Protein AF-0000000081153612 (afdb_homodimer)

pLDDT: mean 81.1, std 19.35, range [25.28, 98.75]

Sequence (464 aa):
MSATGSVAGFRDFDDLTKGTRGYSHRLLNLYNTCTENKDTRHNISFEEAVSRLISGVKSTIRDIEIQGNTVKEFIIGKSFVKQKIGVRFRPDKPTTWTLSNGINGRWRYYNSIDYSGLVALACVERDMIPDSIKQNIRFTFTDEDDDHKKKQEFVVDQQLYTLALEQRLIQHFMLIEPDERLRNHSLDTGRKSEGQYKGGIIYLAFKMGSSDEKDEKDQVGWVIKRMIKRNNMSATGSVAGFRDFDDLTKGTRGYSHRLLNLYNTCTENKDTRHNISFEEAVSRLISGVKSTIRDIEIQGNTVKEFIIGKSFVKQKIGVRFRPDKPTTWTLSNGINGRWRYYNSIDYSGLVALACVERDMIPDSIKQNIRFTFTDEDDDHKKKQEFVVDQQLYTLALEQRLIQHFMLIEPDERLRNHSLDTGRKSEGQYKGGIIYLAFKMGSSDEKDEKDQVGWVIKRMIKRNN

Organism: Pinctada imbricata (NCBI:txid66713)

Solvent-accessible surface area (backbone atoms only — not comparable to full-atom values): 25449 Å² total; per-residue (Å²): 129,82,79,68,73,67,34,94,80,46,44,62,52,70,48,42,39,73,66,42,70,50,36,24,63,59,70,51,75,61,46,42,64,40,87,90,42,73,85,44,72,37,56,47,54,57,66,54,42,48,51,52,49,52,50,48,54,52,51,52,53,48,56,29,32,73,66,64,36,30,75,60,32,33,34,75,40,69,44,38,28,34,60,27,85,98,46,77,69,43,68,91,37,68,77,23,44,34,45,78,84,19,54,53,48,51,43,55,53,41,49,72,72,67,35,35,33,34,33,35,37,30,44,34,34,57,84,41,49,41,62,82,41,43,66,45,72,26,52,28,73,44,79,59,61,96,89,51,75,44,80,39,79,45,57,58,43,28,63,56,51,40,47,50,48,42,44,51,51,51,44,36,35,52,59,71,56,65,43,77,36,46,32,68,83,65,74,58,60,66,81,74,71,90,62,94,61,58,26,20,29,37,31,41,34,32,24,70,42,67,64,75,61,62,61,57,62,58,47,50,52,50,48,51,57,53,53,57,55,67,74,99,132,83,79,70,72,68,35,92,80,49,43,60,53,70,47,43,38,72,66,43,70,49,35,25,65,58,70,51,76,60,45,43,65,40,87,90,40,74,85,44,72,36,57,46,54,57,68,55,42,47,50,51,47,53,51,47,54,52,50,52,54,48,57,30,32,73,65,64,36,29,75,59,32,33,35,74,42,71,44,39,28,35,59,28,87,96,45,77,69,43,67,89,36,67,76,22,45,32,46,78,84,18,54,53,48,51,44,55,52,40,49,73,71,67,35,35,33,32,34,36,37,31,44,34,34,56,83,43,48,41,61,82,41,44,66,43,70,27,51,28,72,45,82,57,63,96,89,52,76,45,79,39,79,46,58,59,40,29,62,56,51,41,44,51,49,41,42,52,50,52,44,37,35,54,59,70,57,65,42,79,36,47,32,67,83,63,73,53,60,67,80,76,71,89,62,92,59,59,25,19,29,36,31,40,35,31,24,69,41,68,65,74,60,60,60,58,59,57,48,51,53,50,47,50,56,52,52,56,55,67,73,99

Foldseek 3Di:
DPPLPPLVFADDLVCLLLQAAGEHEDEDDQWDADPVHNVDTHADDLVVSLVQVLVLVVVSQVSSVVSQWHWQAKEKDKWFWAADPPDDDDFVRCSRTDPPPTPNVVSVVCVVVQFSYKYWYTKFFFVNDDCVQQVPKDWDFDPDPPVDRDIDIDGDGQLNSLLVSSLSNLCCCVPVVPDPRYDDPDSDSPDRDPDDGGIMIIMMITHIDRPVVPPPVVVVVVVVVVVVVVVD/DPPLPPLVFADDLVCLLLQAAGEHEDEDDQWDADPVHNVDTHADDLVVSLVRVLVLVVVSQVSSVVSQWHWQAKEKAKWFWAADPPDDDDFVRCSRTDPPPTPNVVSVVCVVVQFSYKYWYTKFFFVNDDCVQQVDKDWDFDPDPPPDRDIDIDGDGQLNSLLVSSLSSLCCCVPVVPDPRYDDPDSDSPDGDPDDGGIMIIMMITHIDRPVVVPPVVVVVVVVVVVVVVVD

Nearest PDB structures (foldseek):
  4p8b-assembly1_A  TM=2.021E-01  e=4.646E+00  Cupriavidus necator H16
  6wxf-assembly1_3  TM=1.479E-01  e=5.557E+00  Simian rotavirus A strain RRV
  4p8b-assembly1_A  TM=1.883E-01  e=6.711E+00  Cupriavidus necator H16

Structure (mmCIF, N/CA/C/O backbone):
data_AF-0000000081153612-model_v1
#
loop_
_entity.id
_entity.type
_entity.pdbx_description
1 polymer 'Uncharacterized protein'
#
loop_
_atom_site.group_PDB
_atom_site.id
_atom_site.type_symbol
_atom_site.label_atom_id
_atom_site.label_alt_id
_atom_site.label_comp_id
_atom_site.label_asym_id
_atom_site.label_entity_id
_atom_site.label_seq_id
_atom_site.pdbx_PDB_ins_code
_atom_site.Cartn_x
_atom_site.Cartn_y
_atom_site.Cartn_z
_atom_site.occupancy
_atom_site.B_iso_or_equiv
_atom_site.auth_seq_id
_atom_site.auth_comp_id
_atom_site.auth_asym_id
_atom_site.auth_atom_id
_atom_site.pdbx_PDB_model_num
ATOM 1 N N . MET A 1 1 ? -4.934 40.188 9.156 1 25.28 1 MET A N 1
ATOM 2 C CA . MET A 1 1 ? -4.805 39.188 10.188 1 25.28 1 MET A CA 1
ATOM 3 C C . MET A 1 1 ? -5.801 38.031 9.969 1 25.28 1 MET A C 1
ATOM 5 O O . MET A 1 1 ? -7.012 38.25 10.094 1 25.28 1 MET A O 1
ATOM 9 N N . SER A 1 2 ? -5.668 37.156 8.969 1 29.58 2 SER A N 1
ATOM 10 C CA . SER A 1 2 ? -6.695 36.188 8.602 1 29.58 2 SER A CA 1
ATOM 11 C C . SER A 1 2 ? -7.094 35.312 9.797 1 29.58 2 SER A C 1
ATOM 13 O O . SER A 1 2 ? -6.234 34.875 10.562 1 29.58 2 SER A O 1
ATOM 15 N N . ALA A 1 3 ? -8.227 35.469 10.391 1 35.56 3 ALA A N 1
ATOM 16 C CA . ALA A 1 3 ? -8.875 34.875 11.562 1 35.56 3 ALA A CA 1
ATOM 17 C C . ALA A 1 3 ? -8.82 33.344 11.508 1 35.56 3 ALA A C 1
ATOM 19 O O . ALA A 1 3 ? -9.781 32.719 11.102 1 35.56 3 ALA A O 1
ATOM 20 N N . THR A 1 4 ? -7.887 32.781 10.805 1 38.78 4 THR A N 1
ATOM 21 C CA . THR A 1 4 ? -7.879 31.328 10.93 1 38.78 4 THR A CA 1
ATOM 22 C C . THR A 1 4 ? -7.844 30.906 12.398 1 38.78 4 THR A C 1
ATOM 24 O O . THR A 1 4 ? -6.887 31.203 13.109 1 38.78 4 THR A O 1
ATOM 27 N N . GLY A 1 5 ? -8.922 30.938 13.086 1 37.56 5 GLY A N 1
ATOM 28 C CA . GLY A 1 5 ? -9.078 30.516 14.469 1 37.56 5 GLY A CA 1
ATOM 29 C C . GLY A 1 5 ? -8.195 29.344 14.852 1 37.56 5 GLY A C 1
ATOM 30 O O . GLY A 1 5 ? -8.125 28.359 14.117 1 37.56 5 GLY A O 1
ATOM 31 N N . SER A 1 6 ? -7.105 29.641 15.594 1 45 6 SER A N 1
ATOM 32 C CA . SER A 1 6 ? -6.195 28.672 16.172 1 45 6 SER A CA 1
ATOM 33 C C . SER A 1 6 ? -6.965 27.531 16.844 1 45 6 SER A C 1
ATOM 35 O O . SER A 1 6 ? -7.863 27.766 17.656 1 45 6 SER A O 1
ATOM 37 N N . VAL A 1 7 ? -7.488 26.547 16.016 1 54.41 7 VAL A N 1
ATOM 38 C CA . VAL A 1 7 ? -7.938 25.344 16.703 1 54.41 7 VAL A CA 1
ATOM 39 C C . VAL A 1 7 ? -6.93 24.953 17.797 1 54.41 7 VAL A C 1
ATOM 41 O O . VAL A 1 7 ? -5.719 24.984 17.562 1 54.41 7 VAL A O 1
ATOM 44 N N . ALA A 1 8 ? -7.316 24.953 19.016 1 64.06 8 ALA A N 1
ATOM 45 C CA . ALA A 1 8 ? -6.438 24.625 20.141 1 64.06 8 ALA A CA 1
ATOM 46 C C . ALA A 1 8 ? -5.488 23.484 19.766 1 64.06 8 ALA A C 1
ATOM 48 O O . ALA A 1 8 ? -5.93 22.422 19.359 1 64.06 8 ALA A O 1
ATOM 49 N N . GLY A 1 9 ? -4.207 23.859 19.422 1 81.56 9 GLY A N 1
ATOM 50 C CA . GLY A 1 9 ? -3.098 22.953 19.203 1 81.56 9 GLY A CA 1
ATOM 51 C C . GLY A 1 9 ? -2.375 23.188 17.891 1 81.56 9 GLY A C 1
ATOM 52 O O . GLY A 1 9 ? -1.143 23.234 17.859 1 81.56 9 GLY A O 1
ATOM 53 N N . PHE A 1 10 ? -3.236 23.562 16.797 1 90.25 10 PHE A N 1
ATOM 54 C CA . PHE A 1 10 ? -2.588 23.797 15.516 1 90.25 10 PHE A CA 1
ATOM 55 C C . PHE A 1 10 ? -1.933 25.172 15.477 1 90.25 10 PHE A C 1
ATOM 57 O O . PHE A 1 10 ? -2.535 26.156 15.898 1 90.25 10 PHE A O 1
ATOM 64 N N . ARG A 1 11 ? -0.805 25.234 14.906 1 92.19 11 ARG A N 1
ATOM 65 C CA . ARG A 1 11 ? -0.132 26.484 14.578 1 92.19 11 ARG A CA 1
ATOM 66 C C . ARG A 1 11 ? -0.39 26.875 13.125 1 92.19 11 ARG A C 1
ATOM 68 O O . ARG A 1 11 ? -0.813 26.047 12.32 1 92.19 11 ARG A O 1
ATOM 75 N N . ASP A 1 12 ? -0.212 28.156 12.883 1 94 12 ASP A N 1
ATOM 76 C CA . ASP A 1 12 ? -0.239 28.594 11.492 1 94 12 ASP A CA 1
ATOM 77 C C . ASP A 1 12 ? 0.916 27.984 10.703 1 94 12 ASP A C 1
ATOM 79 O O . ASP A 1 12 ? 2.043 27.906 11.195 1 94 12 ASP A O 1
ATOM 83 N N . PHE A 1 13 ? 0.629 27.625 9.516 1 94.94 13 PHE A N 1
ATOM 84 C CA . 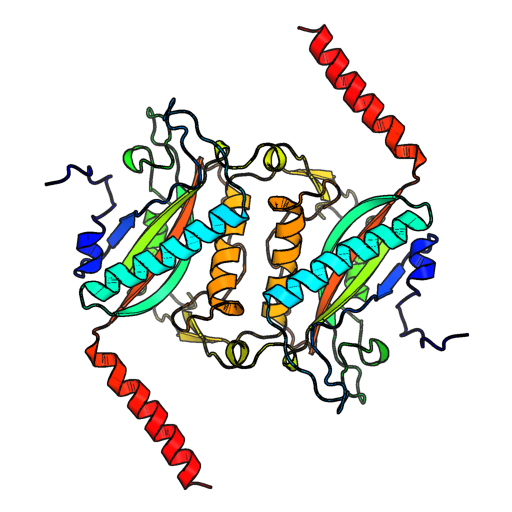PHE A 1 13 ? 1.646 26.984 8.688 1 94.94 13 PHE A CA 1
ATOM 85 C C . PHE A 1 13 ? 2.807 27.938 8.422 1 94.94 13 PHE A C 1
ATOM 87 O O . PHE A 1 13 ? 3.967 27.516 8.391 1 94.94 13 PHE A O 1
ATOM 94 N N . ASP A 1 14 ? 2.52 29.156 8.227 1 93.44 14 ASP A N 1
ATOM 95 C CA . ASP A 1 14 ? 3.557 30.156 7.992 1 93.44 14 ASP A CA 1
ATOM 96 C C . ASP A 1 14 ? 4.543 30.203 9.156 1 93.44 14 ASP A C 1
ATOM 98 O O . ASP A 1 14 ? 5.738 30.422 8.953 1 93.44 14 ASP A O 1
ATOM 102 N N . ASP A 1 15 ? 4.062 30.047 10.305 1 93.5 15 ASP A N 1
ATOM 103 C CA . ASP A 1 15 ? 4.93 30.031 11.477 1 93.5 15 ASP A CA 1
ATOM 104 C C . ASP A 1 15 ? 5.883 28.828 11.438 1 93.5 15 ASP A C 1
ATOM 106 O O . ASP A 1 15 ? 7.047 28.938 11.82 1 93.5 15 ASP A O 1
ATOM 110 N N . LEU A 1 16 ? 5.344 27.672 11.008 1 93.69 16 LEU A N 1
ATOM 111 C CA . LEU A 1 16 ? 6.188 26.484 10.883 1 93.69 16 LEU A CA 1
ATOM 112 C C . LEU A 1 16 ? 7.305 26.719 9.867 1 93.69 16 LEU A C 1
ATOM 114 O O . LEU A 1 16 ? 8.453 26.328 10.102 1 93.69 16 LEU A O 1
ATOM 118 N N . THR A 1 17 ? 6.969 27.391 8.773 1 92.5 17 THR A N 1
ATOM 119 C CA . THR A 1 17 ? 7.949 27.609 7.719 1 92.5 17 THR A CA 1
ATOM 120 C C . THR A 1 17 ? 9.031 28.578 8.188 1 92.5 17 THR A C 1
ATOM 122 O O . THR A 1 17 ? 10.133 28.609 7.633 1 92.5 17 THR A O 1
ATOM 125 N N . LYS A 1 18 ? 8.75 29.391 9.164 1 90.25 18 LYS A N 1
ATOM 126 C CA . LYS A 1 18 ? 9.695 30.375 9.68 1 90.25 18 LYS A CA 1
ATOM 127 C C . LYS A 1 18 ? 10.516 29.781 10.828 1 90.25 18 LYS A C 1
ATOM 129 O O . LYS A 1 18 ? 11.336 30.484 11.43 1 90.25 18 LYS A O 1
ATOM 134 N N . GLY A 1 19 ? 10.242 28.562 11.148 1 87.56 19 GLY A N 1
ATOM 135 C CA . GLY A 1 19 ? 11.117 27.906 12.094 1 87.56 19 GLY A CA 1
ATOM 136 C C . GLY A 1 19 ? 10.43 27.547 13.398 1 87.56 19 GLY A C 1
ATOM 137 O O . GLY A 1 19 ? 11.016 26.891 14.258 1 87.56 19 GLY A O 1
ATOM 138 N N . THR A 1 20 ? 9.227 28 13.586 1 91.56 20 THR A N 1
ATOM 139 C CA . THR A 1 20 ? 8.492 27.625 14.797 1 91.56 20 THR A CA 1
ATOM 140 C C . THR A 1 20 ? 8.133 26.141 14.773 1 91.56 20 THR A C 1
ATOM 142 O O . THR A 1 20 ? 7.586 25.641 13.789 1 91.56 20 THR A O 1
ATOM 145 N N . ARG A 1 21 ? 8.406 25.438 15.859 1 94.12 21 ARG A N 1
ATOM 146 C CA . ARG A 1 21 ? 8.062 24.016 15.945 1 94.12 21 ARG A CA 1
ATOM 147 C C . ARG A 1 21 ? 6.598 23.828 16.297 1 94.12 21 ARG A C 1
ATOM 149 O O . ARG A 1 21 ? 6.047 24.562 17.109 1 94.12 21 ARG A O 1
ATOM 156 N N . GLY A 1 22 ? 6.02 22.859 15.695 1 94.94 22 GLY A N 1
ATOM 157 C CA . GLY A 1 22 ? 4.617 22.578 15.961 1 94.94 22 GLY A CA 1
ATOM 158 C C . GLY A 1 22 ? 3.941 21.812 14.844 1 94.94 22 GLY A C 1
ATOM 159 O O . GLY A 1 22 ? 4.609 21.234 13.984 1 94.94 22 GLY A O 1
ATOM 160 N N . TYR A 1 23 ? 2.68 21.672 14.977 1 94.44 23 TYR A N 1
ATOM 161 C CA . TYR A 1 23 ? 1.91 21.047 13.906 1 94.44 23 TYR A CA 1
ATOM 162 C C . TYR A 1 23 ? 0.844 22 13.375 1 94.44 23 TYR A C 1
ATOM 164 O O . TYR A 1 23 ? 0.373 22.875 14.102 1 94.44 23 TYR A O 1
ATOM 172 N N . SER A 1 24 ? 0.592 21.891 12.133 1 96.62 24 SER A N 1
ATOM 173 C CA . SER A 1 24 ? -0.349 22.734 11.398 1 96.62 24 SER A CA 1
ATOM 174 C C . SER A 1 24 ? -1.181 21.906 10.422 1 96.62 24 SER A C 1
ATOM 176 O O . SER A 1 24 ? -1.181 20.672 10.484 1 96.62 24 SER A O 1
ATOM 178 N N . HIS A 1 25 ? -2.029 22.578 9.641 1 96.06 25 HIS A N 1
ATOM 179 C CA . HIS A 1 25 ? -2.791 21.906 8.602 1 96.06 25 HIS A CA 1
ATOM 180 C C . HIS A 1 25 ? -2.783 22.703 7.297 1 96.06 25 HIS A C 1
ATOM 182 O O . HIS A 1 25 ? -2.734 23.922 7.32 1 96.06 25 HIS A O 1
ATOM 188 N N . ARG A 1 26 ? -2.684 22.031 6.23 1 96.31 26 ARG A N 1
ATOM 189 C CA . ARG A 1 26 ? -2.887 22.469 4.855 1 96.31 26 ARG A CA 1
ATOM 190 C C . ARG A 1 26 ? -3.781 21.5 4.094 1 96.31 26 ARG A C 1
ATOM 192 O O . ARG A 1 26 ? -3.301 20.719 3.273 1 96.31 26 ARG A O 1
ATOM 199 N N . LEU A 1 27 ? -5.023 21.656 4.371 1 96.5 27 LEU A N 1
ATOM 200 C CA . LEU A 1 27 ? -5.953 20.594 3.99 1 96.5 27 LEU A CA 1
ATOM 201 C C . LEU A 1 27 ? -6.32 20.703 2.514 1 96.5 27 LEU A C 1
ATOM 203 O O . LEU A 1 27 ? -6.746 21.766 2.047 1 96.5 27 LEU A O 1
ATOM 207 N N . LEU A 1 28 ? -6.203 19.625 1.875 1 95.12 28 LEU A N 1
ATOM 208 C CA . LEU A 1 28 ? -6.664 19.453 0.501 1 95.12 28 LEU A CA 1
ATOM 209 C C . LEU A 1 28 ? -8.086 18.906 0.469 1 95.12 28 LEU A C 1
ATOM 211 O O . LEU A 1 28 ? -8.453 18.062 1.294 1 95.12 28 LEU A O 1
ATOM 215 N N . ASN A 1 29 ? -8.758 19.375 -0.48 1 89 29 ASN A N 1
ATOM 216 C CA . ASN A 1 29 ? -10.07 18.797 -0.711 1 89 29 ASN A CA 1
ATOM 217 C C . ASN A 1 29 ? -9.977 17.516 -1.536 1 89 29 ASN A C 1
ATOM 219 O O . ASN A 1 29 ? -9.57 17.547 -2.697 1 89 29 ASN A O 1
ATOM 223 N N . LEU A 1 30 ? -10.375 16.453 -0.904 1 93 30 LEU A N 1
ATOM 224 C CA . LEU A 1 30 ? -10.391 15.203 -1.65 1 93 30 LEU A CA 1
ATOM 225 C C . LEU A 1 30 ? -11.781 14.914 -2.203 1 93 30 LEU A C 1
ATOM 227 O O . LEU A 1 30 ? -12.227 13.766 -2.215 1 93 30 LEU A O 1
ATOM 231 N N . TYR A 1 31 ? -12.469 15.977 -2.473 1 88 31 TYR A N 1
ATOM 232 C CA . TYR A 1 31 ? -13.75 15.984 -3.156 1 88 31 TYR A CA 1
ATOM 233 C C . TYR A 1 31 ? -13.883 17.203 -4.055 1 88 31 TYR A C 1
ATOM 235 O O . TYR A 1 31 ? -13.102 18.156 -3.941 1 88 31 TYR A O 1
ATOM 243 N N . ASN A 1 32 ? -14.797 17.047 -4.949 1 85.81 32 ASN A N 1
ATOM 244 C CA . ASN A 1 32 ? -15.141 18.219 -5.754 1 85.81 32 ASN A CA 1
ATOM 245 C C . ASN A 1 32 ? -16.406 18.891 -5.246 1 85.81 32 ASN A C 1
ATOM 247 O O . ASN A 1 32 ? -17.312 18.234 -4.734 1 85.81 32 ASN A O 1
ATOM 251 N N . THR A 1 33 ? -16.344 20.172 -5.117 1 77.94 33 THR A N 1
ATOM 252 C CA . THR A 1 33 ? -17.531 20.922 -4.711 1 77.94 33 THR A CA 1
ATOM 253 C C . THR A 1 33 ? -18.281 21.469 -5.93 1 77.94 33 THR A C 1
ATOM 255 O O . THR A 1 33 ? -17.656 21.812 -6.941 1 77.94 33 THR A O 1
ATOM 258 N N . CYS A 1 34 ? -19.594 21.188 -5.863 1 69.06 34 CYS A N 1
ATOM 259 C CA . CYS A 1 34 ? -20.422 21.766 -6.914 1 69.06 34 CYS A CA 1
ATOM 260 C C . CYS A 1 34 ? -20.547 23.281 -6.738 1 69.06 34 CYS A C 1
ATOM 262 O O . CYS A 1 34 ? -20.656 23.766 -5.617 1 69.06 34 CYS A O 1
ATOM 264 N N . THR A 1 35 ? -20.344 23.969 -7.738 1 67.19 35 THR A N 1
ATOM 265 C CA . THR A 1 35 ? -20.406 25.422 -7.758 1 67.19 35 THR A CA 1
ATOM 266 C C . THR A 1 35 ? -21.781 25.906 -7.293 1 67.19 35 THR A C 1
ATOM 268 O O . THR A 1 35 ? -21.875 26.938 -6.629 1 67.19 35 THR A O 1
ATOM 271 N N . GLU A 1 36 ? -22.812 25.203 -7.66 1 67.75 36 GLU A N 1
ATOM 272 C CA . GLU A 1 36 ? -24.172 25.656 -7.379 1 67.75 36 GLU A CA 1
ATOM 273 C C . GLU A 1 36 ? -24.531 25.438 -5.914 1 67.75 36 GLU A C 1
ATOM 275 O O . GLU A 1 36 ? -25.266 26.234 -5.32 1 67.75 36 GLU A O 1
ATOM 280 N N . ASN A 1 37 ? -24.078 24.281 -5.375 1 65.12 37 ASN A N 1
ATOM 281 C CA . ASN A 1 37 ? -24.328 23.953 -3.977 1 65.12 37 ASN A CA 1
ATOM 282 C C . ASN A 1 37 ? -23.062 23.516 -3.26 1 65.12 37 ASN A C 1
ATOM 284 O O . ASN A 1 37 ? -22.656 22.359 -3.346 1 65.12 37 ASN A O 1
ATOM 288 N N . LYS A 1 38 ? -22.469 24.406 -2.633 1 61.69 38 LYS A N 1
ATOM 289 C CA . LYS A 1 38 ? -21.172 24.203 -2.006 1 61.69 38 LYS A CA 1
ATOM 290 C C . LYS A 1 38 ? -21.234 23.078 -0.964 1 61.69 38 LYS A C 1
ATOM 292 O O . LYS A 1 38 ? -20.203 22.547 -0.553 1 61.69 38 LYS A O 1
ATOM 297 N N . ASP A 1 39 ? -22.469 22.766 -0.699 1 65.94 39 ASP A N 1
ATOM 298 C CA . ASP A 1 39 ? -22.609 21.766 0.34 1 65.94 39 ASP A CA 1
ATOM 299 C C . ASP A 1 39 ? -22.656 20.359 -0.262 1 65.94 39 ASP A C 1
ATOM 301 O O . ASP A 1 39 ? -22.531 19.359 0.458 1 65.94 39 ASP A O 1
ATOM 305 N N . THR A 1 40 ? -22.781 20.453 -1.63 1 73.31 40 THR A N 1
ATOM 306 C CA . THR A 1 40 ? -22.812 19.156 -2.293 1 73.31 40 THR A CA 1
ATOM 307 C C . THR A 1 40 ? -21.391 18.719 -2.66 1 73.31 40 THR A C 1
ATOM 309 O O . THR A 1 40 ? -20.688 19.422 -3.373 1 73.31 40 THR A O 1
ATOM 312 N N . ARG A 1 41 ? -21 17.656 -2.113 1 78.06 41 ARG A N 1
ATOM 313 C CA . ARG A 1 41 ? -19.672 17.094 -2.35 1 78.06 41 ARG A CA 1
ATOM 314 C C . ARG A 1 41 ? -19.75 15.906 -3.312 1 78.06 41 ARG A C 1
ATOM 316 O O . ARG A 1 41 ? -20.625 15.055 -3.184 1 78.06 41 ARG A O 1
ATOM 323 N N . HIS A 1 42 ? -18.906 16.094 -4.316 1 87.06 42 HIS A N 1
ATOM 324 C CA . HIS A 1 42 ? -18.781 14.969 -5.242 1 87.06 42 HIS A CA 1
ATOM 325 C C . HIS A 1 42 ? -17.469 14.211 -5.027 1 87.06 42 HIS A C 1
ATOM 327 O O . HIS A 1 42 ? -16.406 14.82 -4.965 1 87.06 42 HIS A O 1
ATOM 333 N N . ASN A 1 43 ? -17.688 12.969 -4.941 1 89.69 43 ASN A N 1
ATOM 334 C CA . ASN A 1 43 ? -16.516 12.133 -4.73 1 89.69 43 ASN A CA 1
ATOM 335 C C . ASN A 1 43 ? -15.594 12.148 -5.945 1 89.69 43 ASN A C 1
ATOM 337 O O . ASN A 1 43 ? -16.047 12.289 -7.082 1 89.69 43 ASN A O 1
ATOM 341 N N . ILE A 1 44 ? -14.375 12.062 -5.699 1 93.31 44 ILE A N 1
ATOM 342 C CA . ILE A 1 44 ? -13.375 11.906 -6.754 1 93.31 44 ILE A CA 1
ATOM 343 C C . ILE A 1 44 ? -12.836 10.477 -6.742 1 93.31 44 ILE A C 1
ATOM 345 O O . ILE A 1 44 ? -13.078 9.719 -5.797 1 93.31 44 ILE A O 1
ATOM 349 N N . SER A 1 45 ? -12.18 10.148 -7.848 1 94.69 45 SER A N 1
ATOM 350 C CA . SER A 1 45 ? -11.578 8.82 -7.906 1 94.69 45 SER A CA 1
ATOM 351 C C . SER A 1 45 ? -10.422 8.688 -6.922 1 94.69 45 SER A C 1
ATOM 353 O O . SER A 1 45 ? -9.844 9.695 -6.5 1 94.69 45 SER A O 1
ATOM 355 N N . PHE A 1 46 ? -10.078 7.504 -6.594 1 96.31 46 PHE A N 1
ATOM 356 C CA . PHE A 1 46 ? -8.93 7.234 -5.727 1 96.31 46 PHE A CA 1
ATOM 357 C C . PHE A 1 46 ? -7.648 7.781 -6.34 1 96.31 46 PHE A C 1
ATOM 359 O O . PHE A 1 46 ? -6.828 8.383 -5.641 1 96.31 46 PHE A O 1
ATOM 366 N N . GLU A 1 47 ? -7.477 7.645 -7.617 1 96.88 47 GLU A N 1
ATOM 367 C CA . GLU A 1 47 ? -6.285 8.117 -8.312 1 96.88 47 GLU A CA 1
ATOM 368 C C . GLU A 1 47 ? -6.176 9.641 -8.258 1 96.88 47 GLU A C 1
ATOM 370 O O . GLU A 1 47 ? -5.086 10.188 -8.094 1 96.88 47 GLU A O 1
ATOM 375 N N . GLU A 1 48 ? -7.293 10.242 -8.391 1 97.06 48 GLU A N 1
ATOM 376 C CA . GLU A 1 48 ? -7.289 11.695 -8.289 1 97.06 48 GLU A CA 1
ATOM 377 C C . GLU A 1 48 ? -6.922 12.148 -6.875 1 97.06 48 GLU A C 1
ATOM 379 O O . GLU A 1 48 ? -6.176 13.109 -6.699 1 97.06 48 GLU A O 1
ATOM 384 N N . ALA A 1 49 ? -7.512 11.5 -5.887 1 97.38 49 ALA A N 1
ATOM 385 C CA . ALA A 1 49 ? -7.164 11.805 -4.504 1 97.38 49 ALA A CA 1
ATOM 386 C C . ALA A 1 49 ? -5.66 11.672 -4.273 1 97.38 49 ALA A C 1
ATOM 388 O O . ALA A 1 49 ? -5.043 12.547 -3.658 1 97.38 49 ALA A O 1
ATOM 389 N N . VAL A 1 50 ? -5.082 10.617 -4.816 1 98.19 50 VAL A N 1
ATOM 390 C CA . VAL A 1 50 ? -3.648 10.383 -4.691 1 98.19 50 VAL A CA 1
ATOM 391 C C . VAL A 1 50 ? -2.875 11.508 -5.367 1 98.19 50 VAL A C 1
ATOM 393 O O . VAL A 1 50 ? -1.917 12.039 -4.801 1 98.19 50 VAL A O 1
ATOM 396 N N . SER A 1 51 ? -3.297 11.867 -6.504 1 98.25 51 SER A N 1
ATOM 397 C CA . SER A 1 51 ? -2.635 12.922 -7.266 1 98.25 51 SER A CA 1
ATOM 398 C C . SER A 1 51 ? -2.646 14.242 -6.504 1 98.25 51 SER A C 1
ATOM 400 O O . SER A 1 51 ? -1.632 14.938 -6.441 1 98.25 51 SER A O 1
ATOM 402 N N . ARG A 1 52 ? -3.744 14.539 -5.93 1 98.06 52 ARG A N 1
ATOM 403 C CA . ARG A 1 52 ? -3.848 15.758 -5.145 1 98.06 52 ARG A CA 1
ATOM 404 C C . ARG A 1 52 ? -2.916 15.719 -3.938 1 98.06 52 ARG A C 1
ATOM 406 O O . ARG A 1 52 ? -2.26 16.719 -3.617 1 98.06 52 ARG A O 1
ATOM 413 N N . LEU A 1 53 ? -2.867 14.594 -3.369 1 98.62 53 LEU A N 1
ATOM 414 C CA . LEU A 1 53 ? -2.035 14.438 -2.18 1 98.62 53 LEU A CA 1
ATOM 415 C C . LEU A 1 53 ? -0.555 14.531 -2.537 1 98.62 53 LEU A C 1
ATOM 417 O O . LEU A 1 53 ? 0.232 15.125 -1.796 1 98.62 53 LEU A O 1
ATOM 421 N N . ILE A 1 54 ? -0.18 13.906 -3.645 1 98.69 54 ILE A N 1
ATOM 422 C CA . ILE A 1 54 ? 1.198 14.008 -4.109 1 98.69 54 ILE A CA 1
ATOM 423 C C . ILE A 1 54 ? 1.562 15.477 -4.316 1 98.69 54 ILE A C 1
ATOM 425 O O . ILE A 1 54 ? 2.604 15.938 -3.846 1 98.69 54 ILE A O 1
ATOM 429 N N . SER A 1 55 ? 0.702 16.188 -4.984 1 98.5 55 SER A N 1
ATOM 430 C CA . SER A 1 55 ? 0.905 17.609 -5.195 1 98.5 55 SER A CA 1
ATOM 431 C C . SER A 1 55 ? 0.971 18.359 -3.871 1 98.5 55 SER A C 1
ATOM 433 O O . SER A 1 55 ? 1.758 19.297 -3.721 1 98.5 55 SER A O 1
ATOM 435 N N . GLY A 1 56 ? 0.128 17.984 -2.955 1 98.44 56 GLY A N 1
ATOM 436 C CA . GLY A 1 56 ? 0.131 18.578 -1.633 1 98.44 56 GLY A CA 1
ATOM 437 C C . GLY A 1 56 ? 1.449 18.422 -0.902 1 98.44 56 GLY A C 1
ATOM 438 O O . GLY A 1 56 ? 1.952 19.359 -0.292 1 98.44 56 GLY A O 1
ATOM 439 N N . VAL A 1 57 ? 1.983 17.219 -0.938 1 98.69 57 VAL A N 1
ATOM 440 C CA . VAL A 1 57 ? 3.275 16.953 -0.315 1 98.69 57 VAL A CA 1
ATOM 441 C C . VAL A 1 57 ? 4.348 17.844 -0.952 1 98.69 57 VAL A C 1
ATOM 443 O O . VAL A 1 57 ? 5.078 18.547 -0.25 1 98.69 57 VAL A O 1
ATOM 446 N N . LYS A 1 58 ? 4.355 17.859 -2.254 1 98.44 58 LYS A N 1
ATOM 447 C CA . LYS A 1 58 ? 5.363 18.625 -2.988 1 98.44 58 LYS A CA 1
ATOM 448 C C . LYS A 1 58 ? 5.23 20.125 -2.711 1 98.44 58 LYS A C 1
ATOM 450 O O . LYS A 1 58 ? 6.23 20.797 -2.477 1 98.44 58 LYS A O 1
ATOM 455 N N . SER A 1 59 ? 4.02 20.609 -2.709 1 98.06 59 SER A N 1
ATOM 456 C CA . SER A 1 59 ? 3.783 22.031 -2.461 1 98.06 59 SER A CA 1
ATOM 457 C C . SER A 1 59 ? 4.176 22.406 -1.04 1 98.06 59 SER A C 1
ATOM 459 O O . SER A 1 59 ? 4.75 23.484 -0.818 1 98.06 59 SER A O 1
ATOM 461 N N . THR A 1 60 ? 3.842 21.594 -0.104 1 97.81 60 THR A N 1
ATOM 462 C CA . THR A 1 60 ? 4.191 21.859 1.287 1 97.81 60 THR A CA 1
ATOM 463 C C . THR A 1 60 ? 5.707 21.953 1.455 1 97.81 60 THR A C 1
ATOM 465 O O . THR A 1 60 ? 6.211 22.891 2.064 1 97.81 60 THR A O 1
ATOM 468 N N . ILE A 1 61 ? 6.426 21.016 0.915 1 97.75 61 ILE A N 1
ATOM 469 C CA . ILE A 1 61 ? 7.883 21 0.996 1 97.75 61 ILE A CA 1
ATOM 470 C C . ILE A 1 61 ? 8.445 22.25 0.304 1 97.75 61 ILE A C 1
ATOM 472 O O . ILE A 1 61 ? 9.32 22.922 0.848 1 97.75 61 ILE A O 1
ATOM 476 N N . ARG A 1 62 ? 7.918 22.531 -0.843 1 97.06 62 ARG A N 1
ATOM 477 C CA . ARG A 1 62 ? 8.367 23.688 -1.603 1 97.06 62 ARG A CA 1
ATOM 478 C C . ARG A 1 62 ? 8.156 24.969 -0.807 1 97.06 62 ARG A C 1
ATOM 480 O O . ARG A 1 62 ? 9.047 25.828 -0.759 1 97.06 62 ARG A O 1
ATOM 487 N N . ASP A 1 63 ? 7.027 25.125 -0.187 1 96.06 63 ASP A N 1
ATOM 488 C CA . ASP A 1 63 ? 6.703 26.328 0.551 1 96.06 63 ASP A CA 1
ATOM 489 C C . ASP A 1 63 ? 7.617 26.5 1.765 1 96.06 63 ASP A C 1
ATOM 491 O O . ASP A 1 63 ? 7.965 27.625 2.137 1 96.06 63 ASP A O 1
ATOM 495 N N . ILE A 1 64 ? 7.945 25.391 2.365 1 95 64 ILE A N 1
ATOM 496 C CA . ILE A 1 64 ? 8.898 25.438 3.471 1 95 64 ILE A CA 1
ATOM 497 C C . ILE A 1 64 ? 10.258 25.906 2.959 1 95 64 ILE A C 1
ATOM 499 O O . ILE A 1 64 ? 10.891 26.766 3.576 1 95 64 ILE A O 1
ATOM 503 N N . GLU A 1 65 ? 10.656 25.453 1.837 1 94.88 65 GLU A N 1
ATOM 504 C CA . GLU A 1 65 ? 11.992 25.703 1.309 1 94.88 65 GLU A CA 1
ATOM 505 C C . GLU A 1 65 ? 12.102 27.109 0.714 1 94.88 65 GLU A C 1
ATOM 507 O O . GLU A 1 65 ? 13.164 27.734 0.765 1 94.88 65 GLU A O 1
ATOM 512 N N . ILE A 1 66 ? 11.062 27.609 0.192 1 92.81 66 ILE A N 1
ATOM 513 C CA . ILE A 1 66 ? 11.055 28.953 -0.383 1 92.81 66 ILE A CA 1
ATOM 514 C C . ILE A 1 66 ? 11.336 29.984 0.708 1 92.81 66 ILE A C 1
ATOM 516 O O . ILE A 1 66 ? 11.836 31.062 0.426 1 92.81 66 ILE A O 1
ATOM 520 N N . GLN A 1 67 ? 11.031 29.672 1.975 1 90.06 67 GLN A N 1
ATOM 521 C CA . GLN A 1 67 ? 11.258 30.562 3.1 1 90.06 67 GLN A CA 1
ATOM 522 C C . GLN A 1 67 ? 12.703 30.5 3.574 1 90.06 67 GLN A C 1
ATOM 524 O O . GLN A 1 67 ? 13.062 31.109 4.59 1 90.06 67 GLN A O 1
ATOM 529 N N . GLY A 1 68 ? 13.555 29.766 2.867 1 85.69 68 GLY A N 1
ATOM 530 C CA . GLY A 1 68 ? 14.977 29.719 3.166 1 85.69 68 GLY A CA 1
ATOM 531 C C . GLY A 1 68 ? 15.383 28.5 3.979 1 85.69 68 GLY A C 1
ATOM 532 O O . GLY A 1 68 ? 16.531 28.391 4.395 1 85.69 68 GLY A O 1
ATOM 533 N N . ASN A 1 69 ? 14.445 27.672 4.23 1 89.75 69 ASN A N 1
ATOM 534 C CA . ASN A 1 69 ? 14.719 26.438 4.961 1 89.75 69 ASN A CA 1
ATOM 535 C C . ASN A 1 69 ? 14.906 25.25 4.016 1 89.75 69 ASN A C 1
ATOM 537 O O . ASN A 1 69 ? 14.523 25.328 2.846 1 89.75 69 ASN A O 1
ATOM 541 N N . THR A 1 70 ? 15.602 24.297 4.508 1 93.19 70 THR A N 1
ATOM 542 C CA . THR A 1 70 ? 15.742 23.047 3.771 1 93.19 70 THR A CA 1
ATOM 543 C C . THR A 1 70 ? 15.062 21.891 4.512 1 93.19 70 THR A C 1
ATOM 545 O O . THR A 1 70 ? 15.273 21.719 5.715 1 93.19 70 THR A O 1
ATOM 548 N N . VAL A 1 71 ? 14.227 21.203 3.771 1 96 71 VAL A N 1
ATOM 549 C CA . VAL A 1 71 ? 13.664 19.984 4.348 1 96 71 VAL A CA 1
ATOM 550 C C . VAL A 1 71 ? 14.656 18.844 4.207 1 96 71 VAL A C 1
ATOM 552 O O . VAL A 1 71 ? 14.914 18.375 3.098 1 96 71 VAL A O 1
ATOM 555 N N . LYS A 1 72 ? 15.141 18.359 5.293 1 93.38 72 LYS A N 1
ATOM 556 C CA . LYS A 1 72 ? 16.172 17.328 5.289 1 93.38 72 LYS A CA 1
ATOM 557 C C . LYS A 1 72 ? 15.539 15.938 5.25 1 93.38 72 LYS A C 1
ATOM 559 O O . LYS A 1 72 ? 16.094 15.016 4.645 1 93.38 72 LYS A O 1
ATOM 564 N N . GLU A 1 73 ? 14.438 15.883 5.977 1 93.44 73 GLU A N 1
ATOM 565 C CA . GLU A 1 73 ? 13.711 14.625 6.102 1 93.44 73 GLU A CA 1
ATOM 566 C C . GLU A 1 73 ? 12.195 14.852 6.125 1 93.44 73 GLU A C 1
ATOM 568 O O . GLU A 1 73 ? 11.734 15.891 6.602 1 93.44 73 GLU A O 1
ATOM 573 N N . PHE A 1 74 ? 11.57 13.914 5.602 1 94.88 74 PHE A N 1
ATOM 574 C CA . PHE A 1 74 ? 10.133 13.945 5.852 1 94.88 74 PHE A CA 1
ATOM 575 C C . PHE A 1 74 ? 9.57 12.539 5.973 1 94.88 74 PHE A C 1
ATOM 577 O O . PHE A 1 74 ? 10.195 11.57 5.52 1 94.88 74 PHE A O 1
ATOM 584 N N . ILE A 1 75 ? 8.453 12.414 6.641 1 94.75 75 ILE A N 1
ATOM 585 C CA . ILE A 1 75 ? 7.703 11.18 6.848 1 94.75 75 ILE A CA 1
ATOM 586 C C . ILE A 1 75 ? 6.234 11.398 6.496 1 94.75 75 ILE A C 1
ATOM 588 O O . ILE A 1 75 ? 5.652 12.422 6.848 1 94.75 75 ILE A O 1
ATOM 592 N N . ILE A 1 76 ? 5.746 10.469 5.715 1 95.69 76 ILE A N 1
ATOM 593 C CA . ILE A 1 76 ? 4.316 10.445 5.422 1 95.69 76 ILE A CA 1
ATOM 594 C C . ILE A 1 76 ? 3.613 9.477 6.367 1 95.69 76 ILE A C 1
ATOM 596 O O . ILE A 1 76 ? 4.059 8.344 6.551 1 95.69 76 ILE A O 1
ATOM 600 N N . GLY A 1 77 ? 2.557 9.961 6.961 1 93.94 77 GLY A N 1
ATOM 601 C CA . GLY A 1 77 ? 1.854 9.094 7.891 1 93.94 77 GLY A CA 1
ATOM 602 C C . GLY A 1 77 ? 0.355 9.32 7.906 1 93.94 77 GLY A C 1
ATOM 603 O O . GLY A 1 77 ? -0.167 10.109 7.109 1 93.94 77 GLY A O 1
ATOM 604 N N . LYS A 1 78 ? -0.255 8.523 8.703 1 92.88 78 LYS A N 1
ATOM 605 C CA . LYS A 1 78 ? -1.695 8.656 8.906 1 92.88 78 LYS A CA 1
ATOM 606 C C . LYS A 1 78 ? -2.037 8.758 10.383 1 92.88 78 LYS A C 1
ATOM 608 O O . LYS A 1 78 ? -1.26 8.328 11.242 1 92.88 78 LYS A O 1
ATOM 613 N N . SER A 1 79 ? -3.055 9.344 10.68 1 91.81 79 SER A N 1
ATOM 614 C CA . SER A 1 79 ? -3.645 9.453 12.016 1 91.81 79 SER A CA 1
ATOM 615 C C . SER A 1 79 ? -5.164 9.586 11.938 1 91.81 79 SER A C 1
ATOM 617 O O . SER A 1 79 ? -5.773 9.219 10.93 1 91.81 79 SER A O 1
ATOM 619 N N . PHE A 1 80 ? -5.746 9.898 13.078 1 91.25 80 PHE A N 1
ATOM 620 C CA . PHE A 1 80 ? -7.199 10 13.086 1 91.25 80 PHE A CA 1
ATOM 621 C C . PHE A 1 80 ? -7.648 11.234 13.859 1 91.25 80 PHE A C 1
ATOM 623 O O . PHE A 1 80 ? -6.855 11.844 14.586 1 91.25 80 PHE A O 1
ATOM 630 N N . VAL A 1 81 ? -8.836 11.617 13.617 1 92 81 VAL A N 1
ATOM 631 C CA . VAL A 1 81 ? -9.484 12.656 14.414 1 92 81 VAL A CA 1
ATOM 632 C C . VAL A 1 81 ? -10.914 12.227 14.75 1 92 81 VAL A C 1
ATOM 634 O O . VAL A 1 81 ? -11.523 11.445 14.016 1 92 81 VAL A O 1
ATOM 637 N N . LYS A 1 82 ? -11.281 12.711 15.875 1 90.69 82 LYS A N 1
ATOM 638 C CA . LYS A 1 82 ? -12.672 12.516 16.281 1 90.69 82 LYS A CA 1
ATOM 639 C C . LYS A 1 82 ? -13.469 13.812 16.141 1 90.69 82 LYS A C 1
ATOM 641 O O . LYS A 1 82 ? -12.891 14.875 15.922 1 90.69 82 LYS A O 1
ATOM 646 N N . GLN A 1 83 ? -14.711 13.562 16.188 1 91.38 83 GLN A N 1
ATOM 647 C CA . GLN A 1 83 ? -15.602 14.719 16.156 1 91.38 83 GLN A CA 1
ATOM 648 C C . GLN A 1 83 ? -15.656 15.406 17.516 1 91.38 83 GLN A C 1
ATOM 650 O O . GLN A 1 83 ? -15.781 14.734 18.547 1 91.38 83 GLN A O 1
ATOM 655 N N . LYS A 1 84 ? -15.586 16.734 17.516 1 91.12 84 LYS A N 1
ATOM 656 C CA . LYS A 1 84 ? -15.844 17.484 18.734 1 91.12 84 LYS A CA 1
ATOM 657 C C . LYS A 1 84 ? -17.297 17.359 19.172 1 91.12 84 LYS A C 1
ATOM 659 O O . LYS A 1 84 ? -18.203 17.391 18.328 1 91.12 84 LYS A O 1
ATOM 664 N N . ILE A 1 85 ? -17.438 17.266 20.406 1 90.88 85 ILE A N 1
ATOM 665 C CA . ILE A 1 85 ? -18.781 17.094 20.953 1 90.88 85 ILE A CA 1
ATOM 666 C C . ILE A 1 85 ? -19.641 18.312 20.609 1 90.88 85 ILE A C 1
ATOM 668 O O . ILE A 1 85 ? -19.188 19.453 20.75 1 90.88 85 ILE A O 1
ATOM 672 N N . GLY A 1 86 ? -20.844 18.094 20.141 1 92.62 86 GLY A N 1
ATOM 673 C CA . GLY A 1 86 ? -21.828 19.141 19.938 1 92.62 86 GLY A CA 1
ATOM 674 C C . GLY A 1 86 ? -21.672 19.844 18.609 1 92.62 86 GLY A C 1
ATOM 675 O O . GLY A 1 86 ? -22.406 20.797 18.312 1 92.62 86 GLY A O 1
ATOM 676 N N . VAL A 1 87 ? -20.672 19.531 17.875 1 93.12 87 VAL A N 1
ATOM 677 C CA . VAL A 1 87 ? -20.469 20.203 16.594 1 93.12 87 VAL A CA 1
ATOM 678 C C . VAL A 1 87 ? -20.531 19.188 15.461 1 93.12 87 VAL A C 1
ATOM 680 O O . VAL A 1 87 ? -20.125 18.031 15.633 1 93.12 87 VAL A O 1
ATOM 683 N N . ARG A 1 88 ? -21.016 19.641 14.383 1 92.62 88 ARG A N 1
ATOM 684 C CA . ARG A 1 88 ? -21.016 18.766 13.211 1 92.62 88 ARG A CA 1
ATOM 685 C C . ARG A 1 88 ? -19.609 18.625 12.633 1 92.62 88 ARG A C 1
ATOM 687 O O . ARG A 1 88 ? -18.922 19.609 12.398 1 92.62 88 ARG A O 1
ATOM 694 N N . PHE A 1 89 ? -19.266 17.453 12.312 1 92.62 89 PHE A N 1
ATOM 695 C CA . PHE A 1 89 ? -17.938 17.156 11.805 1 92.62 89 PHE A CA 1
ATOM 696 C C . PHE A 1 89 ? -17.781 17.656 10.367 1 92.62 89 PHE A C 1
ATOM 698 O O . PHE A 1 89 ? -18.672 17.453 9.539 1 92.62 89 PHE A O 1
ATOM 705 N N . ARG A 1 90 ? -16.641 18.312 10.164 1 91.19 90 ARG A N 1
ATOM 706 C CA . ARG A 1 90 ? -16.25 18.719 8.812 1 91.19 90 ARG A CA 1
ATOM 707 C C . ARG A 1 90 ? -14.781 18.406 8.562 1 91.19 90 ARG A C 1
ATOM 709 O O . ARG A 1 90 ? -13.906 18.891 9.289 1 91.19 90 ARG A O 1
ATOM 716 N N . PRO A 1 91 ? -14.547 17.625 7.504 1 91.88 91 PRO A N 1
ATOM 717 C CA . PRO A 1 91 ? -13.156 17.25 7.23 1 91.88 91 PRO A CA 1
ATOM 718 C C . PRO A 1 91 ? -12.281 18.453 6.852 1 91.88 91 PRO A C 1
ATOM 720 O O . PRO A 1 91 ? -11.07 18.406 7.043 1 91.88 91 PRO A O 1
ATOM 723 N N . ASP A 1 92 ? -12.898 19.531 6.367 1 90.19 92 ASP A N 1
ATOM 724 C CA . ASP A 1 92 ? -12.156 20.703 5.891 1 90.19 92 ASP A CA 1
ATOM 725 C C . ASP A 1 92 ? -12.023 21.75 6.984 1 90.19 92 ASP A C 1
ATOM 727 O O . ASP A 1 92 ? -11.469 22.828 6.75 1 90.19 92 ASP A O 1
ATOM 731 N N . LYS A 1 93 ? -12.57 21.469 8.18 1 92 93 LYS A N 1
ATOM 732 C CA . LYS A 1 93 ? -12.555 22.453 9.25 1 92 93 LYS A CA 1
ATOM 733 C C . LYS A 1 93 ? -12.039 21.844 10.555 1 92 93 LYS A C 1
ATOM 735 O O . LYS A 1 93 ? -12.828 21.375 11.383 1 92 93 LYS A O 1
ATOM 740 N N . PRO A 1 94 ? -10.812 22.016 10.812 1 93.88 94 PRO A N 1
ATOM 741 C CA . PRO A 1 94 ? -10.203 21.406 11.992 1 93.88 94 PRO A CA 1
ATOM 742 C C . PRO A 1 94 ? -10.844 21.875 13.297 1 93.88 94 PRO A C 1
ATOM 744 O O . PRO A 1 94 ? -10.672 21.234 14.336 1 93.88 94 PRO A O 1
ATOM 747 N N . THR A 1 95 ? -11.539 23.016 13.289 1 92.25 95 THR A N 1
ATOM 748 C CA . THR A 1 95 ? -12.219 23.5 14.484 1 92.25 95 THR A CA 1
ATOM 749 C C . THR A 1 95 ? -13.297 22.531 14.938 1 92.25 95 THR A C 1
ATOM 751 O O . THR A 1 95 ? -13.773 22.609 16.078 1 92.25 95 THR A O 1
ATOM 754 N N . THR A 1 96 ? -13.648 21.578 14.086 1 94.06 96 THR A N 1
ATOM 755 C CA . THR A 1 96 ? -14.68 20.594 14.406 1 94.06 96 THR A CA 1
ATOM 756 C C . THR A 1 96 ? -14.055 19.297 14.914 1 94.06 96 THR A C 1
ATOM 758 O O . THR A 1 96 ? -14.766 18.344 15.227 1 94.06 96 THR A O 1
ATOM 761 N N . TRP A 1 97 ? -12.711 19.266 14.977 1 93.31 97 TRP A N 1
ATOM 762 C CA . TRP A 1 97 ? -11.992 18.031 15.32 1 93.31 97 TRP A CA 1
ATOM 763 C C . TRP A 1 97 ? -11.578 18.047 16.781 1 93.31 97 TRP A C 1
ATOM 765 O O . TRP A 1 97 ? -11.297 19.094 17.359 1 93.31 97 TRP A O 1
ATOM 775 N N . THR A 1 98 ? -11.602 16.875 17.375 1 90.19 98 THR A N 1
ATOM 776 C CA . THR A 1 98 ? -10.82 16.625 18.578 1 90.19 98 THR A CA 1
ATOM 777 C C . THR A 1 98 ? -9.469 16.016 18.219 1 90.19 98 THR A C 1
ATOM 779 O O . THR A 1 98 ? -9.398 14.992 17.531 1 90.19 98 THR A O 1
ATOM 782 N N . LEU A 1 99 ? -8.461 16.578 18.703 1 86.56 99 LEU A N 1
ATOM 783 C CA . LEU A 1 99 ? -7.113 16.234 18.266 1 86.56 99 LEU A CA 1
ATOM 784 C C . LEU A 1 99 ? -6.461 15.25 19.234 1 86.56 99 LEU A C 1
ATOM 786 O O . LEU A 1 99 ? -5.441 14.633 18.906 1 86.56 99 LEU A O 1
ATOM 790 N N . SER A 1 100 ? -7.078 15.078 20.328 1 82.12 100 SER A N 1
ATOM 791 C CA . SER A 1 100 ? -6.488 14.273 21.406 1 82.12 100 SER A CA 1
ATOM 792 C C . SER A 1 100 ? -6.289 12.828 20.953 1 82.12 100 SER A C 1
ATOM 794 O O . SER A 1 100 ? -7.172 12.242 20.328 1 82.12 100 SER A O 1
ATOM 796 N N . ASN A 1 101 ? -5.156 12.328 21.203 1 78.19 101 ASN A N 1
ATOM 797 C CA . ASN A 1 101 ? -4.758 10.945 20.969 1 78.19 101 ASN A CA 1
ATOM 798 C C . ASN A 1 101 ? -4.605 10.664 19.469 1 78.19 101 ASN A C 1
ATOM 800 O O . ASN A 1 101 ? -4.418 9.508 19.078 1 78.19 101 ASN A O 1
ATOM 804 N N . GLY A 1 102 ? -4.734 11.625 18.688 1 87 102 GLY A N 1
ATOM 805 C CA . GLY A 1 102 ? -4.496 11.516 17.25 1 87 102 GLY A CA 1
ATOM 806 C C . GLY A 1 102 ? -3.307 12.328 16.781 1 87 102 GLY A C 1
ATOM 807 O O . GLY A 1 102 ? -2.158 11.992 17.078 1 87 102 GLY A O 1
ATOM 808 N N . ILE A 1 103 ? -3.648 13.375 16.156 1 87.44 103 ILE A N 1
ATOM 809 C CA . ILE A 1 103 ? -2.625 14.203 15.523 1 87.44 103 ILE A CA 1
ATOM 810 C C . ILE A 1 103 ? -1.713 14.797 16.594 1 87.44 103 ILE A C 1
ATOM 812 O O . ILE A 1 103 ? -0.5 14.906 16.391 1 87.44 103 ILE A O 1
ATOM 816 N N . ASN A 1 104 ? -2.281 15.172 17.719 1 89.06 104 ASN A N 1
ATOM 817 C CA . ASN A 1 104 ? -1.483 15.727 18.797 1 89.06 104 ASN A CA 1
ATOM 818 C C . ASN A 1 104 ? -0.484 14.711 19.344 1 89.06 104 ASN A C 1
ATOM 820 O O . ASN A 1 104 ? 0.661 15.055 19.641 1 89.06 104 ASN A O 1
ATOM 824 N N . GLY A 1 105 ? -0.978 13.516 19.531 1 87.81 105 GLY A N 1
ATOM 825 C CA . GLY A 1 105 ? -0.082 12.445 19.953 1 87.81 105 GLY A CA 1
ATOM 826 C C . GLY A 1 105 ? 1.033 12.18 18.953 1 87.81 105 GLY A C 1
ATOM 827 O O . GLY A 1 105 ? 2.186 11.984 19.344 1 87.81 105 GLY A O 1
ATOM 828 N N . ARG A 1 106 ? 0.771 12.273 17.719 1 90.25 106 ARG A N 1
ATOM 829 C CA . ARG A 1 106 ? 1.773 12.07 16.688 1 90.25 106 ARG A CA 1
ATOM 830 C C . ARG A 1 106 ? 2.836 13.164 16.719 1 90.25 106 ARG A C 1
ATOM 832 O O . ARG A 1 106 ? 4.031 12.883 16.625 1 90.25 106 ARG A O 1
ATOM 839 N N . TRP A 1 107 ? 2.338 14.305 16.922 1 92.88 107 TRP A N 1
ATOM 840 C CA . TRP A 1 107 ? 3.287 15.406 16.984 1 92.88 107 TRP A CA 1
ATOM 841 C C . TRP A 1 107 ? 4.219 15.258 18.188 1 92.88 107 TRP A C 1
ATOM 843 O O . TRP A 1 107 ? 5.422 15.5 18.078 1 92.88 107 TRP A O 1
ATOM 853 N N . ARG A 1 108 ? 3.623 14.938 19.297 1 90.62 108 ARG A N 1
ATOM 854 C CA . ARG A 1 108 ? 4.453 14.742 20.484 1 90.62 108 ARG A CA 1
ATOM 855 C C . ARG A 1 108 ? 5.59 13.766 20.219 1 90.62 108 ARG A C 1
ATOM 857 O O . ARG A 1 108 ? 6.727 14 20.625 1 90.62 108 ARG A O 1
ATOM 864 N N . TYR A 1 109 ? 5.246 12.789 19.5 1 86.94 109 TYR A N 1
ATOM 865 C CA . TYR A 1 109 ? 6.262 11.812 19.141 1 86.94 109 TYR A CA 1
ATOM 866 C C . TYR A 1 109 ? 7.336 12.43 18.25 1 86.94 109 TYR A C 1
ATOM 868 O O . TYR A 1 109 ? 8.523 12.383 18.578 1 86.94 109 TYR A O 1
ATOM 876 N N . TYR A 1 110 ? 6.973 13.078 17.219 1 91.31 110 TYR A N 1
ATOM 877 C CA . TYR A 1 110 ? 7.926 13.641 16.266 1 91.31 110 TYR A CA 1
ATOM 878 C C . TYR A 1 110 ? 8.742 14.758 16.906 1 91.31 110 TYR A C 1
ATOM 880 O O . TYR A 1 110 ? 9.938 14.906 16.625 1 91.31 110 TYR A O 1
ATOM 888 N N . ASN A 1 111 ? 8.055 15.469 17.734 1 91.44 111 ASN A N 1
ATOM 889 C CA . ASN A 1 111 ? 8.766 16.516 18.469 1 91.44 111 ASN A CA 1
ATOM 890 C C . ASN A 1 111 ? 9.875 15.938 19.328 1 91.44 111 ASN A C 1
ATOM 892 O O . ASN A 1 111 ? 10.953 16.516 19.438 1 91.44 111 ASN A O 1
ATOM 896 N N . SER A 1 112 ? 9.617 14.828 19.859 1 87.56 112 SER A N 1
ATOM 897 C CA . SER A 1 112 ? 10.562 14.188 20.766 1 87.56 112 SER A CA 1
ATOM 898 C C . SER A 1 112 ? 11.789 13.664 20.016 1 87.56 112 SER A C 1
ATOM 900 O O . SER A 1 112 ? 12.836 13.438 20.625 1 87.56 112 SER A O 1
ATOM 902 N N . ILE A 1 113 ? 11.641 13.5 18.703 1 86.62 113 ILE A N 1
ATOM 903 C CA . ILE A 1 113 ? 12.789 13.016 17.938 1 86.62 113 ILE A CA 1
ATOM 904 C C . ILE A 1 113 ? 13.273 14.102 16.984 1 86.62 113 ILE A C 1
ATOM 906 O O . ILE A 1 113 ? 13.711 13.812 15.875 1 86.62 113 ILE A O 1
ATOM 910 N N . ASP A 1 114 ? 12.984 15.352 17.312 1 89.5 114 ASP A N 1
ATOM 911 C CA . ASP A 1 114 ? 13.609 16.562 16.797 1 89.5 114 ASP A CA 1
ATOM 912 C C . ASP A 1 114 ? 13.078 16.906 15.406 1 89.5 114 ASP A C 1
ATOM 914 O O . ASP A 1 114 ? 13.805 17.438 14.562 1 89.5 114 ASP A O 1
ATOM 918 N N . TYR A 1 115 ? 11.859 16.469 15.117 1 93.06 115 TYR A N 1
ATOM 919 C CA . TYR A 1 115 ? 11.211 16.984 13.914 1 93.06 115 TYR A CA 1
ATOM 920 C C . TYR A 1 115 ? 10.742 18.422 14.117 1 93.06 115 TYR A C 1
ATOM 922 O O . TYR A 1 115 ? 10.438 18.828 15.234 1 93.06 115 TYR A O 1
ATOM 930 N N . SER A 1 116 ? 10.719 19.125 13.023 1 95.81 116 SER A N 1
ATOM 931 C CA . SER A 1 116 ? 10.438 20.562 13.078 1 95.81 116 SER A CA 1
ATOM 932 C C . SER A 1 116 ? 8.938 20.828 13.023 1 95.81 116 SER A C 1
ATOM 934 O O . SER A 1 116 ? 8.461 21.828 13.562 1 95.81 116 SER A O 1
ATOM 936 N N . GLY A 1 117 ? 8.312 19.969 12.328 1 96.75 117 GLY A N 1
ATOM 937 C CA . GLY A 1 117 ? 6.883 20.219 12.195 1 96.75 117 GLY A CA 1
ATOM 938 C C . GLY A 1 117 ? 6.117 19.031 11.633 1 96.75 117 GLY A C 1
ATOM 939 O O . GLY A 1 117 ? 6.719 18.062 11.172 1 96.75 117 GLY A O 1
ATOM 940 N N . LEU A 1 118 ? 4.809 19.094 11.758 1 97.12 118 LEU A N 1
ATOM 941 C CA . LEU A 1 118 ? 3.844 18.141 11.203 1 97.12 118 LEU A CA 1
ATOM 942 C C . LEU A 1 118 ? 2.682 18.875 10.539 1 97.12 118 LEU A C 1
ATOM 944 O O . LEU A 1 118 ? 2.109 19.797 11.133 1 97.12 118 LEU A O 1
ATOM 948 N N . VAL A 1 119 ? 2.393 18.531 9.312 1 98 119 VAL A N 1
ATOM 949 C CA . VAL A 1 119 ? 1.323 19.203 8.586 1 98 119 VAL A CA 1
ATOM 950 C C . VAL A 1 119 ? 0.25 18.188 8.188 1 98 119 VAL A C 1
ATOM 952 O O . VAL A 1 119 ? 0.519 17.25 7.434 1 98 119 VAL A O 1
ATOM 955 N N . ALA A 1 120 ? -0.937 18.344 8.727 1 97.62 120 ALA A N 1
ATOM 956 C CA . ALA A 1 120 ? -2.074 17.578 8.227 1 97.62 120 ALA A CA 1
ATOM 957 C C . ALA A 1 120 ? -2.43 18 6.801 1 97.62 120 ALA A C 1
ATOM 959 O O . ALA A 1 120 ? -2.676 19.172 6.539 1 97.62 120 ALA A O 1
ATOM 960 N N . LEU A 1 121 ? -2.533 17.047 5.883 1 98.06 121 LEU A N 1
ATOM 961 C CA . LEU A 1 121 ? -2.699 17.344 4.469 1 98.06 121 LEU A CA 1
ATOM 962 C C . LEU A 1 121 ? -4.137 17.109 4.023 1 98.06 121 LEU A C 1
ATOM 964 O O . LEU A 1 121 ? -4.617 17.734 3.082 1 98.06 121 LEU A O 1
ATOM 968 N N . ALA A 1 122 ? -4.738 16.141 4.625 1 97.62 122 ALA A N 1
ATOM 969 C CA . ALA A 1 122 ? -6.109 15.812 4.254 1 97.62 122 ALA A CA 1
ATOM 970 C C . ALA A 1 122 ? -6.824 15.086 5.395 1 97.62 122 ALA A C 1
ATOM 972 O O . ALA A 1 122 ? -6.188 14.43 6.215 1 97.62 122 ALA A O 1
ATOM 973 N N . CYS A 1 123 ? -8.031 15.242 5.434 1 96.19 123 CYS A N 1
ATOM 974 C CA . CYS A 1 123 ? -8.93 14.508 6.316 1 96.19 123 CYS A CA 1
ATOM 975 C C . CYS A 1 123 ? -9.953 13.719 5.512 1 96.19 123 CYS A C 1
ATOM 977 O O . CYS A 1 123 ? -10.727 14.297 4.742 1 96.19 123 CYS A O 1
ATOM 979 N N . VAL A 1 124 ? -9.938 12.414 5.754 1 94.94 124 VAL A N 1
ATOM 980 C CA . VAL A 1 124 ? -10.789 11.516 4.988 1 94.94 124 VAL A CA 1
ATOM 981 C C . VAL A 1 124 ? -11.992 11.102 5.836 1 94.94 124 VAL A C 1
ATOM 983 O O . VAL A 1 124 ? -11.836 10.5 6.898 1 94.94 124 VAL A O 1
ATOM 986 N N . GLU A 1 125 ? -13.125 11.438 5.391 1 93.19 125 GLU A N 1
ATOM 987 C CA . GLU A 1 125 ? -14.359 10.938 5.996 1 93.19 125 GLU A CA 1
ATOM 988 C C . GLU A 1 125 ? -15.047 9.922 5.098 1 93.19 125 GLU A C 1
ATOM 990 O O . GLU A 1 125 ? -14.727 9.812 3.91 1 93.19 125 GLU A O 1
ATOM 995 N N . ARG A 1 126 ? -15.961 9.188 5.699 1 90.25 126 ARG A N 1
ATOM 996 C CA . ARG A 1 126 ? -16.594 8.086 4.984 1 90.25 126 ARG A CA 1
ATOM 997 C C . ARG A 1 126 ? -17.297 8.578 3.723 1 90.25 126 ARG A C 1
ATOM 999 O O . ARG A 1 126 ? -17.266 7.91 2.688 1 90.25 126 ARG A O 1
ATOM 1006 N N . ASP A 1 127 ? -17.891 9.742 3.785 1 88.25 127 ASP A N 1
ATOM 1007 C CA . ASP A 1 127 ? -18.688 10.266 2.684 1 88.25 127 ASP A CA 1
ATOM 1008 C C . ASP A 1 127 ? -17.797 10.656 1.5 1 88.25 127 ASP A C 1
ATOM 1010 O O . ASP A 1 127 ? -18.297 10.883 0.396 1 88.25 127 ASP A O 1
ATOM 1014 N N . MET A 1 128 ? -16.547 10.68 1.694 1 88.69 128 MET A N 1
ATOM 1015 C CA . MET A 1 128 ? -15.609 11.016 0.625 1 88.69 128 MET A CA 1
ATOM 1016 C C . MET A 1 128 ? -15.297 9.789 -0.23 1 88.69 128 MET A C 1
ATOM 1018 O O . MET A 1 128 ? -14.758 9.914 -1.329 1 88.69 128 MET A O 1
ATOM 1022 N N . ILE A 1 129 ? -15.578 8.664 0.286 1 90.94 129 ILE A N 1
ATOM 1023 C CA . ILE A 1 129 ? -15.344 7.422 -0.436 1 90.94 129 ILE A CA 1
ATOM 1024 C C . ILE A 1 129 ? -16.484 7.176 -1.425 1 90.94 129 ILE A C 1
ATOM 1026 O O . ILE A 1 129 ? -17.656 7.211 -1.05 1 90.94 129 ILE A O 1
ATOM 1030 N N . PRO A 1 130 ? -16.125 6.977 -2.621 1 88.88 130 PRO A N 1
ATOM 1031 C CA . PRO A 1 130 ? -17.188 6.719 -3.602 1 88.88 130 PRO A CA 1
ATOM 1032 C C . PRO A 1 130 ? -18.125 5.602 -3.172 1 88.88 130 PRO A C 1
ATOM 1034 O O . PRO A 1 130 ? -17.688 4.598 -2.604 1 88.88 130 PRO A O 1
ATOM 1037 N N . ASP A 1 131 ? -19.406 5.703 -3.533 1 86.88 131 ASP A N 1
ATOM 1038 C CA . ASP A 1 131 ? -20.422 4.75 -3.115 1 86.88 131 ASP A CA 1
ATOM 1039 C C . ASP A 1 131 ? -20.156 3.367 -3.707 1 86.88 131 ASP A C 1
ATOM 1041 O O . ASP A 1 131 ? -20.391 2.35 -3.049 1 86.88 131 ASP A O 1
ATOM 1045 N N . SER A 1 132 ? -19.672 3.408 -4.902 1 84.81 132 SER A N 1
ATOM 1046 C CA . SER A 1 132 ? -19.375 2.143 -5.566 1 84.81 132 SER A CA 1
ATOM 1047 C C . SER A 1 132 ? -18.328 1.337 -4.789 1 84.81 132 SER A C 1
ATOM 1049 O O . SER A 1 132 ? -18.266 0.113 -4.918 1 84.81 132 SER A O 1
ATOM 1051 N N . ILE A 1 133 ? -17.547 1.992 -3.992 1 87.81 133 ILE A N 1
ATOM 1052 C CA . ILE A 1 133 ? -16.5 1.348 -3.209 1 87.81 133 ILE A CA 1
ATOM 1053 C C . ILE A 1 133 ? -17.031 0.992 -1.824 1 87.81 133 ILE A C 1
ATOM 1055 O O . ILE A 1 133 ? -16.906 -0.15 -1.376 1 87.81 133 ILE A O 1
ATOM 1059 N N . LYS A 1 134 ? -17.609 1.927 -1.183 1 85.19 134 LYS A N 1
ATOM 1060 C CA . LYS A 1 134 ? -17.969 1.73 0.22 1 85.19 134 LYS A CA 1
ATOM 1061 C C . LYS A 1 134 ? -19.156 0.784 0.361 1 85.19 134 LYS A C 1
ATOM 1063 O O . LYS A 1 134 ? -19.344 0.183 1.418 1 85.19 134 LYS A O 1
ATOM 1068 N N . GLN A 1 135 ? -19.969 0.627 -0.676 1 81.56 135 GLN A N 1
ATOM 1069 C CA . GLN A 1 135 ? -21.141 -0.231 -0.589 1 81.56 135 GLN A CA 1
ATOM 1070 C C . GLN A 1 135 ? -20.828 -1.653 -1.04 1 81.56 135 GLN A C 1
ATOM 1072 O O . GLN A 1 135 ? -21.641 -2.559 -0.889 1 81.56 135 GLN A O 1
ATOM 1077 N N . ASN A 1 136 ? -19.688 -1.727 -1.587 1 77.38 136 ASN A N 1
ATOM 1078 C CA . ASN A 1 136 ? -19.25 -3.062 -1.981 1 77.38 136 ASN A CA 1
ATOM 1079 C C . ASN A 1 136 ? -18.844 -3.898 -0.773 1 77.38 136 ASN A C 1
ATOM 1081 O O . ASN A 1 136 ? -17.766 -3.703 -0.216 1 77.38 136 ASN A O 1
ATOM 1085 N N . ILE A 1 137 ? -19.766 -4.781 -0.339 1 73.56 137 ILE A N 1
ATOM 1086 C CA . ILE A 1 137 ? -19.516 -5.633 0.819 1 73.56 137 ILE A CA 1
ATOM 1087 C C . ILE A 1 137 ? -18.562 -6.766 0.429 1 73.56 137 ILE A C 1
ATOM 1089 O O . ILE A 1 137 ? -18.781 -7.453 -0.569 1 73.56 137 ILE A O 1
ATOM 1093 N N . ARG A 1 138 ? -17.516 -6.82 1.192 1 77.5 138 ARG A N 1
ATOM 1094 C CA . ARG A 1 138 ? -16.5 -7.844 0.957 1 77.5 138 ARG A CA 1
ATOM 1095 C C . ARG A 1 138 ? -16.438 -8.828 2.121 1 77.5 138 ARG A C 1
ATOM 1097 O O . ARG A 1 138 ? -16.875 -8.508 3.23 1 77.5 138 ARG A O 1
ATOM 1104 N N . PHE A 1 139 ? -15.992 -10.039 1.747 1 71.19 139 PHE A N 1
ATOM 1105 C CA . PHE A 1 139 ? -15.945 -11.078 2.762 1 71.19 139 PHE A CA 1
ATOM 1106 C C . PHE A 1 139 ? -14.531 -11.641 2.889 1 71.19 139 PHE A C 1
ATOM 1108 O O . PHE A 1 139 ? -13.805 -11.75 1.896 1 71.19 139 PHE A O 1
ATOM 1115 N N . THR A 1 140 ? -14.133 -11.727 4.125 1 68.62 140 THR A N 1
ATOM 1116 C CA . THR A 1 140 ? -12.852 -12.383 4.375 1 68.62 140 THR A CA 1
ATOM 1117 C C . THR A 1 140 ? -13.023 -13.555 5.332 1 68.62 140 THR A C 1
ATOM 1119 O O . THR A 1 140 ? -14.008 -13.625 6.066 1 68.62 140 THR A O 1
ATOM 1122 N N . PHE A 1 141 ? -12.094 -14.531 5.086 1 61.84 141 PHE A N 1
ATOM 1123 C CA . PHE A 1 141 ? -12.086 -15.648 6.027 1 61.84 141 PHE A CA 1
ATOM 1124 C C . PHE A 1 141 ? -11.023 -15.43 7.105 1 61.84 141 PHE A C 1
ATOM 1126 O O . PHE A 1 141 ? -9.922 -14.969 6.816 1 61.84 141 PHE A O 1
ATOM 1133 N N . THR A 1 142 ? -11.367 -15.18 8.289 1 59.78 142 THR A N 1
ATOM 1134 C CA . THR A 1 142 ? -10.43 -15.047 9.398 1 59.78 142 THR A CA 1
ATOM 1135 C C . THR A 1 142 ? -10.125 -16.406 10.023 1 59.78 142 THR A C 1
ATOM 1137 O O . THR A 1 142 ? -10.977 -17.297 10.031 1 59.78 142 THR A O 1
ATOM 1140 N N . ASP A 1 143 ? -8.711 -16.75 9.969 1 54.19 143 ASP A N 1
ATOM 1141 C CA . ASP A 1 143 ? -8.273 -17.984 10.633 1 54.19 143 ASP A CA 1
ATOM 1142 C C . ASP A 1 143 ? -8.672 -17.984 12.102 1 54.19 143 ASP A C 1
ATOM 1144 O O . ASP A 1 143 ? -7.91 -18.438 12.953 1 54.19 143 ASP A O 1
ATOM 1148 N N . GLU A 1 144 ? -9.531 -17.25 12.586 1 48.72 144 GLU A N 1
ATOM 1149 C CA . GLU A 1 144 ? -9.609 -17.578 14.008 1 48.72 144 GLU A CA 1
ATOM 1150 C C . GLU A 1 144 ? -9.523 -19.078 14.234 1 48.72 144 GLU A C 1
ATOM 1152 O O . GLU A 1 144 ? -9.312 -19.844 13.289 1 48.72 144 GLU A O 1
ATOM 1157 N N . ASP A 1 145 ? -10.508 -19.828 15.102 1 42.75 145 ASP A N 1
ATOM 1158 C CA . ASP A 1 145 ? -10.305 -21.172 15.609 1 42.75 145 ASP A CA 1
ATOM 1159 C C . ASP A 1 145 ? -10.32 -22.203 14.477 1 42.75 145 ASP A C 1
ATOM 1161 O O . ASP A 1 145 ? -11.07 -22.047 13.508 1 42.75 145 ASP A O 1
ATOM 1165 N N . ASP A 1 146 ? -9.18 -23.094 14.375 1 43.91 146 ASP A N 1
ATOM 1166 C CA . ASP A 1 146 ? -8.898 -24.25 13.531 1 43.91 146 ASP A CA 1
ATOM 1167 C C . ASP A 1 146 ? -10.164 -24.75 12.836 1 43.91 146 ASP A C 1
ATOM 1169 O O . ASP A 1 146 ? -10.109 -25.203 11.695 1 43.91 146 ASP A O 1
ATOM 1173 N N . ASP A 1 147 ? -11.203 -24.891 13.578 1 49.81 147 ASP A N 1
ATOM 1174 C CA . ASP A 1 147 ? -12.344 -25.75 13.281 1 49.81 147 ASP A CA 1
ATOM 1175 C C . ASP A 1 147 ? -13.445 -24.969 12.562 1 49.81 147 ASP A C 1
ATOM 1177 O O . ASP A 1 147 ? -14.383 -25.547 12.031 1 49.81 147 ASP A O 1
ATOM 1181 N N . HIS A 1 148 ? -13.375 -23.469 12.711 1 52.5 148 HIS A N 1
ATOM 1182 C CA . HIS A 1 148 ? -14.523 -22.797 12.117 1 52.5 148 HIS A CA 1
ATOM 1183 C C . HIS A 1 148 ? -14.109 -21.531 11.375 1 52.5 148 HIS A C 1
ATOM 1185 O O . HIS A 1 148 ? -13.852 -20.5 12 1 52.5 148 HIS A O 1
ATOM 1191 N N . LYS A 1 149 ? -13.641 -21.672 10.117 1 57.41 149 LYS A N 1
ATOM 1192 C CA . LYS A 1 149 ? -13.453 -20.547 9.195 1 57.41 149 LYS A CA 1
ATOM 1193 C C . LYS A 1 149 ? -14.711 -19.703 9.102 1 57.41 149 LYS A C 1
ATOM 1195 O O . LYS A 1 149 ? -15.797 -20.219 8.828 1 57.41 149 LYS A O 1
ATOM 1200 N N . LYS A 1 150 ? -14.75 -18.516 9.883 1 62.16 150 LYS A N 1
ATOM 1201 C CA . LYS A 1 150 ? -15.914 -17.641 9.875 1 62.16 150 LYS A CA 1
ATOM 1202 C C . LYS A 1 150 ? -15.773 -16.562 8.797 1 62.16 150 LYS A C 1
ATOM 1204 O O . LYS A 1 150 ? -14.719 -15.945 8.664 1 62.16 150 LYS A O 1
ATOM 1209 N N . LYS A 1 151 ? -16.672 -16.562 7.949 1 68.25 151 LYS A N 1
ATOM 1210 C CA . LYS A 1 151 ? -16.844 -15.508 6.953 1 68.25 151 LYS A CA 1
ATOM 1211 C C . LYS A 1 151 ? -17.188 -14.18 7.617 1 68.25 151 LYS A C 1
ATOM 1213 O O . LYS A 1 151 ? -18.109 -14.094 8.422 1 68.25 151 LYS A O 1
ATOM 1218 N N . GLN A 1 152 ? -16.266 -13.172 7.484 1 74.75 152 GLN A N 1
ATOM 1219 C CA . GLN A 1 152 ? -16.5 -11.852 8.055 1 74.75 152 GLN A CA 1
ATOM 1220 C C . GLN A 1 152 ? -16.656 -10.797 6.961 1 74.75 152 GLN A C 1
ATOM 1222 O O . GLN A 1 152 ? -15.875 -10.75 6.016 1 74.75 152 GLN A O 1
ATOM 1227 N N . GLU A 1 153 ? -17.734 -10.125 7.152 1 76.88 153 GLU A N 1
ATOM 1228 C CA . GLU A 1 153 ? -17.969 -9.016 6.234 1 76.88 153 GLU A CA 1
ATOM 1229 C C . GLU A 1 153 ? -17.109 -7.805 6.594 1 76.88 153 GLU A C 1
ATOM 1231 O O . GLU A 1 153 ? -16.891 -7.523 7.773 1 76.88 153 GLU A O 1
ATOM 1236 N N . PHE A 1 154 ? -16.656 -7.23 5.465 1 78.5 154 PHE A N 1
ATOM 1237 C CA . PHE A 1 154 ? -16.016 -5.949 5.738 1 78.5 154 PHE A CA 1
ATOM 1238 C C . PHE A 1 154 ? -16.266 -4.965 4.602 1 78.5 154 PHE A C 1
ATOM 1240 O O . PHE A 1 154 ? -16.578 -5.367 3.482 1 78.5 154 PHE A O 1
ATOM 1247 N N . VAL A 1 155 ? -16.266 -3.707 4.949 1 82.12 155 VAL A N 1
ATOM 1248 C CA . VAL A 1 155 ? -16.438 -2.619 3.992 1 82.12 155 VAL A CA 1
ATOM 1249 C C . VAL A 1 155 ? -15.203 -1.723 4.004 1 82.12 155 VAL A C 1
ATOM 1251 O O . VAL A 1 155 ? -14.469 -1.672 4.996 1 82.12 155 VAL A O 1
ATOM 1254 N N . VAL A 1 156 ? -15.055 -1.157 2.865 1 87.19 156 VAL A N 1
ATOM 1255 C CA . VAL A 1 156 ? -14.016 -0.139 2.822 1 87.19 156 VAL A CA 1
ATOM 1256 C C . VAL A 1 156 ? -14.477 1.107 3.572 1 87.19 156 VAL A C 1
ATOM 1258 O O . VAL A 1 156 ? -15.414 1.788 3.145 1 87.19 156 VAL A O 1
ATOM 1261 N N . ASP A 1 157 ? -13.852 1.36 4.652 1 89.25 157 ASP A N 1
ATOM 1262 C CA . ASP A 1 157 ? -14.172 2.541 5.449 1 89.25 157 ASP A CA 1
ATOM 1263 C C . ASP A 1 157 ? -13.055 3.58 5.367 1 89.25 157 ASP A C 1
ATOM 1265 O O . ASP A 1 157 ? -12.125 3.436 4.57 1 89.25 157 ASP A O 1
ATOM 1269 N N . GLN A 1 158 ? -13.273 4.648 6.098 1 89.94 158 GLN A N 1
ATOM 1270 C CA . GLN A 1 158 ? -12.32 5.75 6.035 1 89.94 158 GLN A CA 1
ATOM 1271 C C . GLN A 1 158 ? -10.953 5.32 6.562 1 89.94 158 GLN A C 1
ATOM 1273 O O . GLN A 1 158 ? -9.922 5.832 6.117 1 89.94 158 GLN A O 1
ATOM 1278 N N . GLN A 1 159 ? -10.945 4.359 7.449 1 88.56 159 GLN A N 1
ATOM 1279 C CA . GLN A 1 159 ? -9.672 3.885 7.969 1 88.56 159 GLN A CA 1
ATOM 1280 C C . GLN A 1 159 ? -8.859 3.189 6.879 1 88.56 159 GLN A C 1
ATOM 1282 O O . GLN A 1 159 ? -7.684 3.508 6.676 1 88.56 159 GLN A O 1
ATOM 1287 N N . LEU A 1 160 ? -9.523 2.297 6.23 1 89.62 160 LEU A N 1
ATOM 1288 C CA . LEU A 1 160 ? -8.852 1.55 5.172 1 89.62 160 LEU A CA 1
ATOM 1289 C C . LEU A 1 160 ? -8.492 2.465 4.008 1 89.62 160 LEU A C 1
ATOM 1291 O O . LEU A 1 160 ? -7.414 2.336 3.42 1 89.62 160 LEU A O 1
ATOM 1295 N N . TYR A 1 161 ? -9.367 3.336 3.672 1 92.56 161 TYR A N 1
ATOM 1296 C CA . TYR A 1 161 ? -9.133 4.277 2.58 1 92.56 161 TYR A CA 1
ATOM 1297 C C . TYR A 1 161 ? -7.945 5.188 2.891 1 92.56 161 TYR A C 1
ATOM 1299 O O . TYR A 1 161 ? -7.098 5.426 2.027 1 92.56 161 TYR A O 1
ATOM 1307 N N . THR A 1 162 ? -7.852 5.641 4.098 1 93.5 162 THR A N 1
ATOM 1308 C CA . THR A 1 162 ? -6.746 6.488 4.531 1 93.5 162 THR A CA 1
ATOM 1309 C C . THR A 1 162 ? -5.426 5.727 4.484 1 93.5 162 THR A C 1
ATOM 1311 O O . THR A 1 162 ? -4.406 6.27 4.059 1 93.5 162 THR A O 1
ATOM 1314 N N . LEU A 1 163 ? -5.484 4.543 4.914 1 92.31 163 LEU A N 1
ATOM 1315 C CA . LEU A 1 163 ? -4.301 3.693 4.852 1 92.31 163 LEU A CA 1
ATOM 1316 C C . LEU A 1 163 ? -3.82 3.533 3.414 1 92.31 163 LEU A C 1
ATOM 1318 O O . LEU A 1 163 ? -2.619 3.615 3.145 1 92.31 163 LEU A O 1
ATOM 1322 N N . ALA A 1 164 ? -4.719 3.279 2.543 1 94.06 164 ALA A N 1
ATOM 1323 C CA . ALA A 1 164 ? -4.375 3.119 1.133 1 94.06 164 ALA A CA 1
ATOM 1324 C C . ALA A 1 164 ? -3.713 4.379 0.583 1 94.06 164 ALA A C 1
ATOM 1326 O O . ALA A 1 164 ? -2.725 4.301 -0.151 1 94.06 164 ALA A O 1
ATOM 1327 N N . LEU A 1 165 ? -4.27 5.473 0.923 1 95.75 165 LEU A N 1
ATOM 1328 C CA . LEU A 1 165 ? -3.707 6.742 0.471 1 95.75 165 LEU A CA 1
ATOM 1329 C C . LEU A 1 165 ? -2.289 6.93 1 1 95.75 165 LEU A C 1
ATOM 1331 O O . LEU A 1 165 ? -1.392 7.332 0.256 1 95.75 165 LEU A O 1
ATOM 1335 N N . GLU A 1 166 ? -2.115 6.664 2.256 1 95.44 166 GLU A N 1
ATOM 1336 C CA . GLU A 1 166 ? -0.789 6.746 2.863 1 95.44 166 GLU A CA 1
ATOM 1337 C C . GLU A 1 166 ? 0.214 5.871 2.113 1 95.44 166 GLU A C 1
ATOM 1339 O O . GLU A 1 166 ? 1.303 6.328 1.761 1 95.44 166 GLU A O 1
ATOM 1344 N N . GLN A 1 167 ? -0.183 4.688 1.88 1 94.44 167 GLN A N 1
ATOM 1345 C CA . GLN A 1 167 ? 0.684 3.73 1.201 1 94.44 167 GLN A CA 1
ATOM 1346 C C . GLN A 1 167 ? 1.044 4.215 -0.201 1 94.44 167 GLN A C 1
ATOM 1348 O O . GLN A 1 167 ? 2.199 4.113 -0.62 1 94.44 167 GLN A O 1
ATOM 1353 N N . ARG A 1 168 ? 0.101 4.746 -0.899 1 96.56 168 ARG A N 1
ATOM 1354 C CA . ARG A 1 168 ? 0.328 5.242 -2.252 1 96.56 168 ARG A CA 1
ATOM 1355 C C . ARG A 1 168 ? 1.339 6.387 -2.254 1 96.56 168 ARG A C 1
ATOM 1357 O O . ARG A 1 168 ? 2.191 6.465 -3.141 1 96.56 168 ARG A O 1
ATOM 1364 N N . LEU A 1 169 ? 1.19 7.172 -1.303 1 97.31 169 LEU A N 1
ATOM 1365 C CA . LEU A 1 169 ? 2.123 8.289 -1.212 1 97.31 169 LEU A CA 1
ATOM 1366 C C . LEU A 1 169 ? 3.537 7.797 -0.924 1 97.31 169 LEU A C 1
ATOM 1368 O O . LEU A 1 169 ? 4.492 8.219 -1.578 1 97.31 169 LEU A O 1
ATOM 1372 N N . ILE A 1 170 ? 3.65 6.934 0.036 1 95 170 ILE A N 1
ATOM 1373 C CA . ILE A 1 170 ? 4.961 6.391 0.372 1 95 170 ILE A CA 1
ATOM 1374 C C . ILE A 1 170 ? 5.562 5.695 -0.849 1 95 170 ILE A C 1
ATOM 1376 O O . ILE A 1 170 ? 6.727 5.914 -1.186 1 95 170 ILE A O 1
ATOM 1380 N N . GLN A 1 171 ? 4.777 4.934 -1.508 1 95.38 171 GLN A N 1
ATOM 1381 C CA . GLN A 1 171 ? 5.238 4.234 -2.701 1 95.38 171 GLN A CA 1
ATOM 1382 C C . GLN A 1 171 ? 5.68 5.219 -3.781 1 95.38 171 GLN A C 1
ATOM 1384 O O . GLN A 1 171 ? 6.656 4.973 -4.488 1 95.38 171 GLN A O 1
ATOM 1389 N N . HIS A 1 172 ? 4.973 6.277 -3.941 1 97.44 172 HIS A N 1
ATOM 1390 C CA . HIS A 1 172 ? 5.32 7.273 -4.945 1 97.44 172 HIS A CA 1
ATOM 1391 C C . HIS A 1 172 ? 6.715 7.844 -4.703 1 97.44 172 HIS A C 1
ATOM 1393 O O . HIS A 1 172 ? 7.562 7.824 -5.598 1 97.44 172 HIS A O 1
ATOM 1399 N N . PHE A 1 173 ? 6.988 8.188 -3.51 1 95.81 173 PHE A N 1
ATOM 1400 C CA . PHE A 1 173 ? 8.227 8.891 -3.205 1 95.81 173 PHE A CA 1
ATOM 1401 C C . PHE A 1 173 ? 9.359 7.898 -2.936 1 95.81 173 PHE A C 1
ATOM 1403 O O . PHE A 1 173 ? 10.516 8.297 -2.805 1 95.81 173 PHE A O 1
ATOM 1410 N N . MET A 1 174 ? 8.977 6.629 -2.871 1 94 174 MET A N 1
ATOM 1411 C CA . MET A 1 174 ? 9.992 5.605 -2.66 1 94 174 MET A CA 1
ATOM 1412 C C . MET A 1 174 ? 10.359 4.914 -3.971 1 94 174 MET A C 1
ATOM 1414 O O . MET A 1 174 ? 11.516 4.578 -4.199 1 94 174 MET A O 1
ATOM 1418 N N . LEU A 1 175 ? 9.312 4.766 -4.871 1 94.81 175 LEU A N 1
ATOM 1419 C CA . LEU A 1 175 ? 9.508 3.82 -5.965 1 94.81 175 LEU A CA 1
ATOM 1420 C C . LEU A 1 175 ? 9.242 4.48 -7.312 1 94.81 175 LEU A C 1
ATOM 1422 O O . LEU A 1 175 ? 9.656 3.973 -8.352 1 94.81 175 LEU A O 1
ATOM 1426 N N . ILE A 1 176 ? 8.547 5.516 -7.395 1 96.06 176 ILE A N 1
ATOM 1427 C CA . ILE A 1 176 ? 8.141 6.121 -8.656 1 96.06 176 ILE A CA 1
ATOM 1428 C C . ILE A 1 176 ? 8.953 7.391 -8.906 1 96.06 176 ILE A C 1
ATOM 1430 O O . ILE A 1 176 ? 9.617 7.516 -9.938 1 96.06 176 ILE A O 1
ATOM 1434 N N . GLU A 1 177 ? 8.891 8.328 -7.984 1 95.62 177 GLU A N 1
ATOM 1435 C CA . GLU A 1 177 ? 9.734 9.516 -7.918 1 95.62 177 GLU A CA 1
ATOM 1436 C C . GLU A 1 177 ? 10.508 9.578 -6.602 1 95.62 177 GLU A C 1
ATOM 1438 O O . GLU A 1 177 ? 10.156 10.352 -5.707 1 95.62 177 GLU A O 1
ATOM 1443 N N . PRO A 1 178 ? 11.57 8.781 -6.57 1 92.81 178 PRO A N 1
ATOM 1444 C CA . PRO A 1 178 ? 12.258 8.625 -5.281 1 92.81 178 PRO A CA 1
ATOM 1445 C C . PRO A 1 178 ? 12.805 9.945 -4.746 1 92.81 178 PRO A C 1
ATOM 1447 O O . PRO A 1 178 ? 13.453 10.695 -5.484 1 92.81 178 PRO A O 1
ATOM 1450 N N . ASP A 1 179 ? 12.492 10.211 -3.537 1 92.88 179 ASP A N 1
ATOM 1451 C CA . ASP A 1 179 ? 13.023 11.328 -2.77 1 92.88 179 ASP A CA 1
ATOM 1452 C C . ASP A 1 179 ? 13.859 10.844 -1.59 1 92.88 179 ASP A C 1
ATOM 1454 O O . ASP A 1 179 ? 13.344 10.195 -0.676 1 92.88 179 ASP A O 1
ATOM 1458 N N . GLU A 1 180 ? 15.117 11.133 -1.559 1 88.25 180 GLU A N 1
ATOM 1459 C CA . GLU A 1 180 ? 16.062 10.609 -0.577 1 88.25 180 GLU A CA 1
ATOM 1460 C C . GLU A 1 180 ? 15.734 11.109 0.827 1 88.25 180 GLU A C 1
ATOM 1462 O O . GLU A 1 180 ? 16.219 10.562 1.817 1 88.25 180 GLU A O 1
ATOM 1467 N N . ARG A 1 181 ? 14.953 12.102 0.851 1 92.19 181 ARG A N 1
ATOM 1468 C CA . ARG A 1 181 ? 14.625 12.688 2.146 1 92.19 181 ARG A CA 1
ATOM 1469 C C . ARG A 1 181 ? 13.555 11.867 2.861 1 92.19 181 ARG A C 1
ATOM 1471 O O . ARG A 1 181 ? 13.344 12.023 4.066 1 92.19 181 ARG A O 1
ATOM 1478 N N . LEU A 1 182 ? 12.797 11 2.129 1 93.75 182 LEU A N 1
ATOM 1479 C CA . LEU A 1 182 ? 11.758 10.18 2.734 1 93.75 182 LEU A CA 1
ATOM 1480 C C . LEU A 1 182 ? 12.352 9.227 3.764 1 93.75 182 LEU A C 1
ATOM 1482 O O . LEU A 1 182 ? 13.328 8.523 3.479 1 93.75 182 LEU A O 1
ATOM 1486 N N . ARG A 1 183 ? 11.68 9.117 4.926 1 90.31 183 ARG A N 1
ATOM 1487 C CA . ARG A 1 183 ? 12.234 8.297 5.992 1 90.31 183 ARG A CA 1
ATOM 1488 C C . ARG A 1 183 ? 11.305 7.133 6.328 1 90.31 183 ARG A C 1
ATOM 1490 O O . ARG A 1 183 ? 11.594 6.352 7.238 1 90.31 183 ARG A O 1
ATOM 1497 N N . ASN A 1 184 ? 10.188 7.027 5.648 1 87.75 184 ASN A N 1
ATOM 1498 C CA . ASN A 1 184 ? 9.367 5.836 5.824 1 87.75 184 ASN A CA 1
ATOM 1499 C C . ASN A 1 184 ? 10.156 4.562 5.531 1 87.75 184 ASN A C 1
ATOM 1501 O O . ASN A 1 184 ? 10.797 4.449 4.484 1 87.75 184 ASN A O 1
ATOM 1505 N N . HIS A 1 185 ? 10.148 3.625 6.457 1 76 185 HIS A N 1
ATOM 1506 C CA . HIS A 1 185 ? 10.906 2.395 6.258 1 76 185 HIS A CA 1
ATOM 1507 C C . HIS A 1 185 ? 9.977 1.204 6.043 1 76 185 HIS A C 1
ATOM 1509 O O . HIS A 1 185 ? 10.438 0.094 5.766 1 76 185 HIS A O 1
ATOM 1515 N N . SER A 1 186 ? 8.742 1.469 6.266 1 73.44 186 SER A N 1
ATOM 1516 C CA . SER A 1 186 ? 7.766 0.386 6.145 1 73.44 186 SER A CA 1
ATOM 1517 C C . SER A 1 186 ? 6.559 0.819 5.32 1 73.44 186 SER A C 1
ATOM 1519 O O . SER A 1 186 ? 6.25 2.01 5.242 1 73.44 186 SER A O 1
ATOM 1521 N N . LEU A 1 187 ? 6.129 -0.175 4.637 1 75.25 187 LEU A N 1
ATOM 1522 C CA . LEU A 1 187 ? 4.859 -0.007 3.939 1 75.25 187 LEU A CA 1
ATOM 1523 C C . LEU A 1 187 ? 3.703 -0.536 4.781 1 75.25 187 LEU A C 1
ATOM 1525 O O . LEU A 1 187 ? 2.564 -0.593 4.312 1 75.25 187 LEU A O 1
ATOM 1529 N N . ASP A 1 188 ? 4.141 -0.873 6.004 1 66.56 188 ASP A N 1
ATOM 1530 C CA . ASP A 1 188 ? 3.17 -1.491 6.902 1 66.56 188 ASP A CA 1
ATOM 1531 C C . ASP A 1 188 ? 2.074 -0.501 7.289 1 66.56 188 ASP A C 1
ATOM 1533 O O . ASP A 1 188 ? 2.307 0.708 7.332 1 66.56 188 ASP A O 1
ATOM 1537 N N . THR A 1 189 ? 0.948 -1.101 7.371 1 59.16 189 THR A N 1
ATOM 1538 C CA . THR A 1 189 ? -0.31 -0.413 7.641 1 59.16 189 THR A CA 1
ATOM 1539 C C . THR A 1 189 ? -0.273 0.267 9.008 1 59.16 189 THR A C 1
ATOM 1541 O O . THR A 1 189 ? -1.069 1.169 9.273 1 59.16 189 THR A O 1
ATOM 1544 N N . GLY A 1 190 ? 0.717 0.118 9.727 1 58.12 190 GLY A N 1
ATOM 1545 C CA . GLY A 1 190 ? 0.612 0.527 11.117 1 58.12 190 GLY A CA 1
ATOM 1546 C C . GLY A 1 190 ? -0.605 -0.046 11.812 1 58.12 190 GLY A C 1
ATOM 1547 O O . GLY A 1 190 ? -1.335 -0.857 11.242 1 58.12 190 GLY A O 1
ATOM 1548 N N . ARG A 1 191 ? -0.872 0.104 13.039 1 57.22 191 ARG A N 1
ATOM 1549 C CA . ARG A 1 191 ? -1.975 -0.415 13.836 1 57.22 191 ARG A CA 1
ATOM 1550 C C . ARG A 1 191 ? -3.289 0.262 13.469 1 57.22 191 ARG A C 1
ATOM 1552 O O . ARG A 1 191 ? -3.326 1.471 13.227 1 57.22 191 ARG A O 1
ATOM 1559 N N . LYS A 1 192 ? -4.281 -0.605 13.086 1 60.22 192 LYS A N 1
ATOM 1560 C CA . LYS A 1 192 ? -5.637 -0.071 12.977 1 60.22 192 LYS A CA 1
ATOM 1561 C C . LYS A 1 192 ? -6.125 0.46 14.32 1 60.22 192 LYS A C 1
ATOM 1563 O O . LYS A 1 192 ? -5.801 -0.099 15.375 1 60.22 192 LYS A O 1
ATOM 1568 N N . SER A 1 193 ? -6.598 1.657 14.133 1 58.38 193 SER A N 1
ATOM 1569 C CA . SER A 1 193 ? -7.199 2.154 15.367 1 58.38 193 SER A CA 1
ATOM 1570 C C . SER A 1 193 ? -8.375 1.288 15.797 1 58.38 193 SER A C 1
ATOM 1572 O O . SER A 1 193 ? -9.188 0.877 14.961 1 58.38 193 SER A O 1
ATOM 1574 N N . GLU A 1 194 ? -8.25 0.718 16.938 1 59.97 194 GLU A N 1
ATOM 1575 C CA . GLU A 1 194 ? -9.328 -0.101 17.5 1 59.97 194 GLU A CA 1
ATOM 1576 C C . GLU A 1 194 ? -10.633 0.688 17.594 1 59.97 194 GLU A C 1
ATOM 1578 O O . GLU A 1 194 ? -11.719 0.117 17.484 1 59.97 194 GLU A O 1
ATOM 1583 N N . GLY A 1 195 ? -10.531 2.004 17.75 1 61.09 195 GLY A N 1
ATOM 1584 C CA . GLY A 1 195 ? -11.75 2.766 17.969 1 61.09 195 GLY A CA 1
ATOM 1585 C C . GLY A 1 195 ? -12.25 3.479 16.719 1 61.09 195 GLY A C 1
ATOM 1586 O O . GLY A 1 195 ? -11.492 3.662 15.766 1 61.09 195 GLY A O 1
ATOM 1587 N N . GLN A 1 196 ? -13.617 3.6 16.641 1 65.75 196 GLN A N 1
ATOM 1588 C CA . GLN A 1 196 ? -14.289 4.328 15.57 1 65.75 196 GLN A CA 1
ATOM 1589 C C . GLN A 1 196 ? -13.812 5.777 15.508 1 65.75 196 GLN A C 1
ATOM 1591 O O . GLN A 1 196 ? -13.727 6.449 16.547 1 65.75 196 GLN A O 1
ATOM 1596 N N . TYR A 1 197 ? -13.102 6.152 14.516 1 79.38 197 TYR A N 1
ATOM 1597 C CA . TYR A 1 197 ? -12.836 7.574 14.328 1 79.38 197 TYR A CA 1
ATOM 1598 C C . TYR A 1 197 ? -13.602 8.117 13.125 1 79.38 197 TYR A C 1
ATOM 1600 O O . TYR A 1 197 ? -14.031 7.348 12.258 1 79.38 197 TYR A O 1
ATOM 1608 N N . LYS A 1 198 ? -13.844 9.406 13.234 1 89.81 198 LYS A N 1
ATOM 1609 C CA . LYS A 1 198 ? -14.688 10.062 12.234 1 89.81 198 LYS A CA 1
ATOM 1610 C C . LYS A 1 198 ? -13.883 10.406 10.984 1 89.81 198 LYS A C 1
ATOM 1612 O O . LYS A 1 198 ? -14.414 10.344 9.867 1 89.81 198 LYS A O 1
ATOM 1617 N N . GLY A 1 199 ? -12.656 10.789 11.242 1 93.56 199 GLY A N 1
ATOM 1618 C CA . GLY A 1 199 ? -11.812 11.188 10.117 1 93.56 199 GLY A CA 1
ATOM 1619 C C . GLY A 1 199 ? -10.43 10.562 10.164 1 93.56 199 GLY A C 1
ATOM 1620 O O . GLY A 1 199 ? -9.828 10.461 11.234 1 93.56 199 GLY A O 1
ATOM 1621 N N . GLY A 1 200 ? -10.008 10.039 9.008 1 94.25 200 GLY A N 1
ATOM 1622 C CA . GLY A 1 200 ? -8.609 9.672 8.836 1 94.25 200 GLY A CA 1
ATOM 1623 C C . GLY A 1 200 ? -7.75 10.805 8.328 1 94.25 200 GLY A C 1
ATOM 1624 O O . GLY A 1 200 ? -8.141 11.523 7.402 1 94.25 200 GLY A O 1
ATOM 1625 N N . ILE A 1 201 ? -6.602 10.969 8.953 1 95.69 201 ILE A N 1
ATOM 1626 C CA . ILE A 1 201 ? -5.73 12.086 8.602 1 95.69 201 ILE A CA 1
ATOM 1627 C C . ILE A 1 201 ? -4.504 11.57 7.859 1 95.69 201 ILE A C 1
ATOM 1629 O O . ILE A 1 201 ? -3.895 10.578 8.273 1 95.69 201 ILE A O 1
ATOM 1633 N N . ILE A 1 202 ? -4.219 12.219 6.766 1 96.94 202 ILE A N 1
ATOM 1634 C CA . ILE A 1 202 ? -2.916 12.086 6.129 1 96.94 202 ILE A CA 1
ATOM 1635 C C . ILE A 1 202 ? -2.029 13.266 6.52 1 96.94 202 ILE A C 1
ATOM 1637 O O . ILE A 1 202 ? -2.459 14.422 6.457 1 96.94 202 ILE A O 1
ATOM 1641 N N . TYR A 1 203 ? -0.825 12.969 6.949 1 97.06 203 TYR A N 1
ATOM 1642 C CA . TYR A 1 203 ? 0.025 14.086 7.359 1 97.06 203 TYR A CA 1
ATOM 1643 C C . TYR A 1 203 ? 1.449 13.898 6.848 1 97.06 203 TYR A C 1
ATOM 1645 O O . TYR A 1 203 ? 1.818 12.805 6.402 1 97.06 203 TYR A O 1
ATOM 1653 N N . LEU A 1 204 ? 2.164 14.961 6.863 1 97.69 204 LEU A N 1
ATOM 1654 C CA . LEU A 1 204 ? 3.592 15.055 6.578 1 97.69 204 LEU A CA 1
ATOM 1655 C C . LEU A 1 204 ? 4.352 15.594 7.781 1 97.69 204 LEU A C 1
ATOM 1657 O O . LEU A 1 204 ? 4.055 16.688 8.266 1 97.69 204 LEU A O 1
ATOM 1661 N N . ALA A 1 205 ? 5.223 14.82 8.344 1 96.56 205 ALA A N 1
ATOM 1662 C CA . ALA A 1 205 ? 6.176 15.32 9.336 1 96.56 205 ALA A CA 1
ATOM 1663 C C . ALA A 1 205 ? 7.527 15.617 8.695 1 96.56 205 ALA A C 1
ATOM 1665 O O . ALA A 1 205 ? 7.977 14.891 7.805 1 96.56 205 ALA A O 1
ATOM 1666 N N . PHE A 1 206 ? 8.148 16.672 9.164 1 96.44 206 PHE A N 1
ATOM 1667 C CA . PHE A 1 206 ? 9.375 17.047 8.469 1 96.44 206 PHE A CA 1
ATOM 1668 C C . PHE A 1 206 ? 10.414 17.594 9.445 1 96.44 206 PHE A C 1
ATOM 1670 O O . PHE A 1 206 ? 10.062 18.062 10.523 1 96.44 206 PHE A O 1
ATOM 1677 N N . LYS A 1 207 ? 11.648 17.438 9.117 1 94.69 207 LYS A N 1
ATOM 1678 C CA . LYS A 1 207 ? 12.805 18.047 9.766 1 94.69 207 LYS A CA 1
ATOM 1679 C C . LYS A 1 207 ? 13.438 19.109 8.867 1 94.69 207 LYS A C 1
ATOM 1681 O O . LYS A 1 207 ? 13.641 18.875 7.668 1 94.69 207 LYS A O 1
ATOM 1686 N N . MET A 1 208 ? 13.664 20.219 9.547 1 93.25 208 MET A N 1
ATOM 1687 C CA . MET A 1 208 ? 14.328 21.297 8.812 1 93.25 208 MET A CA 1
ATOM 1688 C C . MET A 1 208 ? 15.805 21.375 9.188 1 93.25 208 MET A C 1
ATOM 1690 O O . MET A 1 208 ? 16.188 20.984 10.289 1 93.25 208 MET A O 1
ATOM 1694 N N . GLY A 1 209 ? 16.703 21.703 8.219 1 82.62 209 GLY A N 1
ATOM 1695 C CA . GLY A 1 209 ? 18.109 22.031 8.453 1 82.62 209 GLY A CA 1
ATOM 1696 C C . GLY A 1 209 ? 18.547 23.297 7.746 1 82.62 209 GLY A C 1
ATOM 1697 O O . GLY A 1 209 ? 17.797 23.844 6.922 1 82.62 209 GLY A O 1
ATOM 1698 N N . SER A 1 210 ? 19.625 23.969 8.336 1 68.69 210 SER A N 1
ATOM 1699 C CA . SER A 1 210 ? 20.156 25.172 7.695 1 68.69 210 SER A CA 1
ATOM 1700 C C . SER A 1 210 ? 20.734 24.844 6.32 1 68.69 210 SER A C 1
ATOM 1702 O O . SER A 1 210 ? 21.266 23.75 6.098 1 68.69 210 SER A O 1
ATOM 1704 N N . SER A 1 211 ? 20.25 25.547 5.246 1 57.22 211 SER A N 1
ATOM 1705 C CA . SER A 1 211 ? 20.781 25.422 3.896 1 57.22 211 SER A CA 1
ATOM 1706 C C . SER A 1 211 ? 22.297 25.25 3.914 1 57.22 211 SER A C 1
ATOM 1708 O O . SER A 1 211 ? 22.875 24.641 3 1 57.22 211 SER A O 1
ATOM 1710 N N . ASP A 1 212 ? 22.984 25.797 4.762 1 51.59 212 ASP A N 1
ATOM 1711 C CA . ASP A 1 212 ? 24.438 25.812 4.781 1 51.59 212 ASP A CA 1
ATOM 1712 C C . ASP A 1 212 ? 25 24.438 5.137 1 51.59 212 ASP A C 1
ATOM 1714 O O . ASP A 1 212 ? 26.188 24.172 4.953 1 51.59 212 ASP A O 1
ATOM 1718 N N . GLU A 1 213 ? 24.391 23.688 5.781 1 48.56 213 GLU A N 1
ATOM 1719 C CA . GLU A 1 213 ? 24.906 22.391 6.191 1 48.56 213 GLU A CA 1
ATOM 1720 C C . GLU A 1 213 ? 24.891 21.391 5.035 1 48.56 213 GLU A C 1
ATOM 1722 O O . GLU A 1 213 ? 25.203 20.219 5.215 1 48.56 213 GLU A O 1
ATOM 1727 N N . LYS A 1 214 ? 24.281 21.5 4.008 1 45.06 214 LYS A N 1
ATOM 1728 C CA . LYS A 1 214 ? 24.328 20.609 2.852 1 45.06 214 LYS A CA 1
ATOM 1729 C C . LYS A 1 214 ? 25.766 20.266 2.486 1 45.06 214 LYS A C 1
ATOM 1731 O O . LYS A 1 214 ? 26.031 19.266 1.823 1 45.06 214 LYS A O 1
ATOM 1736 N N . ASP A 1 215 ? 26.641 21.203 2.449 1 41.16 215 ASP A N 1
ATOM 1737 C CA . ASP A 1 215 ? 27.953 21.172 1.818 1 41.16 215 ASP A CA 1
ATOM 1738 C C . ASP A 1 215 ? 28.906 20.25 2.584 1 41.16 215 ASP A C 1
ATOM 1740 O O . ASP A 1 215 ? 29.953 19.875 2.064 1 41.16 215 ASP A O 1
ATOM 1744 N N . GLU A 1 216 ? 28.766 20.094 3.844 1 39.91 216 GLU A N 1
ATOM 1745 C CA . GLU A 1 216 ? 29.844 19.359 4.508 1 39.91 216 GLU A CA 1
ATOM 1746 C C . GLU A 1 216 ? 29.719 17.859 4.258 1 39.91 216 GLU A C 1
ATOM 1748 O O . GLU A 1 216 ? 30.719 17.141 4.207 1 39.91 216 GLU A O 1
ATOM 1753 N N . LYS A 1 217 ? 28.578 17.297 4.309 1 39.97 217 LYS A N 1
ATOM 1754 C CA . LYS A 1 217 ? 28.5 15.844 4.164 1 39.97 217 LYS A CA 1
ATOM 1755 C C . LYS A 1 217 ? 28.672 15.43 2.707 1 39.97 217 LYS A C 1
ATOM 1757 O O . LYS A 1 217 ? 28.969 14.266 2.422 1 39.97 217 LYS A O 1
ATOM 1762 N N . ASP A 1 218 ? 28.328 16.156 1.755 1 41.41 218 ASP A N 1
ATOM 1763 C CA . ASP A 1 218 ? 28.719 15.898 0.373 1 41.41 218 ASP A CA 1
ATOM 1764 C C . ASP A 1 218 ? 30.234 15.984 0.207 1 41.41 218 ASP A C 1
ATOM 1766 O O . ASP A 1 218 ? 30.797 15.414 -0.729 1 41.41 218 ASP A O 1
ATOM 1770 N N . GLN A 1 219 ? 30.875 16.781 1.015 1 39.09 219 GLN A N 1
ATOM 1771 C CA . GLN A 1 219 ? 32.344 16.844 1.013 1 39.09 219 GLN A CA 1
ATOM 1772 C C . GLN A 1 219 ? 32.938 15.586 1.633 1 39.09 219 GLN A C 1
ATOM 1774 O O . GLN A 1 219 ? 34 15.117 1.192 1 39.09 219 GLN A O 1
ATOM 1779 N N . VAL A 1 220 ? 32.344 15.07 2.588 1 40.69 220 VAL A N 1
ATOM 1780 C CA . VAL A 1 220 ? 32.875 13.852 3.189 1 40.69 220 VAL A CA 1
ATOM 1781 C C . VAL A 1 220 ? 32.562 12.656 2.289 1 40.69 220 VAL A C 1
ATOM 1783 O O . VAL A 1 220 ? 33.406 11.766 2.125 1 40.69 220 VAL A O 1
ATOM 1786 N N . GLY A 1 221 ? 31.516 12.625 1.664 1 37.44 221 GLY A N 1
ATOM 1787 C CA . GLY A 1 221 ? 31.234 11.578 0.693 1 37.44 221 GLY A CA 1
ATOM 1788 C C . GLY A 1 221 ? 32.125 11.641 -0.529 1 37.44 221 GLY A C 1
ATOM 1789 O O . GLY A 1 221 ? 32.5 10.609 -1.079 1 37.44 221 GLY A O 1
ATOM 1790 N N . TRP A 1 222 ? 32.406 12.828 -0.957 1 41.31 222 TRP A N 1
ATOM 1791 C CA . TRP A 1 222 ? 33.406 13.031 -2.012 1 41.31 222 TRP A CA 1
ATOM 1792 C C . TRP A 1 222 ? 34.781 12.656 -1.526 1 41.31 222 TRP A C 1
ATOM 1794 O O . TRP A 1 222 ? 35.594 12.078 -2.273 1 41.31 222 TRP A O 1
ATOM 1804 N N . VAL A 1 223 ? 35.156 12.898 -0.272 1 39.34 223 VAL A N 1
ATOM 1805 C CA . VAL A 1 223 ? 36.469 12.562 0.273 1 39.34 223 VAL A CA 1
ATOM 1806 C C . VAL A 1 223 ? 36.594 11.055 0.413 1 39.34 223 VAL A C 1
ATOM 1808 O O . VAL A 1 223 ? 37.625 10.477 0.064 1 39.34 223 VAL A O 1
ATOM 1811 N N . ILE A 1 224 ? 35.562 10.453 0.701 1 37.53 224 ILE A N 1
ATOM 1812 C CA . ILE A 1 224 ? 35.625 9.008 0.872 1 37.53 224 ILE A CA 1
ATOM 1813 C C . ILE A 1 224 ? 35.688 8.328 -0.495 1 37.53 224 ILE A C 1
ATOM 1815 O O . ILE A 1 224 ? 36.469 7.402 -0.701 1 37.53 224 ILE A O 1
ATOM 1819 N N . LYS A 1 225 ? 35.062 8.805 -1.469 1 39.66 225 LYS A N 1
ATOM 1820 C CA . LYS A 1 225 ? 35.219 8.281 -2.822 1 39.66 225 LYS A CA 1
ATOM 1821 C C . LYS A 1 225 ? 36.625 8.57 -3.373 1 39.66 225 LYS A C 1
ATOM 1823 O O . LYS A 1 225 ? 37.188 7.766 -4.113 1 39.66 225 LYS A O 1
ATOM 1828 N N . ARG A 1 226 ? 37.156 9.602 -2.994 1 38.69 226 ARG A N 1
ATOM 1829 C CA . ARG A 1 226 ? 38.5 9.977 -3.445 1 38.69 226 ARG A CA 1
ATOM 1830 C C . ARG A 1 226 ? 39.562 9.164 -2.713 1 38.69 226 ARG A C 1
ATOM 1832 O O . ARG A 1 226 ? 40.625 8.883 -3.268 1 38.69 226 ARG A O 1
ATOM 1839 N N . MET A 1 227 ? 39.312 8.75 -1.518 1 39.84 227 MET A N 1
ATOM 1840 C CA . MET A 1 227 ? 40.281 7.949 -0.778 1 39.84 227 MET A CA 1
ATOM 1841 C C . MET A 1 227 ? 40.25 6.492 -1.231 1 39.84 227 MET A C 1
ATOM 1843 O O . MET A 1 227 ? 41.281 5.82 -1.273 1 39.84 227 MET A O 1
ATOM 1847 N N . ILE A 1 228 ? 39.125 6.012 -1.626 1 40.59 228 ILE A N 1
ATOM 1848 C CA . ILE A 1 228 ? 39.031 4.629 -2.09 1 40.59 228 ILE A CA 1
ATOM 1849 C C . ILE A 1 228 ? 39.625 4.523 -3.494 1 40.59 228 ILE A C 1
ATOM 1851 O O . ILE A 1 228 ? 40.219 3.496 -3.852 1 40.59 228 ILE A O 1
ATOM 1855 N N . LYS A 1 229 ? 39.625 5.52 -4.285 1 41.84 229 LYS A N 1
ATOM 1856 C CA . LYS A 1 229 ? 40.281 5.441 -5.586 1 41.84 229 LYS A CA 1
ATOM 1857 C C . LYS A 1 229 ? 41.781 5.504 -5.43 1 41.84 229 LYS A C 1
ATOM 1859 O O . LYS A 1 229 ? 42.531 5.242 -6.383 1 41.84 229 LYS A O 1
ATOM 1864 N N . ARG A 1 230 ? 42.156 6.168 -4.34 1 40.81 230 ARG A N 1
ATOM 1865 C CA . ARG A 1 230 ? 43.594 6.289 -4.234 1 40.81 230 ARG A CA 1
ATOM 1866 C C . ARG A 1 230 ? 44.25 4.984 -3.762 1 40.81 230 ARG A C 1
ATOM 1868 O O . ARG A 1 230 ? 45.469 4.809 -3.84 1 40.81 230 ARG A O 1
ATOM 1875 N N . ASN A 1 231 ? 43.375 4.168 -3.141 1 38.78 231 ASN A N 1
ATOM 1876 C CA . ASN A 1 231 ? 44 2.953 -2.648 1 38.78 231 ASN A CA 1
ATOM 1877 C C . ASN A 1 231 ? 43.875 1.809 -3.65 1 38.78 231 ASN A C 1
ATOM 1879 O O . ASN A 1 231 ? 44.188 0.662 -3.332 1 38.78 231 ASN A O 1
ATOM 1883 N N . ASN A 1 232 ? 43.188 2.041 -4.828 1 32.66 232 ASN A N 1
ATOM 1884 C CA . ASN A 1 232 ? 43.5 1.122 -5.918 1 32.66 232 ASN A CA 1
ATOM 1885 C C . ASN A 1 232 ? 44.5 1.727 -6.895 1 32.66 232 ASN A C 1
ATOM 1887 O O . ASN A 1 232 ? 44.406 2.895 -7.27 1 32.66 232 ASN A O 1
ATOM 1891 N N . MET B 1 1 ? 4.652 -32.812 -26.797 1 25.36 1 MET B N 1
ATOM 1892 C CA . MET B 1 1 ? 4.652 -32.938 -25.344 1 25.36 1 MET B CA 1
ATOM 1893 C C . MET B 1 1 ? 5.578 -31.922 -24.688 1 25.36 1 MET B C 1
ATOM 1895 O O . MET B 1 1 ? 6.797 -31.984 -24.859 1 25.36 1 MET B O 1
ATOM 1899 N N . SER B 1 2 ? 5.254 -30.625 -24.609 1 29.91 2 SER B N 1
ATOM 1900 C CA . SER B 1 2 ? 6.172 -29.578 -24.156 1 29.91 2 SER B CA 1
ATOM 1901 C C . SER B 1 2 ? 6.73 -29.891 -22.781 1 29.91 2 SER B C 1
ATOM 1903 O O . SER B 1 2 ? 5.984 -30.266 -21.875 1 29.91 2 SER B O 1
ATOM 1905 N N . ALA B 1 3 ? 7.922 -30.312 -22.609 1 35.69 3 ALA B N 1
ATOM 1906 C CA . ALA B 1 3 ? 8.719 -30.719 -21.453 1 35.69 3 ALA B CA 1
ATOM 1907 C C . ALA B 1 3 ? 8.656 -29.688 -20.344 1 35.69 3 ALA B C 1
ATOM 1909 O O . ALA B 1 3 ? 9.523 -28.812 -20.25 1 35.69 3 ALA B O 1
ATOM 1910 N N . THR B 1 4 ? 7.57 -28.984 -20.188 1 38.91 4 THR B N 1
ATOM 1911 C CA . THR B 1 4 ? 7.551 -28.125 -19 1 38.91 4 THR B CA 1
ATOM 1912 C C . THR B 1 4 ? 7.895 -28.938 -17.75 1 38.91 4 THR B C 1
ATOM 1914 O O . THR B 1 4 ? 7.152 -29.844 -17.359 1 38.91 4 THR B O 1
ATOM 1917 N N . GLY B 1 5 ? 9.102 -29.281 -17.531 1 37.69 5 GLY B N 1
ATOM 1918 C CA . GLY B 1 5 ? 9.578 -29.984 -16.344 1 37.69 5 GLY B CA 1
ATOM 1919 C C . GLY B 1 5 ? 8.812 -29.625 -15.086 1 37.69 5 GLY B C 1
ATOM 1920 O O . GLY B 1 5 ? 8.648 -28.453 -14.766 1 37.69 5 GLY B O 1
ATOM 1921 N N . SER B 1 6 ? 7.863 -30.5 -14.688 1 45.06 6 SER B N 1
ATOM 1922 C CA . SER B 1 6 ? 7.094 -30.406 -13.453 1 45.06 6 SER B CA 1
ATOM 1923 C C . SER B 1 6 ? 7.996 -30.078 -12.266 1 45.06 6 SER B C 1
ATOM 1925 O O . SER B 1 6 ? 9 -30.766 -12.039 1 45.06 6 SER B O 1
ATOM 1927 N N . VAL B 1 7 ? 8.398 -28.781 -12.102 1 54.75 7 VAL B N 1
ATOM 1928 C CA . VAL B 1 7 ? 9 -28.469 -10.812 1 54.75 7 VAL B CA 1
ATOM 1929 C C . VAL B 1 7 ? 8.203 -29.141 -9.695 1 54.75 7 VAL B C 1
ATOM 1931 O O . VAL B 1 7 ? 6.977 -29.078 -9.68 1 54.75 7 VAL B O 1
ATOM 1934 N N . ALA B 1 8 ? 8.789 -30.062 -9.008 1 64.06 8 ALA B N 1
ATOM 1935 C CA . ALA B 1 8 ? 8.133 -30.797 -7.926 1 64.06 8 ALA B CA 1
ATOM 1936 C C . ALA B 1 8 ? 7.23 -29.859 -7.113 1 64.06 8 ALA B C 1
ATOM 1938 O O . ALA B 1 8 ? 7.68 -28.828 -6.629 1 64.06 8 ALA B O 1
ATOM 1939 N N . GLY B 1 9 ? 5.895 -29.953 -7.352 1 82 9 GLY B N 1
ATOM 1940 C CA . GLY B 1 9 ? 4.859 -29.281 -6.578 1 82 9 GLY B CA 1
ATOM 1941 C C . GLY B 1 9 ? 3.889 -28.5 -7.434 1 82 9 GLY B C 1
ATOM 1942 O O . GLY B 1 9 ? 2.672 -28.594 -7.258 1 82 9 GLY B O 1
ATOM 1943 N N . PHE B 1 10 ? 4.496 -27.828 -8.555 1 90.62 10 PHE B N 1
ATOM 1944 C CA . PHE B 1 10 ? 3.609 -27.031 -9.398 1 90.62 10 PHE B CA 1
ATOM 1945 C C . PHE B 1 10 ? 2.834 -27.922 -10.359 1 90.62 10 PHE B C 1
ATOM 1947 O O . PHE B 1 10 ? 3.406 -28.828 -10.984 1 90.62 10 PHE B O 1
ATOM 1954 N N . ARG B 1 11 ? 1.627 -27.625 -10.539 1 92.5 11 ARG B N 1
ATOM 1955 C CA . ARG B 1 11 ? 0.789 -28.219 -11.578 1 92.5 11 ARG B CA 1
ATOM 1956 C C . ARG B 1 11 ? 0.745 -27.328 -12.82 1 92.5 11 ARG B C 1
ATOM 1958 O O . ARG B 1 11 ? 1.098 -26.156 -12.758 1 92.5 11 ARG B O 1
ATOM 1965 N N . ASP B 1 12 ? 0.395 -27.984 -13.906 1 94.19 12 ASP B N 1
ATOM 1966 C CA . ASP B 1 12 ? 0.128 -27.203 -15.102 1 94.19 12 ASP B CA 1
ATOM 1967 C C . ASP B 1 12 ? -1.091 -26.297 -14.906 1 94.19 12 ASP B C 1
ATOM 1969 O O . ASP B 1 12 ? -2.098 -26.719 -14.336 1 94.19 12 ASP B O 1
ATOM 1973 N N . PHE B 1 13 ? -0.977 -25.125 -15.398 1 95.12 13 PHE B N 1
ATOM 1974 C CA . PHE B 1 13 ? -2.066 -24.172 -15.227 1 95.12 13 PHE B CA 1
ATOM 1975 C C . PHE B 1 13 ? -3.336 -24.672 -15.906 1 95.12 13 PHE B C 1
ATOM 1977 O O . PHE B 1 13 ? -4.438 -24.484 -15.391 1 95.12 13 PHE B O 1
ATOM 1984 N N . ASP B 1 14 ? -3.184 -25.266 -17.031 1 93.75 14 ASP B N 1
ATOM 1985 C CA . ASP B 1 14 ? -4.328 -25.812 -17.75 1 93.75 14 ASP B CA 1
ATOM 1986 C C . ASP B 1 14 ? -5.082 -26.828 -16.906 1 93.75 14 ASP B C 1
ATOM 1988 O O . ASP B 1 14 ? -6.312 -26.906 -16.969 1 93.75 14 ASP B O 1
ATOM 1992 N N . ASP B 1 15 ? -4.383 -27.578 -16.172 1 93.75 15 ASP B N 1
ATOM 1993 C CA . ASP B 1 15 ? -5.016 -28.547 -15.281 1 93.75 15 ASP B CA 1
ATOM 1994 C C . ASP B 1 15 ? -5.848 -27.844 -14.203 1 93.75 15 ASP B C 1
ATOM 1996 O O . ASP B 1 15 ? -6.93 -28.312 -13.844 1 93.75 15 ASP B O 1
ATOM 2000 N N . LEU B 1 16 ? -5.309 -26.734 -13.672 1 93.81 16 LEU B N 1
ATOM 2001 C CA . LEU B 1 16 ? -6.051 -25.953 -12.68 1 93.81 16 LEU B CA 1
ATOM 2002 C C . LEU B 1 16 ? -7.352 -25.422 -13.273 1 93.81 16 LEU B C 1
ATOM 2004 O O . LEU B 1 16 ? -8.398 -25.453 -12.617 1 93.81 16 LEU B O 1
ATOM 2008 N N . THR B 1 17 ? -7.285 -24.969 -14.516 1 92.62 17 THR B N 1
ATOM 2009 C CA . THR B 1 17 ? -8.461 -24.391 -15.156 1 92.62 17 THR B CA 1
ATOM 2010 C C . THR B 1 17 ? -9.516 -25.469 -15.414 1 92.62 17 THR B C 1
ATOM 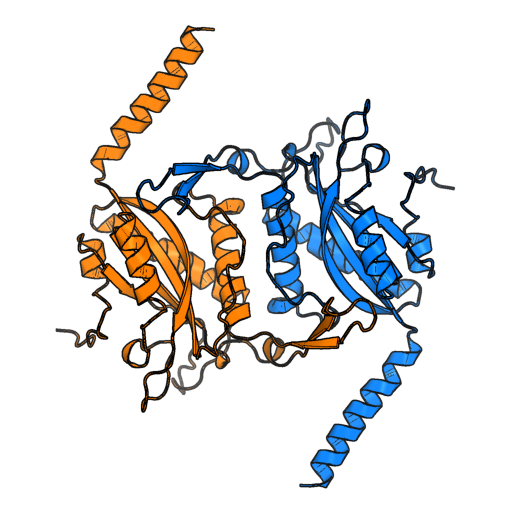2012 O O . THR B 1 17 ? -10.703 -25.156 -15.57 1 92.62 17 THR B O 1
ATOM 2015 N N . LYS B 1 18 ? -9.125 -26.688 -15.477 1 90.31 18 LYS B N 1
ATOM 2016 C CA . LYS B 1 18 ? -10.039 -27.797 -15.734 1 90.31 18 LYS B CA 1
ATOM 2017 C C . LYS B 1 18 ? -10.586 -28.375 -14.43 1 90.31 18 LYS B C 1
ATOM 2019 O O . LYS B 1 18 ? -11.336 -29.359 -14.445 1 90.31 18 LYS B O 1
ATOM 2024 N N . GLY B 1 19 ? -10.148 -27.828 -13.367 1 87.94 19 GLY B N 1
ATOM 2025 C CA . GLY B 1 19 ? -10.773 -28.203 -12.109 1 87.94 19 GLY B CA 1
ATOM 2026 C C . GLY B 1 19 ? -9.82 -28.922 -11.164 1 87.94 19 GLY B C 1
ATOM 2027 O O . GLY B 1 19 ? -10.172 -29.203 -10.016 1 87.94 19 GLY B O 1
ATOM 2028 N N . THR B 1 20 ? -8.641 -29.25 -11.617 1 91.69 20 THR B N 1
ATOM 2029 C CA . THR B 1 20 ? -7.668 -29.875 -10.727 1 91.69 20 THR B CA 1
ATOM 2030 C C . THR B 1 20 ? -7.199 -28.891 -9.664 1 91.69 20 THR B C 1
ATOM 2032 O O . THR B 1 20 ? -6.82 -27.75 -9.984 1 91.69 20 THR B O 1
ATOM 2035 N N . ARG B 1 21 ? -7.195 -29.297 -8.391 1 94.31 21 ARG B N 1
ATOM 2036 C CA . ARG B 1 21 ? -6.73 -28.422 -7.316 1 94.31 21 ARG B CA 1
ATOM 2037 C C . ARG B 1 21 ? -5.211 -28.438 -7.215 1 94.31 21 ARG B C 1
ATOM 2039 O O . ARG B 1 21 ? -4.586 -29.484 -7.395 1 94.31 21 ARG B O 1
ATOM 2046 N N . GLY B 1 22 ? -4.664 -27.328 -6.953 1 95.19 22 GLY B N 1
ATOM 2047 C CA . GLY B 1 22 ? -3.221 -27.234 -6.828 1 95.19 22 GLY B CA 1
ATOM 2048 C C . GLY B 1 22 ? -2.695 -25.828 -7.055 1 95.19 22 GLY B C 1
ATOM 2049 O O . GLY B 1 22 ? -3.457 -24.859 -7.004 1 95.19 22 GLY B O 1
ATOM 2050 N N . TYR B 1 23 ? -1.437 -25.719 -7.098 1 94.5 23 TYR B N 1
ATOM 2051 C CA . TYR B 1 23 ? -0.827 -24.438 -7.422 1 94.5 23 TYR B CA 1
ATOM 2052 C C . TYR B 1 23 ? 0.033 -24.547 -8.68 1 94.5 23 TYR B C 1
ATOM 2054 O O . TYR B 1 23 ? 0.545 -25.625 -8.992 1 94.5 23 TYR B O 1
ATOM 2062 N N . SER B 1 24 ? 0.072 -23.484 -9.398 1 96.75 24 SER B N 1
ATOM 2063 C CA . SER B 1 24 ? 0.778 -23.375 -10.672 1 96.75 24 SER B CA 1
ATOM 2064 C C . SER B 1 24 ? 1.483 -22.031 -10.797 1 96.75 24 SER B C 1
ATOM 2066 O O . SER B 1 24 ? 1.618 -21.297 -9.812 1 96.75 24 SER B O 1
ATOM 2068 N N . HIS B 1 25 ? 2.094 -21.797 -11.961 1 96.12 25 HIS B N 1
ATOM 2069 C CA . HIS B 1 25 ? 2.709 -20.5 -12.219 1 96.12 25 HIS B CA 1
ATOM 2070 C C . HIS B 1 25 ? 2.395 -20 -13.625 1 96.12 25 HIS B C 1
ATOM 2072 O O . HIS B 1 25 ? 2.24 -20.812 -14.547 1 96.12 25 HIS B O 1
ATOM 2078 N N . ARG B 1 26 ? 2.162 -18.766 -13.742 1 96.38 26 ARG B N 1
ATOM 2079 C CA . ARG B 1 26 ? 2.074 -17.969 -14.961 1 96.38 26 ARG B CA 1
ATOM 2080 C C . ARG B 1 26 ? 2.902 -16.688 -14.852 1 96.38 26 ARG B C 1
ATOM 2082 O O . ARG B 1 26 ? 2.355 -15.609 -14.664 1 96.38 26 ARG B O 1
ATOM 2089 N N . LEU B 1 27 ? 4.152 -16.891 -15.031 1 96.44 27 LEU B N 1
ATOM 2090 C CA . LEU B 1 27 ? 5.09 -15.852 -14.625 1 96.44 27 LEU B CA 1
ATOM 2091 C C . LEU B 1 27 ? 5.164 -14.758 -15.68 1 96.44 27 LEU B C 1
ATOM 2093 O O . LEU B 1 27 ? 5.406 -15.031 -16.859 1 96.44 27 LEU B O 1
ATOM 2097 N N . LEU B 1 28 ? 5.02 -13.578 -15.219 1 95.12 28 LEU B N 1
ATOM 2098 C CA . LEU B 1 28 ? 5.227 -12.383 -16.016 1 95.12 28 LEU B CA 1
ATOM 2099 C C . LEU B 1 28 ? 6.664 -11.883 -15.898 1 95.12 28 LEU B C 1
ATOM 2101 O O . LEU B 1 28 ? 7.254 -11.945 -14.812 1 95.12 28 LEU B O 1
ATOM 2105 N N . ASN B 1 29 ? 7.09 -11.406 -16.953 1 88.75 29 ASN B N 1
ATOM 2106 C CA . ASN B 1 29 ? 8.383 -10.742 -16.891 1 88.75 29 ASN B CA 1
ATOM 2107 C C . ASN B 1 29 ? 8.258 -9.305 -16.391 1 88.75 29 ASN B C 1
ATOM 2109 O O . ASN B 1 29 ? 7.641 -8.469 -17.062 1 88.75 29 ASN B O 1
ATOM 2113 N N . LEU B 1 30 ? 8.844 -9.094 -15.273 1 92.88 30 LEU B N 1
ATOM 2114 C CA . LEU B 1 30 ? 8.836 -7.723 -14.766 1 92.88 30 LEU B CA 1
ATOM 2115 C C . LEU B 1 30 ? 10.117 -6.996 -15.148 1 92.88 30 LEU B C 1
ATOM 2117 O O . LEU B 1 30 ? 10.648 -6.215 -14.352 1 92.88 30 LEU B O 1
ATOM 2121 N N . TYR B 1 31 ? 10.648 -7.406 -16.25 1 87.81 31 TYR B N 1
ATOM 2122 C CA . TYR B 1 31 ? 11.781 -6.777 -16.922 1 87.81 31 TYR B CA 1
ATOM 2123 C C . TYR B 1 31 ? 11.633 -6.848 -18.438 1 87.81 31 TYR B C 1
ATOM 2125 O O . TYR B 1 31 ? 10.805 -7.602 -18.953 1 87.81 31 TYR B O 1
ATOM 2133 N N . ASN B 1 32 ? 12.391 -5.973 -19.016 1 85.69 32 ASN B N 1
ATOM 2134 C CA . ASN B 1 32 ? 12.469 -6.062 -20.469 1 85.69 32 ASN B CA 1
ATOM 2135 C C . ASN B 1 32 ? 13.742 -6.777 -20.922 1 85.69 32 ASN B C 1
ATOM 2137 O O . ASN B 1 32 ? 14.781 -6.676 -20.266 1 85.69 32 ASN B O 1
ATOM 2141 N N . THR B 1 33 ? 13.586 -7.695 -21.812 1 77.75 33 THR B N 1
ATOM 2142 C CA . THR B 1 33 ? 14.75 -8.375 -22.375 1 77.75 33 THR B CA 1
ATOM 2143 C C . THR B 1 33 ? 15.18 -7.738 -23.688 1 77.75 33 THR B C 1
ATOM 2145 O O . THR B 1 33 ? 14.344 -7.238 -24.438 1 77.75 33 THR B O 1
ATOM 2148 N N . CYS B 1 34 ? 16.5 -7.48 -23.688 1 69.31 34 CYS B N 1
ATOM 2149 C CA . CYS B 1 34 ? 17.047 -6.977 -24.938 1 69.31 34 CYS B CA 1
ATOM 2150 C C . CYS B 1 34 ? 17.094 -8.078 -26 1 69.31 34 CYS B C 1
ATOM 2152 O O . CYS B 1 34 ? 17.375 -9.234 -25.672 1 69.31 34 CYS B O 1
ATOM 2154 N N . THR B 1 35 ? 16.625 -7.793 -27.078 1 66.5 35 THR B N 1
ATOM 2155 C CA . THR B 1 35 ? 16.578 -8.719 -28.203 1 66.5 35 THR B CA 1
ATOM 2156 C C . THR B 1 35 ? 17.969 -9.258 -28.531 1 66.5 35 THR B C 1
ATOM 2158 O O . THR B 1 35 ? 18.125 -10.422 -28.906 1 66.5 35 THR B O 1
ATOM 2161 N N . GLU B 1 36 ? 18.969 -8.414 -28.422 1 67.06 36 GLU B N 1
ATOM 2162 C CA . GLU B 1 36 ? 20.312 -8.789 -28.844 1 67.06 36 GLU B CA 1
ATOM 2163 C C . GLU B 1 36 ? 20.953 -9.734 -27.828 1 67.06 36 GLU B C 1
ATOM 2165 O O . GLU B 1 36 ? 21.719 -10.625 -28.203 1 67.06 36 GLU B O 1
ATOM 2170 N N . ASN B 1 37 ? 20.719 -9.477 -26.531 1 64.25 37 ASN B N 1
ATOM 2171 C CA . ASN B 1 37 ? 21.25 -10.32 -25.469 1 64.25 37 ASN B CA 1
ATOM 2172 C C . ASN B 1 37 ? 20.188 -10.703 -24.453 1 64.25 37 ASN B C 1
ATOM 2174 O O . ASN B 1 37 ? 19.875 -9.922 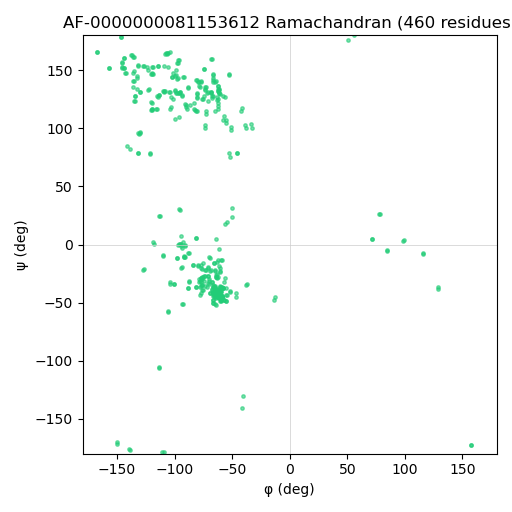-23.547 1 64.25 37 ASN B O 1
ATOM 2178 N N . LYS B 1 38 ? 19.641 -11.812 -24.625 1 61.25 38 LYS B N 1
ATOM 2179 C CA . LYS B 1 38 ? 18.516 -12.281 -23.828 1 61.25 38 LYS B CA 1
ATOM 2180 C C . LYS B 1 38 ? 18.875 -12.344 -22.344 1 61.25 38 LYS B C 1
ATOM 2182 O O . LYS B 1 38 ? 18 -12.398 -21.484 1 61.25 38 LYS B O 1
ATOM 2187 N N . ASP B 1 39 ? 20.172 -12.234 -22.172 1 65.69 39 ASP B N 1
ATOM 2188 C CA . ASP B 1 39 ? 20.609 -12.359 -20.797 1 65.69 39 ASP B CA 1
ATOM 2189 C C . ASP B 1 39 ? 20.656 -10.992 -20.109 1 65.69 39 ASP B C 1
ATOM 2191 O O . ASP B 1 39 ? 20.781 -10.906 -18.891 1 65.69 39 ASP B O 1
ATOM 2195 N N . THR B 1 40 ? 20.5 -10 -21.078 1 71.81 40 THR B N 1
ATOM 2196 C CA . THR B 1 40 ? 20.516 -8.656 -20.5 1 71.81 40 THR B CA 1
ATOM 2197 C C . THR B 1 40 ? 19.109 -8.219 -20.109 1 71.81 40 THR B C 1
ATOM 2199 O O . THR B 1 40 ? 18.203 -8.188 -20.953 1 71.81 40 THR B O 1
ATOM 2202 N N . ARG B 1 41 ? 18.891 -8.016 -18.891 1 77.31 41 ARG B N 1
ATOM 2203 C CA . ARG B 1 41 ? 17.609 -7.586 -18.344 1 77.31 41 ARG B CA 1
ATOM 2204 C C . ARG B 1 41 ? 17.609 -6.094 -18.031 1 77.31 41 ARG B C 1
ATOM 2206 O O . ARG B 1 41 ? 18.562 -5.582 -17.438 1 77.31 41 ARG B O 1
ATOM 2213 N N . HIS B 1 42 ? 16.594 -5.492 -18.641 1 86.75 42 HIS B N 1
ATOM 2214 C CA . HIS B 1 42 ? 16.406 -4.082 -18.312 1 86.75 42 HIS B CA 1
ATOM 2215 C C . HIS B 1 42 ? 15.234 -3.881 -17.359 1 86.75 42 HIS B C 1
ATOM 2217 O O . HIS B 1 42 ? 14.141 -4.391 -17.594 1 86.75 42 HIS B O 1
ATOM 2223 N N . ASN B 1 43 ? 15.594 -3.145 -16.406 1 89.5 43 ASN B N 1
ATOM 2224 C CA . ASN B 1 43 ? 14.555 -2.871 -15.414 1 89.5 43 ASN B CA 1
ATOM 2225 C C . ASN B 1 43 ? 13.43 -2.033 -16 1 89.5 43 ASN B C 1
ATOM 2227 O O . ASN B 1 43 ? 13.656 -1.229 -16.906 1 89.5 43 ASN B O 1
ATOM 2231 N N . ILE B 1 44 ? 12.297 -2.273 -15.547 1 93.19 44 ILE B N 1
ATOM 2232 C CA . ILE B 1 44 ? 11.141 -1.451 -15.891 1 93.19 44 ILE B CA 1
ATOM 2233 C C . ILE B 1 44 ? 10.734 -0.6 -14.688 1 93.19 44 ILE B C 1
ATOM 2235 O O . ILE B 1 44 ? 11.219 -0.823 -13.57 1 93.19 44 ILE B O 1
ATOM 2239 N N . SER B 1 45 ? 9.914 0.404 -14.992 1 94.62 45 SER B N 1
ATOM 2240 C CA . SER B 1 45 ? 9.43 1.239 -13.898 1 94.62 45 SER B CA 1
ATOM 2241 C C . SER B 1 45 ? 8.484 0.464 -12.992 1 94.62 45 SER B C 1
ATOM 2243 O O . SER B 1 45 ? 7.906 -0.542 -13.398 1 94.62 45 SER B O 1
ATOM 2245 N N . PHE B 1 46 ? 8.305 0.93 -11.812 1 96.31 46 PHE B N 1
ATOM 2246 C CA . PHE B 1 46 ? 7.371 0.335 -10.867 1 96.31 46 PHE B CA 1
ATOM 2247 C C . PHE B 1 46 ? 5.953 0.346 -11.43 1 96.31 46 PHE B C 1
ATOM 2249 O O . PHE B 1 46 ? 5.227 -0.643 -11.312 1 96.31 46 PHE B O 1
ATOM 2256 N N . GLU B 1 47 ? 5.566 1.403 -12.062 1 96.88 47 GLU B N 1
ATOM 2257 C CA . GLU B 1 47 ? 4.23 1.538 -12.641 1 96.88 47 GLU B CA 1
ATOM 2258 C C . GLU B 1 47 ? 4 0.523 -13.75 1 96.88 47 GLU B C 1
ATOM 2260 O O . GLU B 1 47 ? 2.914 -0.047 -13.867 1 96.88 47 GLU B O 1
ATOM 2265 N N . GLU B 1 48 ? 5.02 0.345 -14.516 1 97.06 48 GLU B N 1
ATOM 2266 C CA . GLU B 1 48 ? 4.902 -0.657 -15.57 1 97.06 48 GLU B CA 1
ATOM 2267 C C . GLU B 1 48 ? 4.762 -2.061 -14.984 1 97.06 48 GLU B C 1
ATOM 2269 O O . GLU B 1 48 ? 3.979 -2.869 -15.484 1 97.06 48 GLU B O 1
ATOM 2274 N N . ALA B 1 49 ? 5.574 -2.352 -13.992 1 97.38 49 ALA B N 1
ATOM 2275 C CA . ALA B 1 49 ? 5.457 -3.643 -13.32 1 97.38 49 ALA B CA 1
ATOM 2276 C C . ALA B 1 49 ? 4.039 -3.869 -12.805 1 97.38 49 ALA B C 1
ATOM 2278 O O . ALA B 1 49 ? 3.471 -4.945 -12.992 1 97.38 49 ALA B O 1
ATOM 2279 N N . VAL B 1 50 ? 3.469 -2.832 -12.211 1 98.19 50 VAL B N 1
ATOM 2280 C CA . VAL B 1 50 ? 2.111 -2.904 -11.68 1 98.19 50 VAL B CA 1
ATOM 2281 C C . VAL B 1 50 ? 1.128 -3.166 -12.82 1 98.19 50 VAL B C 1
ATOM 2283 O O . VAL B 1 50 ? 0.247 -4.02 -12.711 1 98.19 50 VAL B O 1
ATOM 2286 N N . SER B 1 51 ? 1.312 -2.479 -13.867 1 98.25 51 SER B N 1
ATOM 2287 C CA . SER B 1 51 ? 0.43 -2.621 -15.016 1 98.25 51 SER B CA 1
ATOM 2288 C C . SER B 1 51 ? 0.464 -4.043 -15.562 1 98.25 51 SER B C 1
ATOM 2290 O O . SER B 1 51 ? -0.582 -4.625 -15.867 1 98.25 51 SER B O 1
ATOM 2292 N N . ARG B 1 52 ? 1.615 -4.57 -15.656 1 98.06 52 ARG B N 1
ATOM 2293 C CA . ARG B 1 52 ? 1.753 -5.941 -16.141 1 98.06 52 ARG B CA 1
ATOM 2294 C C . ARG B 1 52 ? 1.068 -6.926 -15.188 1 98.06 52 ARG B C 1
ATOM 2296 O O . ARG B 1 52 ? 0.396 -7.855 -15.633 1 98.06 52 ARG B O 1
ATOM 2303 N N . LEU B 1 53 ? 1.222 -6.648 -13.969 1 98.62 53 LEU B N 1
ATOM 2304 C CA . LEU B 1 53 ? 0.643 -7.539 -12.969 1 98.62 53 LEU B CA 1
ATOM 2305 C C . LEU B 1 53 ? -0.879 -7.453 -12.984 1 98.62 53 LEU B C 1
ATOM 2307 O O . LEU B 1 53 ? -1.563 -8.469 -12.836 1 98.62 53 LEU B O 1
ATOM 2311 N N . ILE B 1 54 ? -1.398 -6.242 -13.102 1 98.75 54 ILE B N 1
ATOM 2312 C CA . ILE B 1 54 ? -2.844 -6.078 -13.211 1 98.75 54 ILE B CA 1
ATOM 2313 C C . ILE B 1 54 ? -3.369 -6.883 -14.398 1 98.75 54 ILE B C 1
ATOM 2315 O O . ILE B 1 54 ? -4.344 -7.629 -14.266 1 98.75 54 ILE B O 1
ATOM 2319 N N . SER B 1 55 ? -2.717 -6.742 -15.508 1 98.5 55 SER B N 1
ATOM 2320 C CA . SER B 1 55 ? -3.084 -7.504 -16.703 1 98.5 55 SER B CA 1
ATOM 2321 C C . SER B 1 55 ? -2.967 -9.008 -16.453 1 98.5 55 SER B C 1
ATOM 2323 O O . SER B 1 55 ? -3.793 -9.781 -16.938 1 98.5 55 SER B O 1
ATOM 2325 N N . GLY B 1 56 ? -1.938 -9.383 -15.758 1 98.38 56 GLY B N 1
ATOM 2326 C CA . GLY B 1 56 ? -1.748 -10.781 -15.406 1 98.38 56 GLY B CA 1
ATOM 2327 C C . GLY B 1 56 ? -2.887 -11.352 -14.586 1 98.38 56 GLY B C 1
ATOM 2328 O O . GLY B 1 56 ? -3.348 -12.469 -14.844 1 98.38 56 GLY B O 1
ATOM 2329 N N . VAL B 1 57 ? -3.307 -10.617 -13.586 1 98.69 57 VAL B N 1
ATOM 2330 C CA . VAL B 1 57 ? -4.43 -11.039 -12.758 1 98.69 57 VAL B CA 1
ATOM 2331 C C . VAL B 1 57 ? -5.676 -11.203 -13.617 1 98.69 57 VAL B C 1
ATOM 2333 O O . VAL B 1 57 ? -6.32 -12.258 -13.594 1 98.69 57 VAL B O 1
ATOM 2336 N N . LYS B 1 58 ? -5.941 -10.227 -14.43 1 98.44 58 LYS B N 1
ATOM 2337 C CA . LYS B 1 58 ? -7.133 -10.234 -15.273 1 98.44 58 LYS B CA 1
ATOM 2338 C C . LYS B 1 58 ? -7.086 -11.383 -16.281 1 98.44 58 LYS B C 1
ATOM 2340 O O . LYS B 1 58 ? -8.078 -12.094 -16.469 1 98.44 58 LYS B O 1
ATOM 2345 N N . SER B 1 59 ? -5.93 -11.594 -16.891 1 98.06 59 SER B N 1
ATOM 2346 C CA . SER B 1 59 ? -5.781 -12.664 -17.875 1 98.06 59 SER B CA 1
ATOM 2347 C C . SER B 1 59 ? -5.934 -14.031 -17.219 1 98.06 59 SER B C 1
ATOM 2349 O O . SER B 1 59 ? -6.547 -14.93 -17.797 1 98.06 59 SER B O 1
ATOM 2351 N N . THR B 1 60 ? -5.363 -14.195 -16.078 1 97.81 60 THR B N 1
ATOM 2352 C CA . THR B 1 60 ? -5.469 -15.461 -15.367 1 97.81 60 THR B CA 1
ATOM 2353 C C . THR B 1 60 ? -6.926 -15.789 -15.055 1 97.81 60 THR B C 1
ATOM 2355 O O . THR B 1 60 ? -7.391 -16.906 -15.312 1 97.81 60 THR B O 1
ATOM 2358 N N . ILE B 1 61 ? -7.648 -14.844 -14.523 1 97.81 61 ILE B N 1
ATOM 2359 C CA . ILE B 1 61 ? -9.055 -15.031 -14.195 1 97.81 61 ILE B CA 1
ATOM 2360 C C . ILE B 1 61 ? -9.844 -15.336 -15.469 1 97.81 61 ILE B C 1
ATOM 2362 O O . ILE B 1 61 ? -10.656 -16.266 -15.492 1 97.81 61 ILE B O 1
ATOM 2366 N N . ARG B 1 62 ? -9.57 -14.586 -16.484 1 97.06 62 ARG B N 1
ATOM 2367 C CA . ARG B 1 62 ? -10.25 -14.789 -17.766 1 97.06 62 ARG B CA 1
ATOM 2368 C C . ARG B 1 62 ? -10.016 -16.203 -18.297 1 97.06 62 ARG B C 1
ATOM 2370 O O . ARG B 1 62 ? -10.953 -16.859 -18.766 1 97.06 62 ARG B O 1
ATOM 2377 N N . ASP B 1 63 ? -8.812 -16.656 -18.25 1 96.19 63 ASP B N 1
ATOM 2378 C CA . ASP B 1 63 ? -8.461 -17.969 -18.797 1 96.19 63 ASP B CA 1
ATOM 2379 C C . ASP B 1 63 ? -9.141 -19.094 -18 1 96.19 63 ASP B C 1
ATOM 2381 O O . ASP B 1 63 ? -9.508 -20.125 -18.562 1 96.19 63 ASP B O 1
ATOM 2385 N N . ILE B 1 64 ? -9.25 -18.875 -16.719 1 95.12 64 ILE B N 1
ATOM 2386 C CA . ILE B 1 64 ? -9.977 -19.828 -15.898 1 95.12 64 ILE B CA 1
ATOM 2387 C C . ILE B 1 64 ? -11.445 -19.859 -16.312 1 95.12 64 ILE B C 1
ATOM 2389 O O . ILE B 1 64 ? -12.031 -20.938 -16.484 1 95.12 64 ILE B O 1
ATOM 2393 N N . GLU B 1 65 ? -12 -18.75 -16.578 1 94.94 65 GLU B N 1
ATOM 2394 C CA . GLU B 1 65 ? -13.438 -18.625 -16.844 1 94.94 65 GLU B CA 1
ATOM 2395 C C . GLU B 1 65 ? -13.773 -19.062 -18.266 1 94.94 65 GLU B C 1
ATOM 2397 O O . GLU B 1 65 ? -14.859 -19.594 -18.516 1 94.94 65 GLU B O 1
ATOM 2402 N N . ILE B 1 66 ? -12.898 -18.906 -19.156 1 92.94 66 ILE B N 1
ATOM 2403 C CA . ILE B 1 66 ? -13.117 -19.312 -20.547 1 92.94 66 ILE B CA 1
ATOM 2404 C C . ILE B 1 66 ? -13.281 -20.828 -20.609 1 92.94 66 ILE B C 1
ATOM 2406 O O . ILE B 1 66 ? -13.922 -21.344 -21.531 1 92.94 66 ILE B O 1
ATOM 2410 N N . GLN B 1 67 ? -12.727 -21.562 -19.672 1 90.25 67 GLN B N 1
ATOM 2411 C CA . GLN B 1 67 ? -12.828 -23.016 -19.625 1 90.25 67 GLN B CA 1
ATOM 2412 C C . GLN B 1 67 ? -14.148 -23.469 -19.016 1 90.25 67 GLN B C 1
ATOM 2414 O O . GLN B 1 67 ? -14.367 -24.656 -18.797 1 90.25 67 GLN B O 1
ATOM 2419 N N . GLY B 1 68 ? -15.039 -22.531 -18.734 1 86.06 68 GLY B N 1
ATOM 2420 C CA . GLY B 1 68 ? -16.375 -22.859 -18.266 1 86.06 68 GLY B CA 1
ATOM 2421 C C . GLY B 1 68 ? -16.5 -22.734 -16.75 1 86.06 68 GLY B C 1
ATOM 2422 O O . GLY B 1 68 ? -17.531 -23.109 -16.188 1 86.06 68 GLY B O 1
ATOM 2423 N N . ASN B 1 69 ? -15.477 -22.297 -16.141 1 89.94 69 ASN B N 1
ATOM 2424 C CA . ASN B 1 69 ? -15.5 -22.094 -14.695 1 89.94 69 ASN B CA 1
ATOM 2425 C C . ASN B 1 69 ? -15.766 -20.641 -14.336 1 89.94 69 ASN B C 1
ATOM 2427 O O . ASN B 1 69 ? -15.633 -19.75 -15.18 1 89.94 69 ASN B O 1
ATOM 2431 N N . THR B 1 70 ? -16.266 -20.469 -13.148 1 93.25 70 THR B N 1
ATOM 2432 C CA . THR B 1 70 ? -16.438 -19.125 -12.602 1 93.25 70 THR B CA 1
ATOM 2433 C C . THR B 1 70 ? -15.531 -18.922 -11.391 1 93.25 70 THR B C 1
ATOM 2435 O O . THR B 1 70 ? -15.5 -19.75 -10.477 1 93.25 70 THR B O 1
ATOM 2438 N N . VAL B 1 71 ? -14.773 -17.844 -11.492 1 96.12 71 VAL B N 1
ATOM 2439 C CA . VAL B 1 71 ? -14.008 -17.469 -10.312 1 96.12 71 VAL B CA 1
ATOM 2440 C C . VAL B 1 71 ? -14.906 -16.719 -9.328 1 96.12 71 VAL B C 1
ATOM 2442 O O . VAL B 1 71 ? -15.305 -15.586 -9.602 1 96.12 71 VAL B O 1
ATOM 2445 N N . LYS B 1 72 ? -15.133 -17.281 -8.195 1 93.38 72 LYS B N 1
ATOM 2446 C CA . LYS B 1 72 ? -16.047 -16.703 -7.207 1 93.38 72 LYS B CA 1
ATOM 2447 C C . LYS B 1 72 ? -15.312 -15.734 -6.281 1 93.38 72 LYS B C 1
ATOM 2449 O O . LYS B 1 72 ? -15.891 -14.742 -5.84 1 93.38 72 LYS B O 1
ATOM 2454 N N . GLU B 1 73 ? -14.094 -16.172 -6 1 93.31 73 GLU B N 1
ATOM 2455 C CA . GLU B 1 73 ? -13.242 -15.406 -5.094 1 93.31 73 GLU B CA 1
ATOM 2456 C C . GLU B 1 73 ? -11.789 -15.438 -5.543 1 93.31 73 GLU B C 1
ATOM 2458 O O . GLU B 1 73 ? -11.336 -16.422 -6.145 1 93.31 73 GLU B O 1
ATOM 2463 N N . PHE B 1 74 ? -11.18 -14.375 -5.254 1 95.12 74 PHE B N 1
ATOM 2464 C CA . PHE B 1 74 ? -9.734 -14.461 -5.398 1 95.12 74 PHE B CA 1
ATOM 2465 C C . PHE B 1 74 ? -9.031 -13.609 -4.348 1 95.12 74 PHE B C 1
ATOM 2467 O O . PHE B 1 74 ? -9.641 -12.711 -3.768 1 95.12 74 PHE B O 1
ATOM 2474 N N . ILE B 1 75 ? -7.809 -13.945 -4.051 1 94.69 75 ILE B N 1
ATOM 2475 C CA . ILE B 1 75 ? -6.926 -13.25 -3.117 1 94.69 75 ILE B CA 1
ATOM 2476 C C . ILE B 1 75 ? -5.574 -12.992 -3.777 1 94.69 75 ILE B C 1
ATOM 2478 O O . ILE B 1 75 ? -5.031 -13.867 -4.457 1 94.69 75 ILE B O 1
ATOM 2482 N N . ILE B 1 76 ? -5.164 -11.781 -3.65 1 95.62 76 ILE B N 1
ATOM 2483 C CA . ILE B 1 76 ? -3.814 -11.422 -4.078 1 95.62 76 ILE B CA 1
ATOM 2484 C C . ILE B 1 76 ? -2.863 -11.469 -2.885 1 95.62 76 ILE B C 1
ATOM 2486 O O . ILE B 1 76 ? -3.168 -10.93 -1.819 1 95.62 76 ILE B O 1
ATOM 2490 N N . GLY B 1 77 ? -1.761 -12.133 -3.084 1 93.75 77 GLY B N 1
ATOM 2491 C CA . GLY B 1 77 ? -0.826 -12.234 -1.974 1 93.75 77 GLY B CA 1
ATOM 2492 C C . GLY B 1 77 ? 0.625 -12.258 -2.416 1 93.75 77 GLY B C 1
ATOM 2493 O O . GLY B 1 77 ? 0.921 -12.086 -3.6 1 93.75 77 GLY B O 1
ATOM 2494 N N . LYS B 1 78 ? 1.438 -12.312 -1.426 1 92.81 78 LYS B N 1
ATOM 2495 C CA . LYS B 1 78 ? 2.875 -12.422 -1.664 1 92.81 78 LYS B CA 1
ATOM 2496 C C . LYS B 1 78 ? 3.471 -13.602 -0.908 1 92.81 78 LYS B C 1
ATOM 2498 O O . LYS B 1 78 ? 2.898 -14.07 0.08 1 92.81 78 LYS B O 1
ATOM 2503 N N . SER B 1 79 ? 4.473 -14.109 -1.358 1 91.75 79 SER B N 1
ATOM 2504 C CA . SER B 1 79 ? 5.285 -15.148 -0.741 1 91.75 79 SER B CA 1
ATOM 2505 C C . SER B 1 79 ? 6.746 -15.031 -1.162 1 91.75 79 SER B C 1
ATOM 2507 O O . SER B 1 79 ? 7.188 -13.969 -1.608 1 91.75 79 SER B O 1
ATOM 2509 N N . PHE B 1 80 ? 7.5 -16.031 -0.794 1 91.06 80 PHE B N 1
ATOM 2510 C CA . PHE B 1 80 ? 8.914 -15.977 -1.138 1 91.06 80 PHE B CA 1
ATOM 2511 C C . PHE B 1 80 ? 9.398 -17.312 -1.689 1 91.06 80 PHE B C 1
ATOM 2513 O O . PHE B 1 80 ? 8.695 -18.328 -1.583 1 91.06 80 PHE B O 1
ATOM 2520 N N . VAL B 1 81 ? 10.484 -17.266 -2.342 1 91.81 81 VAL B N 1
ATOM 2521 C CA . VAL B 1 81 ? 11.172 -18.469 -2.779 1 91.81 81 VAL B CA 1
ATOM 2522 C C . VAL B 1 81 ? 12.672 -18.344 -2.51 1 91.81 81 VAL B C 1
ATOM 2524 O O . VAL B 1 81 ? 13.211 -17.234 -2.475 1 91.81 81 VAL B O 1
ATOM 2527 N N . LYS B 1 82 ? 13.188 -19.484 -2.24 1 90.44 82 LYS B N 1
ATOM 2528 C CA . LYS B 1 82 ? 14.641 -19.562 -2.104 1 90.44 82 LYS B CA 1
ATOM 2529 C C . LYS B 1 82 ? 15.273 -20.203 -3.338 1 90.44 82 LYS B C 1
ATOM 2531 O O . LYS B 1 82 ? 14.57 -20.75 -4.188 1 90.44 82 LYS B O 1
ATOM 2536 N N . GLN B 1 83 ? 16.531 -20 -3.35 1 90.94 83 GLN B N 1
ATOM 2537 C CA . GLN B 1 83 ? 17.281 -20.641 -4.426 1 90.94 83 GLN B CA 1
ATOM 2538 C C . GLN B 1 83 ? 17.516 -22.125 -4.129 1 90.94 83 GLN B C 1
ATOM 2540 O O . GLN B 1 83 ? 17.891 -22.484 -3.008 1 90.94 83 GLN B O 1
ATOM 2545 N N . LYS B 1 84 ? 17.328 -22.969 -5.129 1 90.88 84 LYS B N 1
ATOM 2546 C CA . LYS B 1 84 ? 17.719 -24.359 -5.016 1 90.88 84 LYS B CA 1
ATOM 2547 C C . LYS B 1 84 ? 19.25 -24.5 -4.93 1 90.88 84 LYS B C 1
ATOM 2549 O O . LYS B 1 84 ? 19.969 -23.797 -5.637 1 90.88 84 LYS B O 1
ATOM 2554 N N . ILE B 1 85 ? 19.609 -25.375 -4.105 1 90.56 85 ILE B N 1
ATOM 2555 C CA . ILE B 1 85 ? 21.047 -25.578 -3.887 1 90.56 85 ILE B CA 1
ATOM 2556 C C . ILE B 1 85 ? 21.703 -26.016 -5.188 1 90.56 85 ILE B C 1
ATOM 2558 O O . ILE B 1 85 ? 21.188 -26.891 -5.887 1 90.56 85 ILE B O 1
ATOM 2562 N N . GLY B 1 86 ? 22.828 -25.422 -5.527 1 92.56 86 GLY B N 1
ATOM 2563 C CA . GLY B 1 86 ? 23.656 -25.859 -6.637 1 92.56 86 GLY B CA 1
ATOM 2564 C C . GLY B 1 86 ? 23.203 -25.281 -7.973 1 92.56 86 GLY B C 1
ATOM 2565 O O . GLY B 1 86 ? 23.781 -25.625 -9.016 1 92.56 86 GLY B O 1
ATOM 2566 N N . VAL B 1 87 ? 22.109 -24.594 -8 1 92.94 87 VAL B N 1
ATOM 2567 C CA . VAL B 1 87 ? 21.625 -24.062 -9.266 1 92.94 87 VAL B CA 1
ATOM 2568 C C . VAL B 1 87 ? 21.562 -22.531 -9.18 1 92.94 87 VAL B C 1
ATOM 2570 O O . VAL B 1 87 ? 21.297 -21.969 -8.117 1 92.94 87 VAL B O 1
ATOM 2573 N N . ARG B 1 88 ? 21.812 -21.969 -10.281 1 92.5 88 ARG B N 1
ATOM 2574 C CA . ARG B 1 88 ? 21.688 -20.516 -10.336 1 92.5 88 ARG B CA 1
ATOM 2575 C C . ARG B 1 88 ? 20.219 -20.094 -10.32 1 92.5 88 ARG B C 1
ATOM 2577 O O . ARG B 1 88 ? 19.406 -20.594 -11.102 1 92.5 88 ARG B O 1
ATOM 2584 N N . PHE B 1 89 ? 19.906 -19.125 -9.562 1 92.25 89 PHE B N 1
ATOM 2585 C CA . PHE B 1 89 ? 18.547 -18.656 -9.398 1 92.25 89 PHE B CA 1
ATOM 2586 C C . PHE B 1 89 ? 18.078 -17.891 -10.633 1 92.25 89 PHE B C 1
ATOM 2588 O O . PHE B 1 89 ? 18.828 -17.047 -11.164 1 92.25 89 PHE B O 1
ATOM 2595 N N . ARG B 1 90 ? 16.875 -18.25 -11.07 1 91 90 ARG B N 1
ATOM 2596 C CA . ARG B 1 90 ? 16.203 -17.5 -12.125 1 91 90 ARG B CA 1
ATOM 2597 C C . ARG B 1 90 ? 14.734 -17.234 -11.773 1 91 90 ARG B C 1
ATOM 2599 O O . ARG B 1 90 ? 13.969 -18.172 -11.539 1 91 90 ARG B O 1
ATOM 2606 N N . PRO B 1 91 ? 14.391 -15.945 -11.773 1 91.62 91 PRO B N 1
ATOM 2607 C CA . PRO B 1 91 ? 13.016 -15.617 -11.398 1 91.62 91 PRO B CA 1
ATOM 2608 C C . PRO B 1 91 ? 11.984 -16.156 -12.383 1 91.62 91 PRO B C 1
ATOM 2610 O O . PRO B 1 91 ? 10.828 -16.375 -12.016 1 91.62 91 PRO B O 1
ATOM 2613 N N . ASP B 1 92 ? 12.406 -16.422 -13.625 1 90 92 ASP B N 1
ATOM 2614 C CA . ASP B 1 92 ? 11.484 -16.859 -14.672 1 90 92 ASP B CA 1
ATOM 2615 C C . ASP B 1 92 ? 11.461 -18.375 -14.789 1 90 92 ASP B C 1
ATOM 2617 O O . ASP B 1 92 ? 10.773 -18.922 -15.648 1 90 92 ASP B O 1
ATOM 2621 N N . LYS B 1 93 ? 12.242 -19.062 -13.945 1 91.94 93 LYS B N 1
ATOM 2622 C CA . LYS B 1 93 ? 12.328 -20.516 -14.031 1 91.94 93 LYS B CA 1
ATOM 2623 C C . LYS B 1 93 ? 12.117 -21.172 -12.672 1 91.94 93 LYS B C 1
ATOM 2625 O O . LYS B 1 93 ? 13.078 -21.453 -11.953 1 91.94 93 LYS B O 1
ATOM 2630 N N . PRO B 1 94 ? 10.953 -21.594 -12.406 1 93.81 94 PRO B N 1
ATOM 2631 C CA . PRO B 1 94 ? 10.625 -22.156 -11.094 1 93.81 94 PRO B CA 1
ATOM 2632 C C . PRO B 1 94 ? 11.438 -23.406 -10.773 1 93.81 94 PRO B C 1
ATOM 2634 O O . PRO B 1 94 ? 11.523 -23.812 -9.609 1 93.81 94 PRO B O 1
ATOM 2637 N N . THR B 1 95 ? 12.031 -24.047 -11.773 1 92.31 95 THR B N 1
ATOM 2638 C CA . THR B 1 95 ? 12.867 -25.219 -11.547 1 92.31 95 THR B CA 1
ATOM 2639 C C . THR B 1 95 ? 14.094 -24.859 -10.711 1 92.31 95 THR B C 1
ATOM 2641 O O . THR B 1 95 ? 14.758 -25.75 -10.164 1 92.31 95 THR B O 1
ATOM 2644 N N . THR B 1 96 ? 14.375 -23.578 -10.602 1 93.94 96 THR B N 1
ATOM 2645 C CA . THR B 1 96 ? 15.539 -23.125 -9.836 1 93.94 96 THR B CA 1
ATOM 2646 C C . THR B 1 96 ? 15.133 -22.734 -8.422 1 93.94 96 THR B C 1
ATOM 2648 O O . THR B 1 96 ? 15.969 -22.312 -7.621 1 93.94 96 THR B O 1
ATOM 2651 N N . TRP B 1 97 ? 13.836 -22.859 -8.102 1 93.19 97 TRP B N 1
ATOM 2652 C CA . TRP B 1 97 ? 13.305 -22.391 -6.82 1 93.19 97 TRP B CA 1
ATOM 2653 C C . TRP B 1 97 ? 13.172 -23.562 -5.844 1 93.19 97 TRP B C 1
ATOM 2655 O O . TRP B 1 97 ? 12.883 -24.688 -6.246 1 93.19 97 TRP B O 1
ATOM 2665 N N . THR B 1 98 ? 13.406 -23.25 -4.59 1 90.25 98 THR B N 1
ATOM 2666 C CA . THR B 1 98 ? 12.883 -24.078 -3.516 1 90.25 98 THR B CA 1
ATOM 2667 C C . THR B 1 98 ? 11.539 -23.547 -3.021 1 90.25 98 THR B C 1
ATOM 2669 O O . THR B 1 98 ? 11.438 -22.375 -2.645 1 90.25 98 THR B O 1
ATOM 2672 N N . LEU B 1 99 ? 10.594 -24.391 -2.979 1 86.31 99 LEU B N 1
ATOM 2673 C CA . LEU B 1 99 ? 9.219 -23.938 -2.732 1 86.31 99 LEU B CA 1
ATOM 2674 C C . LEU B 1 99 ? 8.852 -24.109 -1.264 1 86.31 99 LEU B C 1
ATOM 2676 O O . LEU B 1 99 ? 7.852 -23.562 -0.804 1 86.31 99 LEU B O 1
ATOM 2680 N N . SER B 1 100 ? 9.664 -24.797 -0.576 1 82.38 100 SER B N 1
ATOM 2681 C CA . SER B 1 100 ? 9.352 -25.156 0.805 1 82.38 100 SER B CA 1
ATOM 2682 C C . SER B 1 100 ? 9.219 -23.922 1.677 1 82.38 100 SER B C 1
ATOM 2684 O O . SER B 1 100 ? 10.023 -22.984 1.578 1 82.38 100 SER B O 1
ATOM 2686 N N . ASN B 1 101 ? 8.188 -23.875 2.424 1 78.31 101 ASN B N 1
ATOM 2687 C CA . ASN B 1 101 ? 7.875 -22.844 3.406 1 78.31 101 ASN B CA 1
ATOM 2688 C C . ASN B 1 101 ? 7.48 -21.531 2.734 1 78.31 101 ASN B C 1
ATOM 2690 O O . ASN B 1 101 ? 7.332 -20.516 3.402 1 78.31 101 ASN B O 1
ATOM 2694 N N . GLY B 1 102 ? 7.387 -21.531 1.495 1 87.12 102 GLY B N 1
ATOM 2695 C CA . GLY B 1 102 ? 6.906 -20.391 0.738 1 87.12 102 GLY B CA 1
ATOM 2696 C C . GLY B 1 102 ? 5.582 -20.656 0.046 1 87.12 102 GLY B C 1
ATOM 2697 O O . GLY B 1 102 ? 4.543 -20.766 0.701 1 87.12 102 GLY B O 1
ATOM 2698 N N . ILE B 1 103 ? 5.707 -20.812 -1.216 1 87.62 103 ILE B N 1
ATOM 2699 C CA . ILE B 1 103 ? 4.516 -20.953 -2.047 1 87.62 103 ILE B CA 1
ATOM 2700 C C . ILE B 1 103 ? 3.764 -22.219 -1.675 1 87.62 103 ILE B C 1
ATOM 2702 O O . ILE B 1 103 ? 2.531 -22.234 -1.661 1 87.62 103 ILE B O 1
ATOM 2706 N N . ASN B 1 104 ? 4.48 -23.266 -1.391 1 89.56 104 ASN B N 1
ATOM 2707 C CA . ASN B 1 104 ? 3.846 -24.516 -1.003 1 89.56 104 ASN B CA 1
ATOM 2708 C C . ASN B 1 104 ? 3.066 -24.375 0.301 1 89.56 104 ASN B C 1
ATOM 2710 O O . ASN B 1 104 ? 1.972 -24.922 0.438 1 89.56 104 ASN B O 1
ATOM 2714 N N . GLY B 1 105 ? 3.697 -23.719 1.258 1 88.44 105 GLY B N 1
ATOM 2715 C CA . GLY B 1 105 ? 2.996 -23.438 2.5 1 88.44 105 GLY B CA 1
ATOM 2716 C C . GLY B 1 105 ? 1.745 -22.594 2.303 1 88.44 105 GLY B C 1
ATOM 2717 O O . GLY B 1 105 ? 0.707 -22.875 2.908 1 88.44 105 GLY B O 1
ATOM 2718 N N . ARG B 1 106 ? 1.765 -21.688 1.417 1 90.69 106 ARG B N 1
ATOM 2719 C CA . ARG B 1 106 ? 0.608 -20.859 1.119 1 90.69 106 ARG B CA 1
ATOM 2720 C C . ARG B 1 106 ? -0.523 -21.672 0.513 1 90.69 106 ARG B C 1
ATOM 2722 O O . ARG B 1 106 ? -1.685 -21.531 0.898 1 90.69 106 ARG B O 1
ATOM 2729 N N . TRP B 1 107 ? -0.103 -22.5 -0.338 1 93.19 107 TRP B N 1
ATOM 2730 C CA . TRP B 1 107 ? -1.12 -23.344 -0.965 1 93.19 107 TRP B CA 1
ATOM 2731 C C . TRP B 1 107 ? -1.79 -24.25 0.062 1 93.19 107 TRP B C 1
ATOM 2733 O O . TRP B 1 107 ? -3.01 -24.422 0.04 1 93.19 107 TRP B O 1
ATOM 2743 N N . ARG B 1 108 ? -0.979 -24.844 0.868 1 91.19 108 ARG B N 1
ATOM 2744 C CA . ARG B 1 108 ? -1.548 -25.703 1.9 1 91.19 108 ARG B CA 1
ATOM 2745 C C . ARG B 1 108 ? -2.629 -24.969 2.688 1 91.19 108 ARG B C 1
ATOM 2747 O O . ARG B 1 108 ? -3.684 -25.547 2.98 1 91.19 108 ARG B O 1
ATOM 2754 N N . TYR B 1 109 ? -2.328 -23.781 2.945 1 87.31 109 TYR B N 1
ATOM 2755 C CA . TYR B 1 109 ? -3.303 -22.969 3.664 1 87.31 109 TYR B CA 1
ATOM 2756 C C . TYR B 1 109 ? -4.574 -22.781 2.842 1 87.31 109 TYR B C 1
ATOM 2758 O O . TYR B 1 109 ? -5.672 -23.109 3.303 1 87.31 109 TYR B O 1
ATOM 2766 N N . TYR B 1 110 ? -4.477 -22.359 1.647 1 91.56 110 TYR B N 1
ATOM 2767 C CA . TYR B 1 110 ? -5.637 -22.078 0.811 1 91.56 110 TYR B CA 1
ATOM 2768 C C . TYR B 1 110 ? -6.414 -23.344 0.493 1 91.56 110 TYR B C 1
ATOM 2770 O O . TYR B 1 110 ? -7.645 -23.328 0.419 1 91.56 110 TYR B O 1
ATOM 2778 N N . ASN B 1 111 ? -5.645 -24.375 0.32 1 91.62 111 ASN B N 1
ATOM 2779 C CA . ASN B 1 111 ? -6.293 -25.656 0.1 1 91.62 111 ASN B CA 1
ATOM 2780 C C . ASN B 1 111 ? -7.168 -26.062 1.286 1 91.62 111 ASN B C 1
ATOM 2782 O O . ASN B 1 111 ? -8.258 -26.594 1.104 1 91.62 111 ASN B O 1
ATOM 2786 N N . SER B 1 112 ? -6.723 -25.734 2.402 1 88.19 112 SER B N 1
ATOM 2787 C CA . SER B 1 112 ? -7.422 -26.109 3.627 1 88.19 112 SER B CA 1
ATOM 2788 C C . SER B 1 112 ? -8.719 -25.312 3.789 1 88.19 112 SER B C 1
ATOM 2790 O O . SER B 1 112 ? -9.609 -25.734 4.535 1 88.19 112 SER B O 1
ATOM 2792 N N . ILE B 1 113 ? -8.805 -24.188 3.098 1 86.75 113 ILE B N 1
ATOM 2793 C CA . ILE B 1 113 ? -10.031 -23.406 3.211 1 86.75 113 ILE B CA 1
ATOM 2794 C C . ILE B 1 113 ? -10.773 -23.422 1.879 1 86.75 113 ILE B C 1
ATOM 2796 O O . ILE B 1 113 ? -11.398 -22.422 1.498 1 86.75 113 ILE B O 1
ATOM 2800 N N . ASP B 1 114 ? -10.547 -24.438 1.063 1 89.62 114 ASP B N 1
ATOM 2801 C CA . ASP B 1 114 ? -11.359 -24.859 -0.075 1 89.62 114 ASP B CA 1
ATOM 2802 C C . ASP B 1 114 ? -11.125 -23.953 -1.281 1 89.62 114 ASP B C 1
ATOM 2804 O O . ASP B 1 114 ? -12.047 -23.703 -2.07 1 89.62 114 ASP B O 1
ATOM 2808 N N . TYR B 1 115 ? -9.953 -23.344 -1.348 1 93.12 115 TYR B N 1
ATOM 2809 C CA . TYR B 1 115 ? -9.594 -22.688 -2.596 1 93.12 115 TYR B CA 1
ATOM 2810 C C . TYR B 1 115 ? -9.211 -23.703 -3.664 1 93.12 115 TYR B C 1
ATOM 2812 O O . TYR B 1 115 ? -8.75 -24.812 -3.348 1 93.12 115 TYR B O 1
ATOM 2820 N N . SER B 1 116 ? -9.453 -23.312 -4.883 1 95.94 116 SER B N 1
ATOM 2821 C CA . SER B 1 116 ? -9.297 -24.234 -6.004 1 95.94 116 SER B CA 1
ATOM 2822 C C . SER B 1 116 ? -7.859 -24.219 -6.527 1 95.94 116 SER B C 1
ATOM 2824 O O . SER B 1 116 ? -7.383 -25.234 -7.059 1 95.94 116 SER B O 1
ATOM 2826 N N . GLY B 1 117 ? -7.301 -23.094 -6.398 1 96.81 117 GLY B N 1
ATOM 2827 C CA . GLY B 1 117 ? -5.949 -23.031 -6.934 1 96.81 117 GLY B CA 1
ATOM 2828 C C . GLY B 1 117 ? -5.199 -21.781 -6.508 1 96.81 117 GLY B C 1
ATOM 2829 O O . GLY B 1 117 ? -5.785 -20.859 -5.93 1 96.81 117 GLY B O 1
ATOM 2830 N N . LEU B 1 118 ? -3.902 -21.797 -6.711 1 97.25 118 LEU B N 1
ATOM 2831 C CA . LEU B 1 118 ? -2.977 -20.688 -6.504 1 97.25 118 LEU B CA 1
ATOM 2832 C C . LEU B 1 118 ? -2.021 -20.547 -7.684 1 97.25 118 LEU B C 1
ATOM 2834 O O . LEU B 1 118 ? -1.438 -21.531 -8.141 1 97.25 118 LEU B O 1
ATOM 2838 N N . VAL B 1 119 ? -1.927 -19.359 -8.227 1 98.06 119 VAL B N 1
ATOM 2839 C CA . VAL B 1 119 ? -1.073 -19.141 -9.391 1 98.06 119 VAL B CA 1
ATOM 2840 C C . VAL B 1 119 ? -0.007 -18.094 -9.055 1 98.06 119 VAL B C 1
ATOM 2842 O O . VAL B 1 119 ? -0.327 -16.938 -8.758 1 98.06 119 VAL B O 1
ATOM 2845 N N . ALA B 1 120 ? 1.244 -18.5 -9.062 1 97.56 120 ALA B N 1
ATOM 2846 C CA . ALA B 1 120 ? 2.33 -17.516 -8.992 1 97.56 120 ALA B CA 1
ATOM 2847 C C . ALA B 1 120 ? 2.383 -16.672 -10.25 1 97.56 120 ALA B C 1
ATOM 2849 O O . ALA B 1 120 ? 2.477 -17.188 -11.367 1 97.56 120 ALA B O 1
ATOM 2850 N N . LEU B 1 121 ? 2.383 -15.352 -10.102 1 98.12 121 LEU B N 1
ATOM 2851 C CA . LEU B 1 121 ? 2.256 -14.445 -11.234 1 98.12 121 LEU B CA 1
ATOM 2852 C C . LEU B 1 121 ? 3.604 -13.82 -11.586 1 98.12 121 LEU B C 1
ATOM 2854 O O . LEU B 1 121 ? 3.842 -13.453 -12.742 1 98.12 121 LEU B O 1
ATOM 2858 N N . ALA B 1 122 ? 4.391 -13.633 -10.594 1 97.62 122 ALA B N 1
ATOM 2859 C CA . ALA B 1 122 ? 5.699 -13.016 -10.812 1 97.62 122 ALA B CA 1
ATOM 2860 C C . ALA B 1 122 ? 6.668 -13.375 -9.695 1 97.62 122 ALA B C 1
ATOM 2862 O O . ALA B 1 122 ? 6.254 -13.641 -8.562 1 97.62 122 ALA B O 1
ATOM 2863 N N . CYS B 1 123 ? 7.844 -13.391 -10.016 1 96.06 123 CYS B N 1
ATOM 2864 C CA . CYS B 1 123 ? 8.945 -13.523 -9.07 1 96.06 123 CYS B CA 1
ATOM 2865 C C . CYS B 1 123 ? 9.875 -12.312 -9.141 1 96.06 123 CYS B C 1
ATOM 2867 O O . CYS B 1 123 ? 10.422 -12.008 -10.203 1 96.06 123 CYS B O 1
ATOM 2869 N N . VAL B 1 124 ? 10.023 -11.68 -7.984 1 94.69 124 VAL B N 1
ATOM 2870 C CA . VAL B 1 124 ? 10.797 -10.445 -7.918 1 94.69 124 VAL B CA 1
ATOM 2871 C C . VAL B 1 124 ? 12.164 -10.719 -7.297 1 94.69 124 VAL B C 1
ATOM 2873 O O . VAL B 1 124 ? 12.25 -11.156 -6.145 1 94.69 124 VAL B O 1
ATOM 2876 N N . GLU B 1 125 ? 13.156 -10.508 -8.047 1 93 125 GLU B N 1
ATOM 2877 C CA . GLU B 1 125 ? 14.516 -10.547 -7.527 1 93 125 GLU B CA 1
ATOM 2878 C C . GLU B 1 125 ? 15.109 -9.141 -7.426 1 93 125 GLU B C 1
ATOM 2880 O O . GLU B 1 125 ? 14.586 -8.195 -8.023 1 93 125 GLU B O 1
ATOM 2885 N N . ARG B 1 126 ? 16.188 -9.062 -6.656 1 89.94 126 ARG B N 1
ATOM 2886 C CA . ARG B 1 126 ? 16.781 -7.754 -6.375 1 89.94 126 ARG B CA 1
ATOM 2887 C C . ARG B 1 126 ? 17.188 -7.051 -7.668 1 89.94 126 ARG B C 1
ATOM 2889 O O . ARG B 1 126 ? 17.031 -5.832 -7.789 1 89.94 126 ARG B O 1
ATOM 2896 N N . ASP B 1 127 ? 17.672 -7.789 -8.625 1 87.94 127 ASP B N 1
ATOM 2897 C CA . ASP B 1 127 ? 18.203 -7.223 -9.859 1 87.94 127 ASP B CA 1
ATOM 2898 C C . ASP B 1 127 ? 17.094 -6.629 -10.711 1 87.94 127 ASP B C 1
ATOM 2900 O O . ASP B 1 127 ? 17.359 -5.883 -11.664 1 87.94 127 ASP B O 1
ATOM 2904 N N . MET B 1 128 ? 15.883 -6.891 -10.375 1 88.44 128 MET B N 1
ATOM 2905 C CA . MET B 1 128 ? 14.742 -6.359 -11.109 1 88.44 128 MET B CA 1
ATOM 2906 C C . MET B 1 128 ? 14.398 -4.953 -10.641 1 88.44 128 MET B C 1
ATOM 2908 O O . MET B 1 128 ? 13.656 -4.23 -11.32 1 88.44 128 MET B O 1
ATOM 2912 N N . ILE B 1 129 ? 14.867 -4.613 -9.523 1 90.94 129 ILE B N 1
ATOM 2913 C CA . ILE B 1 129 ? 14.617 -3.289 -8.969 1 90.94 129 ILE B CA 1
ATOM 2914 C C . ILE B 1 129 ? 15.57 -2.275 -9.602 1 90.94 129 ILE B C 1
ATOM 2916 O O . ILE B 1 129 ? 16.781 -2.484 -9.625 1 90.94 129 ILE B O 1
ATOM 2920 N N . PRO B 1 130 ? 15.008 -1.247 -10.102 1 89.06 130 PRO B N 1
ATOM 2921 C CA . PRO B 1 130 ? 15.883 -0.238 -10.703 1 89.06 130 PRO B CA 1
ATOM 2922 C C . PRO B 1 130 ? 16.984 0.22 -9.758 1 89.06 130 PRO B C 1
ATOM 2924 O O . PRO B 1 130 ? 16.75 0.374 -8.555 1 89.06 130 PRO B O 1
ATOM 2927 N N . ASP B 1 131 ? 18.156 0.533 -10.297 1 86.94 131 ASP B N 1
ATOM 2928 C CA . ASP B 1 131 ? 19.312 0.902 -9.5 1 86.94 131 ASP B CA 1
ATOM 2929 C C . ASP B 1 131 ? 19.078 2.207 -8.742 1 86.94 131 ASP B C 1
ATOM 2931 O O . ASP B 1 131 ? 19.516 2.361 -7.605 1 86.94 131 ASP B O 1
ATOM 2935 N N . SER B 1 132 ? 18.375 3.064 -9.414 1 84.8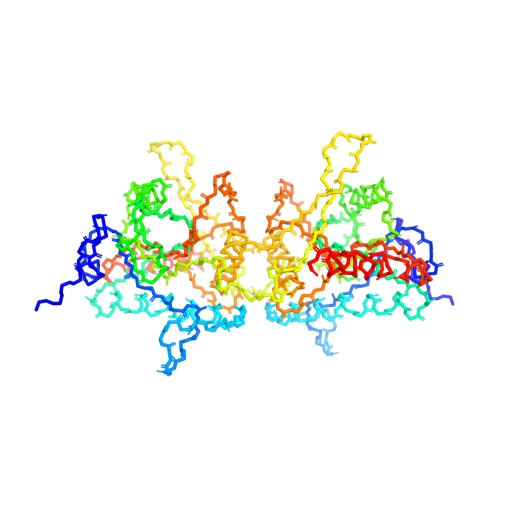1 132 SER B N 1
ATOM 2936 C CA . SER B 1 132 ? 18.078 4.352 -8.789 1 84.81 132 SER B CA 1
ATOM 2937 C C . SER B 1 132 ? 17.281 4.168 -7.504 1 84.81 132 SER B C 1
ATOM 2939 O O . SER B 1 132 ? 17.297 5.039 -6.625 1 84.81 132 SER B O 1
ATOM 2941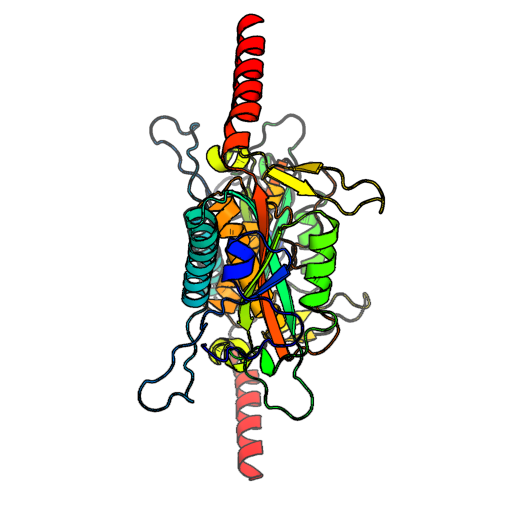 N N . ILE B 1 133 ? 16.594 3.07 -7.375 1 88.31 133 ILE B N 1
ATOM 2942 C CA . ILE B 1 133 ? 15.773 2.783 -6.207 1 88.31 133 ILE B CA 1
ATOM 2943 C C . ILE B 1 133 ? 16.594 1.985 -5.188 1 88.31 133 ILE B C 1
ATOM 2945 O O . ILE B 1 133 ? 16.641 2.35 -4.008 1 88.31 133 ILE B O 1
ATOM 2949 N N . LYS B 1 134 ? 17.188 0.944 -5.617 1 85.56 134 LYS B N 1
ATOM 2950 C CA . LYS B 1 134 ? 17.797 0.018 -4.676 1 85.56 134 LYS B CA 1
ATOM 2951 C C . LYS B 1 134 ? 19.078 0.602 -4.09 1 85.56 134 LYS B C 1
ATOM 2953 O O . LYS B 1 134 ? 19.547 0.172 -3.031 1 85.56 134 LYS B O 1
ATOM 2958 N N . GLN B 1 135 ? 19.719 1.568 -4.758 1 81.62 135 GLN B N 1
ATOM 2959 C CA . GLN B 1 135 ? 20.969 2.137 -4.273 1 81.62 135 GLN B CA 1
ATOM 2960 C C . GLN B 1 135 ? 20.719 3.367 -3.406 1 81.62 135 GLN B C 1
ATOM 2962 O O . GLN B 1 135 ? 21.641 3.889 -2.777 1 81.62 135 GLN B O 1
ATOM 2967 N N . ASN B 1 136 ? 19.516 3.754 -3.477 1 78.12 136 ASN B N 1
ATOM 2968 C CA . ASN B 1 136 ? 19.156 4.883 -2.623 1 78.12 136 ASN B CA 1
ATOM 2969 C C . ASN B 1 136 ? 19.062 4.469 -1.157 1 78.12 136 ASN B C 1
ATOM 2971 O O . ASN B 1 136 ? 18.094 3.818 -0.751 1 78.12 136 ASN B O 1
ATOM 2975 N N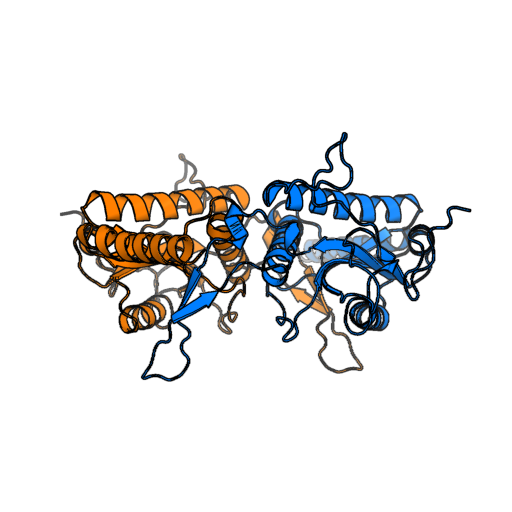 . ILE B 1 137 ? 20.125 4.824 -0.397 1 74 137 ILE B N 1
ATOM 2976 C CA . ILE B 1 137 ? 20.156 4.473 1.019 1 74 137 ILE B CA 1
ATOM 2977 C C . ILE B 1 137 ? 19.25 5.398 1.81 1 74 137 ILE B C 1
ATOM 2979 O O . ILE B 1 137 ? 19.312 6.621 1.661 1 74 137 ILE B O 1
ATOM 2983 N N . ARG B 1 138 ? 18.391 4.742 2.508 1 78.19 138 ARG B N 1
ATOM 2984 C CA . ARG B 1 138 ? 17.422 5.473 3.328 1 78.19 138 ARG B CA 1
ATOM 2985 C C . ARG B 1 138 ? 17.656 5.207 4.812 1 78.19 138 ARG B C 1
ATOM 2987 O O . ARG B 1 138 ? 18.297 4.215 5.18 1 78.19 138 ARG B O 1
ATOM 2994 N N . PHE B 1 139 ? 17.234 6.207 5.57 1 71.94 139 PHE B N 1
ATOM 2995 C CA . PHE B 1 139 ? 17.469 6.102 7.008 1 71.94 139 PHE B CA 1
ATOM 2996 C C . PHE B 1 139 ? 16.141 6.199 7.77 1 71.94 139 PHE B C 1
ATOM 2998 O O . PHE B 1 139 ? 15.234 6.922 7.359 1 71.94 139 PHE B O 1
ATOM 3005 N N . THR B 1 140 ? 16.031 5.281 8.695 1 69.56 140 THR B N 1
ATOM 3006 C CA . THR B 1 140 ? 14.883 5.371 9.602 1 69.56 140 THR B CA 1
ATOM 3007 C C . THR B 1 140 ? 15.336 5.414 11.055 1 69.56 140 THR B C 1
ATOM 3009 O O . THR B 1 140 ? 16.484 5.07 11.359 1 69.56 140 THR B O 1
ATOM 3012 N N . PHE B 1 141 ? 14.438 6.082 11.859 1 61.84 141 PHE B N 1
ATOM 3013 C CA . PHE B 1 141 ? 14.719 6.082 13.289 1 61.84 141 PHE B CA 1
ATOM 3014 C C . PHE B 1 141 ? 13.883 5.023 14 1 61.84 141 PHE B C 1
ATOM 3016 O O . PHE B 1 141 ? 12.703 4.852 13.703 1 61.84 141 PHE B O 1
ATOM 3023 N N . THR B 1 142 ? 14.445 3.977 14.43 1 59.56 142 THR B N 1
ATOM 3024 C CA . THR B 1 142 ? 13.742 2.951 15.195 1 59.56 142 THR B CA 1
ATOM 3025 C C . THR B 1 142 ? 13.664 3.336 16.672 1 59.56 142 THR B C 1
ATOM 3027 O O . THR B 1 142 ? 14.555 4.016 17.188 1 59.56 142 THR B O 1
ATOM 3030 N N . ASP B 1 143 ? 12.281 3.41 17.172 1 54.06 143 ASP B N 1
ATOM 3031 C CA . ASP B 1 143 ? 12.086 3.65 18.609 1 54.06 143 ASP B CA 1
ATOM 3032 C C . ASP B 1 143 ? 12.836 2.619 19.438 1 54.06 143 ASP B C 1
ATOM 3034 O O . ASP B 1 143 ? 12.219 1.759 20.078 1 54.06 143 ASP B O 1
ATOM 3038 N N . GLU B 1 144 ? 13.758 1.927 19.062 1 48.03 144 GLU B N 1
ATOM 3039 C CA . GLU B 1 144 ? 14.203 1.137 20.203 1 48.03 144 GLU B CA 1
ATOM 3040 C C . GLU B 1 144 ? 14.234 1.977 21.484 1 48.03 144 GLU B C 1
ATOM 3042 O O . GLU B 1 144 ? 13.875 3.154 21.469 1 48.03 144 GLU B O 1
ATOM 3047 N N . ASP B 1 145 ? 15.344 1.83 22.516 1 42.84 145 ASP B N 1
ATOM 3048 C CA . ASP B 1 145 ? 15.297 2.334 23.875 1 42.84 145 ASP B CA 1
ATOM 3049 C C . ASP B 1 145 ? 15.195 3.857 23.906 1 42.84 145 ASP B C 1
ATOM 3051 O O . ASP B 1 145 ? 15.758 4.535 23.047 1 42.84 145 ASP B O 1
ATOM 3055 N N . ASP B 1 146 ? 14.109 4.43 24.688 1 44.03 146 ASP B N 1
ATOM 3056 C CA . ASP B 1 146 ? 13.742 5.789 25.062 1 44.03 146 ASP B CA 1
ATOM 3057 C C . ASP B 1 146 ? 14.883 6.766 24.781 1 44.03 146 ASP B C 1
ATOM 3059 O O . ASP B 1 146 ? 14.648 7.918 24.422 1 44.03 146 ASP B O 1
ATOM 3063 N N . ASP B 1 147 ? 16.078 6.41 25.141 1 50.25 147 ASP B N 1
ATOM 3064 C CA . ASP B 1 147 ? 17.188 7.32 25.391 1 50.25 147 ASP B CA 1
ATOM 3065 C C . ASP B 1 147 ? 18.062 7.48 24.141 1 50.25 147 ASP B C 1
ATOM 3067 O O . ASP B 1 147 ? 18.922 8.367 24.094 1 50.25 147 ASP B O 1
ATOM 3071 N N . HIS B 1 148 ? 17.922 6.363 23.094 1 52.81 148 HIS B N 1
ATOM 3072 C CA . HIS B 1 148 ? 18.875 6.543 22 1 52.81 148 HIS B CA 1
ATOM 3073 C C . HIS B 1 148 ? 18.234 6.18 20.672 1 52.81 148 HIS B C 1
ATOM 3075 O O . HIS B 1 148 ? 18.062 4.996 20.359 1 52.81 148 HIS B O 1
ATOM 3081 N N . LYS B 1 149 ? 17.516 7.117 20.031 1 57.62 149 LYS B N 1
ATOM 3082 C CA . LYS B 1 149 ? 17.062 7.012 18.641 1 57.62 149 LYS B CA 1
ATOM 3083 C C . LYS B 1 149 ? 18.219 6.645 17.719 1 57.62 149 LYS B C 1
ATOM 3085 O O . LYS B 1 149 ? 19.25 7.309 17.719 1 57.62 149 LYS B O 1
ATOM 3090 N N . LYS B 1 150 ? 18.312 5.297 17.312 1 62.66 150 LYS B N 1
ATOM 3091 C CA . LYS B 1 150 ? 19.375 4.848 16.422 1 62.66 150 LYS B CA 1
ATOM 3092 C C . LYS B 1 150 ? 18.953 4.957 14.969 1 62.66 150 LYS B C 1
ATOM 3094 O O . LYS B 1 150 ? 17.859 4.543 14.602 1 62.66 150 LYS B O 1
ATOM 3099 N N . LYS B 1 151 ? 19.656 5.699 14.289 1 68.56 151 LYS B N 1
ATOM 3100 C CA . LYS B 1 151 ? 19.562 5.805 12.836 1 68.56 151 LYS B CA 1
ATOM 3101 C C . LYS B 1 151 ? 19.891 4.477 12.164 1 68.56 151 LYS B C 1
ATOM 3103 O O . LYS B 1 151 ? 20.953 3.889 12.438 1 68.56 151 LYS B O 1
ATOM 3108 N N . GLN B 1 152 ? 18.906 3.869 11.453 1 75.44 152 GLN B N 1
ATOM 3109 C CA . GLN B 1 152 ? 19.125 2.609 10.75 1 75.44 152 GLN B CA 1
ATOM 3110 C C . GLN B 1 152 ? 18.984 2.791 9.242 1 75.44 152 GLN B C 1
ATOM 3112 O O . GLN B 1 152 ? 18.016 3.393 8.766 1 75.44 152 GLN B O 1
ATOM 3117 N N . GLU B 1 153 ? 20.031 2.32 8.641 1 77.56 153 GLU B N 1
ATOM 3118 C CA . GLU B 1 153 ? 20 2.336 7.184 1 77.56 153 GLU B CA 1
ATOM 3119 C C . GLU B 1 153 ? 19.125 1.204 6.637 1 77.56 153 GLU B C 1
ATOM 3121 O O . GLU B 1 153 ? 19.125 0.102 7.188 1 77.56 153 GLU B O 1
ATOM 3126 N N . PHE B 1 154 ? 18.406 1.651 5.586 1 79.06 154 PHE B N 1
ATOM 3127 C CA . PHE B 1 154 ? 17.734 0.562 4.895 1 79.06 154 PHE B CA 1
ATOM 3128 C C . PHE B 1 154 ? 17.656 0.83 3.396 1 79.06 154 PHE B C 1
ATOM 3130 O O . PHE B 1 154 ? 17.797 1.976 2.959 1 79.06 154 PHE B O 1
ATOM 3137 N N . VAL B 1 155 ? 17.594 -0.244 2.637 1 82.69 155 VAL B N 1
ATOM 3138 C CA . VAL B 1 155 ? 17.453 -0.182 1.187 1 82.69 155 VAL B CA 1
ATOM 3139 C C . VAL B 1 155 ? 16.172 -0.884 0.76 1 82.69 155 VAL B C 1
ATOM 3141 O O . VAL B 1 155 ? 15.648 -1.737 1.484 1 82.69 155 VAL B O 1
ATOM 3144 N N . VAL B 1 156 ? 15.75 -0.394 -0.332 1 87.44 156 VAL B N 1
ATOM 3145 C CA . VAL B 1 156 ? 14.625 -1.113 -0.924 1 87.44 156 VAL B CA 1
ATOM 3146 C C . VAL B 1 156 ? 15.109 -2.443 -1.497 1 87.44 156 VAL B C 1
ATOM 3148 O O . VAL B 1 156 ? 15.898 -2.471 -2.439 1 87.44 156 VAL B O 1
ATOM 3151 N N . ASP B 1 157 ? 14.648 -3.473 -0.932 1 89.25 157 ASP B N 1
ATOM 3152 C CA . ASP B 1 157 ? 15 -4.809 -1.402 1 89.25 157 ASP B CA 1
ATOM 3153 C C . ASP B 1 157 ? 13.805 -5.5 -2.041 1 89.25 157 ASP B C 1
ATOM 3155 O O . ASP B 1 157 ? 12.758 -4.879 -2.24 1 89.25 157 ASP B O 1
ATOM 3159 N N . GLN B 1 158 ? 14.055 -6.73 -2.467 1 89.69 158 GLN B N 1
ATOM 3160 C CA . GLN B 1 158 ? 13.016 -7.461 -3.176 1 89.69 158 GLN B CA 1
ATOM 3161 C C . GLN B 1 158 ? 11.805 -7.715 -2.271 1 89.69 158 GLN B C 1
ATOM 3163 O O . GLN B 1 158 ? 10.672 -7.793 -2.748 1 89.69 158 GLN B O 1
ATOM 3168 N N . GLN B 1 159 ? 12.047 -7.793 -0.982 1 88.38 159 GLN B N 1
ATOM 3169 C CA . GLN B 1 159 ? 10.93 -8 -0.064 1 88.38 159 GLN B CA 1
ATOM 3170 C C . GLN B 1 159 ? 10 -6.793 -0.044 1 88.38 159 GLN B C 1
ATOM 3172 O O . GLN B 1 159 ? 8.789 -6.934 -0.212 1 88.38 159 GLN B O 1
ATOM 3177 N N . LEU B 1 160 ? 10.609 -5.676 0.141 1 89.38 160 LEU B N 1
ATOM 3178 C CA . LEU B 1 160 ? 9.828 -4.441 0.194 1 89.38 160 LEU B CA 1
ATOM 3179 C C . LEU B 1 160 ? 9.18 -4.152 -1.155 1 89.38 160 LEU B C 1
ATOM 3181 O O . LEU B 1 160 ? 8.031 -3.707 -1.213 1 89.38 160 LEU B O 1
ATOM 3185 N N . TYR B 1 161 ? 9.883 -4.371 -2.211 1 92.44 161 TYR B N 1
ATOM 3186 C CA . TYR B 1 161 ? 9.359 -4.148 -3.557 1 92.44 161 TYR B CA 1
ATOM 3187 C C . TYR B 1 161 ? 8.18 -5.062 -3.84 1 92.44 161 TYR B C 1
ATOM 3189 O O . TYR B 1 161 ? 7.164 -4.625 -4.395 1 92.44 161 TYR B O 1
ATOM 3197 N N . THR B 1 162 ? 8.281 -6.285 -3.424 1 93.31 162 THR B N 1
ATOM 3198 C CA . THR B 1 162 ? 7.207 -7.25 -3.602 1 93.31 162 THR B CA 1
ATOM 3199 C C . THR B 1 162 ? 5.977 -6.84 -2.801 1 93.31 162 THR B C 1
ATOM 3201 O O . THR B 1 162 ? 4.848 -6.941 -3.289 1 93.31 162 THR B O 1
ATOM 3204 N N . LEU B 1 163 ? 6.219 -6.41 -1.657 1 92.19 163 LEU B N 1
ATOM 3205 C CA . LEU B 1 163 ? 5.129 -5.922 -0.82 1 92.19 163 LEU B CA 1
ATOM 3206 C C . LEU B 1 163 ? 4.406 -4.762 -1.49 1 92.19 163 LEU B C 1
ATOM 3208 O O . LEU B 1 163 ? 3.172 -4.707 -1.492 1 92.19 163 LEU B O 1
ATOM 3212 N N . ALA B 1 164 ? 5.141 -3.859 -1.985 1 93.88 164 ALA B N 1
ATOM 3213 C CA . ALA B 1 164 ? 4.559 -2.707 -2.666 1 93.88 164 ALA B CA 1
ATOM 3214 C C . ALA B 1 164 ? 3.701 -3.143 -3.85 1 93.88 164 ALA B C 1
ATOM 3216 O O . ALA B 1 164 ? 2.607 -2.611 -4.059 1 93.88 164 ALA B O 1
ATOM 3217 N N . LEU B 1 165 ? 4.211 -4.047 -4.582 1 95.75 165 LEU B N 1
ATOM 3218 C CA . LEU B 1 165 ? 3.463 -4.555 -5.73 1 95.75 165 LEU B CA 1
ATOM 3219 C C . LEU B 1 165 ? 2.154 -5.195 -5.285 1 95.75 165 LEU B C 1
ATOM 3221 O O . LEU B 1 165 ? 1.104 -4.957 -5.887 1 95.75 165 LEU B O 1
ATOM 3225 N N . GLU B 1 166 ? 2.232 -6.004 -4.277 1 95.25 166 GLU B N 1
ATOM 3226 C CA . GLU B 1 166 ? 1.036 -6.633 -3.725 1 95.25 166 GLU B CA 1
ATOM 3227 C C . GLU B 1 166 ? -0.001 -5.586 -3.324 1 95.25 166 GLU B C 1
ATOM 3229 O O . GLU B 1 166 ? -1.173 -5.695 -3.691 1 95.25 166 GLU B O 1
ATOM 3234 N N . GLN B 1 167 ? 0.458 -4.613 -2.623 1 94.31 167 GLN B N 1
ATOM 3235 C CA . GLN B 1 167 ? -0.427 -3.553 -2.154 1 94.31 167 GLN B CA 1
ATOM 3236 C C . GLN B 1 167 ? -1.08 -2.824 -3.324 1 94.31 167 GLN B C 1
ATOM 3238 O O . GLN B 1 167 ? -2.279 -2.541 -3.295 1 94.31 167 GLN B O 1
ATOM 3243 N N . ARG B 1 168 ? -0.341 -2.562 -4.324 1 96.5 168 ARG B N 1
ATOM 3244 C CA . ARG B 1 168 ? -0.856 -1.862 -5.496 1 96.5 168 ARG B CA 1
ATOM 3245 C C . ARG B 1 168 ? -1.946 -2.676 -6.188 1 96.5 168 ARG B C 1
ATOM 3247 O O . ARG B 1 168 ? -2.953 -2.123 -6.637 1 96.5 168 ARG B O 1
ATOM 3254 N N . LEU B 1 169 ? -1.694 -3.893 -6.242 1 97.25 169 LEU B N 1
ATOM 3255 C CA . LEU B 1 169 ? -2.684 -4.754 -6.879 1 97.25 169 LEU B CA 1
ATOM 3256 C C . LEU B 1 169 ? -3.973 -4.793 -6.066 1 97.25 169 LEU B C 1
ATOM 3258 O O . LEU B 1 169 ? -5.066 -4.652 -6.621 1 97.25 169 LEU B O 1
ATOM 3262 N N . ILE B 1 170 ? -3.832 -4.992 -4.793 1 94.94 170 ILE B N 1
ATOM 3263 C CA . ILE B 1 170 ? -5.008 -5.023 -3.932 1 94.94 170 ILE B CA 1
ATOM 3264 C C . ILE B 1 170 ? -5.762 -3.697 -4.035 1 94.94 170 ILE B C 1
ATOM 3266 O O . ILE B 1 170 ? -6.984 -3.68 -4.195 1 94.94 170 ILE B O 1
ATOM 3270 N N . GLN B 1 171 ? -5.043 -2.639 -3.996 1 95.31 171 GLN B N 1
ATOM 3271 C CA . GLN B 1 171 ? -5.656 -1.318 -4.105 1 95.31 171 GLN B CA 1
ATOM 3272 C C . GLN B 1 171 ? -6.371 -1.151 -5.441 1 95.31 171 GLN B C 1
ATOM 3274 O O . GLN B 1 171 ? -7.438 -0.533 -5.512 1 95.31 171 GLN B O 1
ATOM 3279 N N . HIS B 1 172 ? -5.801 -1.639 -6.48 1 97.5 172 HIS B N 1
ATOM 3280 C CA . HIS B 1 172 ? -6.414 -1.533 -7.797 1 97.5 172 HIS B CA 1
ATOM 3281 C C . HIS B 1 172 ? -7.781 -2.207 -7.824 1 97.5 172 HIS B C 1
ATOM 3283 O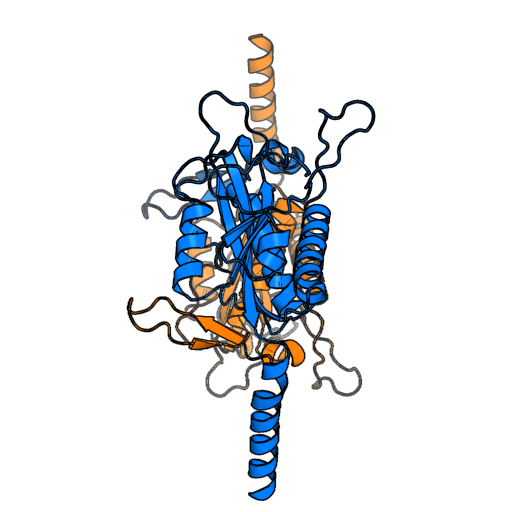 O . HIS B 1 172 ? -8.773 -1.584 -8.203 1 97.5 172 HIS B O 1
ATOM 3289 N N . PHE B 1 173 ? -7.867 -3.357 -7.301 1 95.94 173 PHE B N 1
ATOM 3290 C CA . PHE B 1 173 ? -9.086 -4.148 -7.422 1 95.94 173 PHE B CA 1
ATOM 3291 C C . PHE B 1 173 ? -10.055 -3.828 -6.293 1 95.94 173 PHE B C 1
ATOM 3293 O O . PHE B 1 173 ? -11.195 -4.289 -6.301 1 95.94 173 PHE B O 1
ATOM 3300 N N . MET B 1 174 ? -9.562 -3.033 -5.355 1 94 174 MET B N 1
ATOM 3301 C CA . MET B 1 174 ? -10.422 -2.635 -4.25 1 94 174 MET B CA 1
ATOM 3302 C C . MET B 1 174 ? -10.961 -1.223 -4.461 1 94 174 MET B C 1
ATOM 3304 O O . MET B 1 174 ? -12.109 -0.936 -4.121 1 94 174 MET B O 1
ATOM 3308 N N . LEU B 1 175 ? -10.109 -0.346 -5.098 1 94.81 175 LEU B N 1
ATOM 3309 C CA . LEU B 1 175 ? -10.414 1.076 -5.008 1 94.81 175 LEU B CA 1
ATOM 3310 C C . LEU B 1 175 ? -10.461 1.713 -6.391 1 94.81 175 LEU B C 1
ATOM 3312 O O . LEU B 1 175 ? -11.023 2.797 -6.562 1 94.81 175 LEU B O 1
ATOM 3316 N N . ILE B 1 176 ? -9.875 1.176 -7.363 1 96 176 ILE B N 1
ATOM 3317 C CA . ILE B 1 176 ? -9.766 1.792 -8.68 1 96 176 ILE B CA 1
ATOM 3318 C C . ILE B 1 176 ? -10.719 1.103 -9.656 1 96 176 ILE B C 1
ATOM 3320 O O . ILE B 1 176 ? -11.57 1.752 -10.266 1 96 176 ILE B O 1
ATOM 3324 N N . GLU B 1 177 ? -10.578 -0.191 -9.828 1 95.56 177 GLU B N 1
ATOM 3325 C CA . GLU B 1 177 ? -11.492 -1.076 -10.547 1 95.56 177 GLU B CA 1
ATOM 3326 C C . GLU B 1 177 ? -12.008 -2.188 -9.641 1 95.56 177 GLU B C 1
ATOM 3328 O O . GLU B 1 177 ? -11.57 -3.336 -9.742 1 95.56 177 GLU B O 1
ATOM 3333 N N . PRO B 1 178 ? -12.969 -1.804 -8.805 1 92.81 178 PRO B N 1
ATOM 3334 C CA . PRO B 1 178 ? -13.383 -2.752 -7.77 1 92.81 178 PRO B CA 1
ATOM 3335 C C . PRO B 1 178 ? -13.945 -4.047 -8.344 1 92.81 178 PRO B C 1
ATOM 3337 O O . PRO B 1 178 ? -14.781 -4.012 -9.258 1 92.81 178 PRO B O 1
ATOM 3340 N N . ASP B 1 179 ? -13.445 -5.105 -7.855 1 92.88 179 ASP B N 1
ATOM 3341 C CA . ASP B 1 179 ? -13.93 -6.449 -8.141 1 92.88 179 ASP B CA 1
ATOM 3342 C C . ASP B 1 179 ? -14.484 -7.117 -6.887 1 92.88 179 ASP B C 1
ATOM 3344 O O . ASP B 1 179 ? -13.75 -7.355 -5.926 1 92.88 179 ASP B O 1
ATOM 3348 N N . GLU B 1 180 ? -15.742 -7.43 -6.875 1 88.25 180 GLU B N 1
ATOM 3349 C CA . GLU B 1 180 ? -16.438 -7.93 -5.691 1 88.25 180 GLU B CA 1
ATOM 3350 C C . GLU B 1 180 ? -15.898 -9.297 -5.27 1 88.25 180 GLU B C 1
ATOM 3352 O O . GLU B 1 180 ? -16.141 -9.75 -4.148 1 88.25 180 GLU B O 1
ATOM 3357 N N . ARG B 1 181 ? -15.211 -9.891 -6.152 1 92.12 181 ARG B N 1
ATOM 3358 C CA . ARG B 1 181 ? -14.703 -11.227 -5.863 1 92.12 181 ARG B CA 1
ATOM 3359 C C . ARG B 1 181 ? -13.445 -11.156 -4.996 1 92.12 181 ARG B C 1
ATOM 3361 O O . ARG B 1 181 ? -13.031 -12.164 -4.414 1 92.12 181 ARG B O 1
ATOM 3368 N N . LEU B 1 182 ? -12.781 -9.977 -4.934 1 93.81 182 LEU B N 1
ATOM 3369 C CA . LEU B 1 182 ? -11.578 -9.828 -4.125 1 93.81 182 LEU B CA 1
ATOM 3370 C C . LEU B 1 182 ? -11.875 -10.062 -2.65 1 93.81 182 LEU B C 1
ATOM 3372 O O . LEU B 1 182 ? -12.82 -9.492 -2.104 1 93.81 182 LEU B O 1
ATOM 3376 N N . ARG B 1 183 ? -10.984 -10.828 -1.979 1 90.25 183 ARG B N 1
ATOM 3377 C CA . ARG B 1 183 ? -11.258 -11.18 -0.589 1 90.25 183 ARG B CA 1
ATOM 3378 C C . ARG B 1 183 ? -10.172 -10.641 0.333 1 90.25 183 ARG B C 1
ATOM 3380 O O . ARG B 1 183 ? -10.18 -10.906 1.537 1 90.25 183 ARG B O 1
ATOM 3387 N N . ASN B 1 184 ? -9.211 -9.93 -0.21 1 87.69 184 ASN B N 1
ATOM 3388 C CA . ASN B 1 184 ? -8.25 -9.258 0.659 1 87.69 184 ASN B CA 1
ATOM 3389 C C . ASN B 1 184 ? -8.938 -8.305 1.63 1 87.69 184 ASN B C 1
ATOM 3391 O O . ASN B 1 184 ? -9.758 -7.48 1.22 1 87.69 184 ASN B O 1
ATOM 3395 N N . HIS B 1 185 ? -8.656 -8.422 2.924 1 75.75 185 HIS B N 1
ATOM 3396 C CA . HIS B 1 185 ? -9.297 -7.562 3.914 1 75.75 185 HIS B CA 1
ATOM 3397 C C . HIS B 1 185 ? -8.305 -6.566 4.504 1 75.75 185 HIS B C 1
ATOM 3399 O O . HIS B 1 185 ? -8.68 -5.699 5.293 1 75.75 185 HIS B O 1
ATOM 3405 N N . SER B 1 186 ? -7.082 -6.812 4.172 1 73.19 186 SER B N 1
ATOM 3406 C CA . SER B 1 186 ? -6.043 -5.957 4.738 1 73.19 186 SER B CA 1
ATOM 3407 C C . SER B 1 186 ? -5.074 -5.48 3.66 1 73.19 186 SER B C 1
ATOM 3409 O O . SER B 1 186 ? -4.898 -6.148 2.639 1 73.19 186 SER B O 1
ATOM 3411 N N . LEU B 1 187 ? -4.734 -4.27 3.924 1 75.44 187 LEU B N 1
ATOM 3412 C CA . LEU B 1 187 ? -3.652 -3.723 3.113 1 75.44 187 LEU B CA 1
ATOM 3413 C C . LEU B 1 187 ? -2.303 -3.938 3.791 1 75.44 187 LEU B C 1
ATOM 3415 O O . LEU B 1 187 ? -1.272 -3.479 3.293 1 75.44 187 LEU B O 1
ATOM 3419 N N . ASP B 1 188 ? -2.465 -4.633 4.969 1 64.94 188 ASP B N 1
ATOM 3420 C CA . ASP B 1 188 ? -1.263 -4.875 5.762 1 64.94 188 ASP B CA 1
ATOM 3421 C C . ASP B 1 188 ? -0.327 -5.855 5.059 1 64.94 188 ASP B C 1
ATOM 3423 O O . ASP B 1 188 ? -0.782 -6.766 4.363 1 64.94 188 ASP B O 1
ATOM 3427 N N . THR B 1 189 ? 0.922 -5.422 4.996 1 57.41 189 THR B N 1
ATOM 3428 C CA . THR B 1 189 ? 1.982 -6.086 4.246 1 57.41 189 THR B CA 1
ATOM 3429 C C . THR B 1 189 ? 2.271 -7.465 4.828 1 57.41 189 THR B C 1
ATOM 3431 O O . THR B 1 189 ? 2.986 -8.266 4.219 1 57.41 189 THR B O 1
ATOM 3434 N N . GLY B 1 190 ? 1.509 -7.875 5.805 1 58.88 190 GLY B N 1
ATOM 3435 C CA . GLY B 1 190 ? 1.901 -9.117 6.453 1 58.88 190 GLY B CA 1
ATOM 3436 C C . GLY B 1 190 ? 3.322 -9.086 6.98 1 58.88 190 GLY B C 1
ATOM 3437 O O . GLY B 1 190 ? 3.977 -8.039 6.965 1 58.88 190 GLY B O 1
ATOM 3438 N N . ARG B 1 191 ? 3.859 -10.07 7.582 1 57.88 191 ARG B N 1
ATOM 3439 C CA . ARG B 1 191 ? 5.164 -10.188 8.227 1 57.88 191 ARG B CA 1
ATOM 3440 C C . ARG B 1 191 ? 6.277 -10.289 7.188 1 57.88 191 ARG B C 1
ATOM 3442 O O . ARG B 1 191 ? 6.105 -10.922 6.145 1 57.88 191 ARG B O 1
ATOM 3449 N N . LYS B 1 192 ? 7.27 -9.391 7.371 1 61.97 192 LYS B N 1
ATOM 3450 C CA . LYS B 1 192 ? 8.5 -9.578 6.609 1 61.97 192 LYS B CA 1
ATOM 3451 C C . LYS B 1 192 ? 9.164 -10.906 6.965 1 61.97 192 LYS B C 1
ATOM 3453 O O . LYS B 1 192 ? 9.094 -11.352 8.109 1 61.97 192 LYS B O 1
ATOM 3458 N N . SER B 1 193 ? 9.492 -11.5 5.879 1 60.25 193 SER B N 1
ATOM 3459 C CA . SER B 1 193 ? 10.242 -12.711 6.164 1 60.25 193 SER B CA 1
ATOM 3460 C C . SER B 1 193 ? 11.547 -12.398 6.883 1 60.25 193 SER B C 1
ATOM 3462 O O . SER B 1 193 ? 12.227 -11.422 6.555 1 60.25 193 SER B O 1
ATOM 3464 N N . GLU B 1 194 ? 11.672 -12.984 8.062 1 60.09 194 GLU B N 1
ATOM 3465 C CA . GLU B 1 194 ? 12.891 -12.812 8.844 1 60.09 194 GLU B CA 1
ATOM 3466 C C . GLU B 1 194 ? 14.117 -13.258 8.055 1 60.09 194 GLU B C 1
ATOM 3468 O O . GLU B 1 194 ? 15.211 -12.711 8.227 1 60.09 194 GLU B O 1
ATOM 3473 N N . GLY B 1 195 ? 13.945 -14.266 7.191 1 60.78 195 GLY B N 1
ATOM 3474 C CA . GLY B 1 195 ? 15.109 -14.812 6.516 1 60.78 195 GLY B CA 1
ATOM 3475 C C . GLY B 1 195 ? 15.289 -14.273 5.109 1 60.78 195 GLY B C 1
ATOM 3476 O O . GLY B 1 195 ? 14.352 -13.727 4.523 1 60.78 195 GLY B O 1
ATOM 3477 N N . GLN B 1 196 ? 16.562 -14.211 4.707 1 65.19 196 GLN B N 1
ATOM 3478 C CA . GLN B 1 196 ? 16.953 -13.781 3.367 1 65.19 196 GLN B CA 1
ATOM 3479 C C . GLN B 1 196 ? 16.297 -14.656 2.303 1 65.19 196 GLN B C 1
ATOM 3481 O O . GLN B 1 196 ? 16.328 -15.883 2.398 1 65.19 196 GLN B O 1
ATOM 3486 N N . TYR B 1 197 ? 15.328 -14.172 1.591 1 78.62 197 TYR B N 1
ATOM 3487 C CA . TYR B 1 197 ? 14.875 -14.93 0.427 1 78.62 197 TYR B CA 1
ATOM 3488 C C . TYR B 1 197 ? 15.359 -14.281 -0.865 1 78.62 197 TYR B C 1
ATOM 3490 O O . TYR B 1 197 ? 15.703 -13.094 -0.881 1 78.62 197 TYR B O 1
ATOM 3498 N N . LYS B 1 198 ? 15.484 -15.164 -1.842 1 89.19 198 LYS B N 1
ATOM 3499 C CA . LYS B 1 198 ? 16.078 -14.758 -3.113 1 89.19 198 LYS B CA 1
ATOM 3500 C C . LYS B 1 198 ? 15.039 -14.062 -3.996 1 89.19 198 LYS B C 1
ATOM 3502 O O . LYS B 1 198 ? 15.367 -13.133 -4.738 1 89.19 198 LYS B O 1
ATOM 3507 N N . GLY B 1 199 ? 13.844 -14.594 -3.871 1 93.25 199 GLY B N 1
ATOM 3508 C CA . GLY B 1 199 ? 12.789 -14.039 -4.703 1 93.25 199 GLY B CA 1
ATOM 3509 C C . GLY B 1 199 ? 11.492 -13.82 -3.949 1 93.25 199 GLY B C 1
ATOM 3510 O O . GLY B 1 199 ? 11.102 -14.641 -3.117 1 93.25 199 GLY B O 1
ATOM 3511 N N . GLY B 1 200 ? 10.891 -12.641 -4.176 1 94.12 200 GLY B N 1
ATOM 3512 C CA . GLY B 1 200 ? 9.523 -12.414 -3.746 1 94.12 200 GLY B CA 1
ATOM 3513 C C . GLY B 1 200 ? 8.492 -12.828 -4.781 1 94.12 200 GLY B C 1
ATOM 3514 O O . GLY B 1 200 ? 8.672 -12.57 -5.973 1 94.12 200 GLY B O 1
ATOM 3515 N N . ILE B 1 201 ? 7.461 -13.508 -4.312 1 95.62 201 ILE B N 1
ATOM 3516 C CA . ILE B 1 201 ? 6.445 -14.023 -5.23 1 95.62 201 ILE B CA 1
ATOM 3517 C C . ILE B 1 201 ? 5.152 -13.234 -5.059 1 95.62 201 ILE B C 1
ATOM 3519 O O . ILE B 1 201 ? 4.719 -12.969 -3.934 1 95.62 201 ILE B O 1
ATOM 3523 N N . ILE B 1 202 ? 4.621 -12.82 -6.168 1 96.81 202 ILE B N 1
ATOM 3524 C CA . ILE B 1 202 ? 3.236 -12.359 -6.215 1 96.81 202 ILE B CA 1
ATOM 3525 C C . ILE B 1 202 ? 2.336 -13.484 -6.723 1 96.81 202 ILE B C 1
ATOM 3527 O O . ILE B 1 202 ? 2.639 -14.125 -7.73 1 96.81 202 ILE B O 1
ATOM 3531 N N . TYR B 1 203 ? 1.265 -13.734 -6.008 1 97.06 203 TYR B N 1
ATOM 3532 C CA . TYR B 1 203 ? 0.41 -14.828 -6.457 1 97.06 203 TYR B CA 1
ATOM 3533 C C . TYR B 1 203 ? -1.062 -14.445 -6.363 1 97.06 203 TYR B C 1
ATOM 3535 O O . TYR B 1 203 ? -1.409 -13.438 -5.738 1 97.06 203 TYR B O 1
ATOM 3543 N N . LEU B 1 204 ? -1.854 -15.188 -7.043 1 97.81 204 LEU B N 1
ATOM 3544 C CA . LEU B 1 204 ? -3.312 -15.148 -7.023 1 97.81 204 LEU B CA 1
ATOM 3545 C C . LEU B 1 204 ? -3.881 -16.484 -6.562 1 97.81 204 LEU B C 1
ATOM 3547 O O . LEU B 1 204 ? -3.6 -17.531 -7.16 1 97.81 204 LEU B O 1
ATOM 3551 N N . ALA B 1 205 ? -4.551 -16.5 -5.461 1 96.75 205 ALA B N 1
ATOM 3552 C CA . ALA B 1 205 ? -5.344 -17.656 -5.059 1 96.75 205 ALA B CA 1
ATOM 3553 C C . ALA B 1 205 ? -6.812 -17.469 -5.43 1 96.75 205 ALA B C 1
ATOM 3555 O O . ALA B 1 205 ? -7.352 -16.375 -5.336 1 96.75 205 ALA B O 1
ATOM 3556 N N . PHE B 1 206 ? -7.43 -18.578 -5.836 1 96.56 206 PHE B N 1
ATOM 3557 C CA . PHE B 1 206 ? -8.789 -18.375 -6.324 1 96.56 206 PHE B CA 1
ATOM 3558 C C . PHE B 1 206 ? -9.672 -19.562 -5.941 1 96.56 206 PHE B C 1
ATOM 3560 O O . PHE B 1 206 ? -9.172 -20.672 -5.711 1 96.56 206 PHE B O 1
ATOM 3567 N N . LYS B 1 207 ? -10.914 -19.328 -5.793 1 94.81 207 LYS B N 1
ATOM 3568 C CA . LYS B 1 207 ? -11.984 -20.312 -5.645 1 94.81 207 LYS B CA 1
ATOM 3569 C C . LYS B 1 207 ? -12.867 -20.344 -6.887 1 94.81 207 LYS B C 1
ATOM 3571 O O . LYS B 1 207 ? -13.273 -19.297 -7.398 1 94.81 207 LYS B O 1
ATOM 3576 N N . MET B 1 208 ? -13.07 -21.609 -7.285 1 93.38 208 MET B N 1
ATOM 3577 C CA . MET B 1 208 ? -13.953 -21.781 -8.43 1 93.38 208 MET B CA 1
ATOM 3578 C C . MET B 1 208 ? -15.336 -22.25 -7.988 1 93.38 208 MET B C 1
ATOM 3580 O O . MET B 1 208 ? -15.477 -22.875 -6.938 1 93.38 208 MET B O 1
ATOM 3584 N N . GLY B 1 209 ? -16.422 -21.781 -8.664 1 82.75 209 GLY B N 1
ATOM 3585 C CA . GLY B 1 209 ? -17.766 -22.281 -8.508 1 82.75 209 GLY B CA 1
ATOM 3586 C C . GLY B 1 209 ? -18.453 -22.578 -9.828 1 82.75 209 GLY B C 1
ATOM 3587 O O . GLY B 1 209 ? -17.938 -22.25 -10.891 1 82.75 209 GLY B O 1
ATOM 3588 N N . SER B 1 210 ? -19.484 -23.562 -9.781 1 69 210 SER B N 1
ATOM 3589 C CA . SER B 1 210 ? -20.25 -23.859 -10.984 1 69 210 SER B CA 1
ATOM 3590 C C . SER B 1 210 ? -21.031 -22.641 -11.461 1 69 210 SER B C 1
ATOM 3592 O O . SER B 1 210 ? -21.469 -21.828 -10.648 1 69 210 SER B O 1
ATOM 3594 N N . SER B 1 211 ? -20.844 -22.219 -12.75 1 56.97 211 SER B N 1
ATOM 3595 C CA . SER B 1 211 ? -21.609 -21.125 -13.359 1 56.97 211 SER B CA 1
ATOM 3596 C C . SER B 1 211 ? -23.062 -21.156 -12.898 1 56.97 211 SER B C 1
ATOM 3598 O O . SER B 1 211 ? -23.719 -20.125 -12.875 1 56.97 211 SER B O 1
ATOM 3600 N N . ASP B 1 212 ? -23.641 -22.203 -12.68 1 51.44 212 ASP B N 1
ATOM 3601 C CA . ASP B 1 212 ? -25.062 -22.359 -12.391 1 51.44 212 ASP B CA 1
ATOM 3602 C C . ASP B 1 212 ? -25.391 -21.812 -11 1 51.44 212 ASP B C 1
ATOM 3604 O O . ASP B 1 212 ? -26.562 -21.594 -10.688 1 51.44 212 ASP B O 1
ATOM 3608 N N . GLU B 1 213 ? -24.594 -21.781 -10.156 1 48.06 213 GLU B N 1
ATOM 3609 C CA . GLU B 1 213 ? -24.906 -21.344 -8.805 1 48.06 213 GLU B CA 1
ATOM 3610 C C . GLU B 1 213 ? -25.016 -19.812 -8.734 1 48.06 213 GLU B C 1
ATOM 3612 O O . GLU B 1 213 ? -25.188 -19.25 -7.656 1 48.06 213 GLU B O 1
ATOM 3617 N N . LYS B 1 214 ? -24.594 -19.047 -9.539 1 45.91 214 LYS B N 1
ATOM 3618 C CA . LYS B 1 214 ? -24.812 -17.594 -9.547 1 45.91 214 LYS B CA 1
ATOM 3619 C C . LYS B 1 214 ? -26.266 -17.25 -9.305 1 45.91 214 LYS B C 1
ATOM 3621 O O . LYS B 1 214 ? -26.594 -16.141 -8.867 1 45.91 214 LYS B O 1
ATOM 3626 N N . ASP B 1 215 ? -27.188 -17.922 -9.859 1 41.38 215 ASP B N 1
ATOM 3627 C CA . ASP B 1 215 ? -28.594 -17.594 -9.977 1 41.38 215 ASP B CA 1
ATOM 3628 C C . ASP B 1 215 ? -29.297 -17.672 -8.625 1 41.38 215 ASP B C 1
ATOM 3630 O O . ASP B 1 215 ? -30.375 -17.094 -8.438 1 41.38 215 ASP B O 1
ATOM 3634 N N . GLU B 1 216 ? -28.891 -18.516 -7.762 1 40.19 216 GLU B N 1
ATOM 3635 C CA . GLU B 1 216 ? -29.719 -18.672 -6.566 1 40.19 216 GLU B CA 1
ATOM 3636 C C . GLU B 1 216 ? -29.469 -17.516 -5.586 1 40.19 216 GLU B C 1
ATOM 3638 O O . GLU B 1 216 ? -30.391 -17.109 -4.867 1 40.19 216 GLU B O 1
ATOM 3643 N N . LYS B 1 217 ? -28.297 -17.109 -5.355 1 40.5 217 LYS B N 1
ATOM 3644 C CA . LYS B 1 217 ? -28.094 -16.078 -4.336 1 40.5 217 LYS B CA 1
ATOM 3645 C C . LYS B 1 217 ? -28.484 -14.695 -4.852 1 40.5 217 LYS B C 1
ATOM 3647 O O . LYS B 1 217 ? -28.719 -13.773 -4.066 1 40.5 217 LYS B O 1
ATOM 3652 N N . ASP B 1 218 ? -28.406 -14.398 -6.066 1 41.72 218 ASP B N 1
ATOM 3653 C CA . ASP B 1 218 ? -29.016 -13.203 -6.629 1 41.72 218 ASP B CA 1
ATOM 3654 C C . ASP B 1 218 ? -30.547 -13.234 -6.473 1 41.72 218 ASP B C 1
ATOM 3656 O O . ASP B 1 218 ? -31.188 -12.188 -6.457 1 41.72 218 ASP B O 1
ATOM 3660 N N . GLN B 1 219 ? -31.109 -14.422 -6.438 1 39.88 219 GLN B N 1
ATOM 3661 C CA . GLN B 1 219 ? -32.531 -14.578 -6.18 1 39.88 219 GLN B CA 1
ATOM 3662 C C . GLN B 1 219 ? -32.844 -14.312 -4.711 1 39.88 219 GLN B C 1
ATOM 3664 O O . GLN B 1 219 ? -33.938 -13.789 -4.387 1 39.88 219 GLN B O 1
ATOM 3669 N N . VAL B 1 220 ? -32.031 -14.664 -3.846 1 41.53 220 VAL B N 1
ATOM 3670 C CA . VAL B 1 220 ? -32.281 -14.391 -2.436 1 41.53 220 VAL B CA 1
ATOM 3671 C C . VAL B 1 220 ? -32 -12.914 -2.145 1 41.53 220 VAL B C 1
ATOM 3673 O O . VAL B 1 220 ? -32.75 -12.281 -1.394 1 41.53 220 VAL B O 1
ATOM 3676 N N . GLY B 1 221 ? -31.094 -12.32 -2.742 1 38.28 221 GLY B N 1
ATOM 3677 C CA . GLY B 1 221 ? -30.875 -10.891 -2.596 1 38.28 221 GLY B CA 1
ATOM 3678 C C . GLY B 1 221 ? -32 -10.062 -3.193 1 38.28 221 GLY B C 1
ATOM 3679 O O . GLY B 1 221 ? -32.344 -9.008 -2.658 1 38.28 221 GLY B O 1
ATOM 3680 N N . TRP B 1 222 ? -32.5 -10.484 -4.297 1 40.97 222 TRP B N 1
ATOM 3681 C CA . TRP B 1 222 ? -33.688 -9.883 -4.887 1 40.97 222 TRP B CA 1
ATOM 3682 C C . TRP B 1 222 ? -34.906 -10.141 -4.02 1 40.97 222 TRP B C 1
ATOM 3684 O O . TRP B 1 222 ? -35.75 -9.266 -3.865 1 40.97 222 TRP B O 1
ATOM 3694 N N . VAL B 1 223 ? -35 -11.289 -3.367 1 38.75 223 VAL B N 1
ATOM 3695 C CA . VAL B 1 223 ? -36.125 -11.602 -2.492 1 38.75 223 VAL B CA 1
ATOM 3696 C C . VAL B 1 223 ? -36.062 -10.766 -1.219 1 38.75 223 VAL B C 1
ATOM 3698 O O . VAL B 1 223 ? -37.062 -10.211 -0.765 1 38.75 223 VAL B O 1
ATOM 3701 N N . ILE B 1 224 ? -34.906 -10.508 -0.809 1 38.75 224 ILE B N 1
ATOM 3702 C CA . ILE B 1 224 ? -34.75 -9.75 0.426 1 38.75 224 ILE B CA 1
ATOM 3703 C C . ILE B 1 224 ? -35 -8.266 0.153 1 38.75 224 ILE B C 1
ATOM 3705 O O . ILE B 1 224 ? -35.656 -7.59 0.927 1 38.75 224 ILE B O 1
ATOM 3709 N N . LYS B 1 225 ? -34.625 -7.746 -0.925 1 39.53 225 LYS B N 1
ATOM 3710 C CA . LYS B 1 225 ? -35 -6.387 -1.301 1 39.53 225 LYS B CA 1
ATOM 3711 C C . LYS B 1 225 ? -36.5 -6.273 -1.572 1 39.53 225 LYS B C 1
ATOM 3713 O O . LYS B 1 225 ? -37.125 -5.242 -1.292 1 39.53 225 LYS B O 1
ATOM 3718 N N . ARG B 1 226 ? -37.062 -7.324 -2.061 1 39.75 226 ARG B N 1
ATOM 3719 C CA . ARG B 1 226 ? -38.5 -7.316 -2.328 1 39.75 226 ARG B CA 1
ATOM 3720 C C . ARG B 1 226 ? -39.281 -7.418 -1.032 1 39.75 226 ARG B C 1
ATOM 3722 O O . ARG B 1 226 ? -40.406 -6.895 -0.94 1 39.75 226 ARG B O 1
ATOM 3729 N N . MET B 1 227 ? -38.781 -8.07 -0.033 1 41.62 227 MET B N 1
ATOM 3730 C CA . MET B 1 227 ? -39.469 -8.18 1.248 1 41.62 227 MET B CA 1
ATOM 3731 C C . MET B 1 227 ? -39.344 -6.891 2.055 1 41.62 227 MET B C 1
ATOM 3733 O O . MET B 1 227 ? -40.25 -6.504 2.781 1 41.62 227 MET B O 1
ATOM 3737 N N . ILE B 1 228 ? -38.281 -6.207 1.92 1 41.22 228 ILE B N 1
ATOM 3738 C CA . ILE B 1 228 ? -38.125 -4.949 2.643 1 41.22 228 ILE B CA 1
ATOM 3739 C C . ILE B 1 228 ? -38.938 -3.857 1.981 1 41.22 228 ILE B C 1
ATOM 3741 O O . ILE B 1 228 ? -39.531 -3.016 2.666 1 41.22 228 ILE B O 1
ATOM 3745 N N . LYS B 1 229 ? -39.188 -3.896 0.7 1 42.28 229 LYS B N 1
ATOM 3746 C CA . LYS B 1 229 ? -40.062 -2.91 0.068 1 42.28 229 LYS B CA 1
ATOM 3747 C C . LYS B 1 229 ? -41.531 -3.166 0.417 1 42.28 229 LYS B C 1
ATOM 3749 O O . LYS B 1 229 ? -42.375 -2.336 0.136 1 42.28 229 LYS B O 1
ATOM 3754 N N . ARG B 1 230 ? -41.75 -4.457 0.68 1 39.41 230 ARG B N 1
ATOM 3755 C CA . ARG B 1 230 ? -43.156 -4.719 0.96 1 39.41 230 ARG B CA 1
ATOM 3756 C C . ARG B 1 230 ? -43.531 -4.262 2.365 1 39.41 230 ARG B C 1
ATOM 3758 O O . ARG B 1 230 ? -44.719 -4.184 2.705 1 39.41 230 ARG B O 1
ATOM 3765 N N . ASN B 1 231 ? -42.469 -4.152 3.164 1 37.62 231 ASN B N 1
ATOM 3766 C CA . ASN B 1 231 ? -42.875 -3.754 4.508 1 37.62 231 ASN B CA 1
ATOM 3767 C C . ASN B 1 231 ? -42.812 -2.238 4.68 1 37.62 231 ASN B C 1
ATOM 3769 O O . ASN B 1 231 ? -42.938 -1.73 5.797 1 37.62 231 ASN B O 1
ATOM 3773 N N . ASN B 1 232 ? -42.344 -1.471 3.627 1 32.62 232 ASN B N 1
ATOM 3774 C CA . ASN B 1 232 ? -42.719 -0.063 3.684 1 32.62 232 ASN B CA 1
ATOM 3775 C C . ASN B 1 232 ? -43.938 0.229 2.801 1 32.62 232 ASN B C 1
ATOM 3777 O O . ASN B 1 232 ? -44 -0.243 1.665 1 32.62 232 ASN B O 1
#

Radius of gyration: 24.83 Å; Cα contacts (8 Å, |Δi|>4): 824; chains: 2; bounding box: 87×72×54 Å

Secondary structure (DSSP, 8-state):
-------TTPPPHHHHHTT--EEEE-PPPSEEEPSS-TT-EEE--HHHHHHHHHHHHHHHHHHHHHTT-EEEEEEEEEEEEEEPTTS---TT-GGGEE-TTTHHHHHHHHHHTT--EEEEEEEE-GGGS-HHHHT--EEEEE--STT--EEEEE---HHHHHHHHHHHHHHIIIIIS--TTB--------PPPSS--SEEEEEEEEEEE-GGGHHHHHHHHHH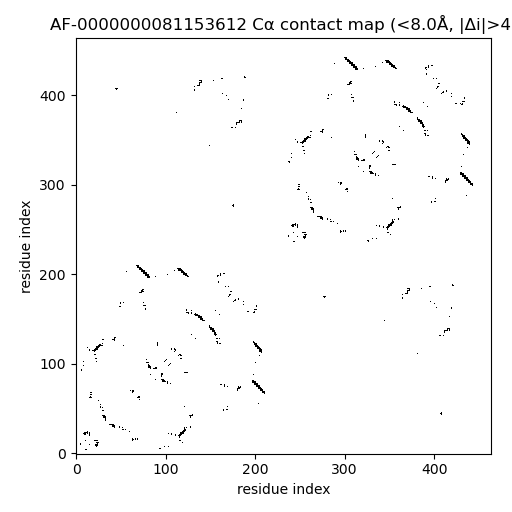HHHHHHH--/-------TTPPPHHHHHTT--EEEE----SEEEPSS-TTPEEE--HHHHHHHHHHHHHHHHHHHHHTT-EEEEEEEEEEEEEEPTTS---TT-GGGEE-TTTHHHHHHHHHHTT--EEEEEEEE-GGGS-HHHHT--EEEEE--STT--EEEEE---HHHHHHHHHHHHHHIIIIIS--TTB--------PPPSS--SEEEEEEEEEEE-GGGHHHHHHHHHHHHHHHHH--